Protein AF-A0AAX6RXT9-F1 (afdb_monomer)

Nearest PDB structures (foldseek):
  2hj9-assembly1_B  TM=4.614E-01  e=3.433E+00  Vibrio harveyi
  4imp-assembly2_D  TM=2.590E-01  e=6.756E+00  Saccharopolyspora spinosa

InterPro domains:
  IPR027974 Domain of unknown function DUF4470 [PF14737] (16-160)
  IPR028235 Dynein assembly factor 3, C-terminal domain [PF14740] (192-377)
  IPR039304 Dynein assembly factor 3, axonemal [PTHR22118] (1-377)

Organism: Heterocephalus glaber (NCBI:txid10181)

Sequence (405 aa):
MTTPAGSGAGFGWVSWWGLSPALDLQAEGESPGRSSASAPPGSSAGRRRQGELWRPSPARVVSSGPAAQADADADGDAARATPELNVLLLGSVDGRHLLRTLARAARWPRRRLNFYLLEHNLEAVARHMLIFSLALEDPEKMGLQEQSEAFLEVWGNALLRAPVAAFVREQASRLALLVPEPDRLERELPWLSLRALKFRERDELEAVLRFWSCEERGPQAFPMGRLWDARVRHYLGSRYDARCGVSDWDLRMKLHDRGAQVIHTQEFRRWRDTGVAFELRDSSAYHEPNRTLASGRLLTHCGERVAARGYWGDIATGPFVAFGIEADDQSLLQTRNGQPTKTAGEITQHNVMEVLRELAAWGRPRDTQGDREKQPEPEGSPEQETSVSGRNPEADVRRTGSLER

Structure (mmCIF, N/CA/C/O backbone):
data_AF-A0AAX6RXT9-F1
#
_entry.id   AF-A0AAX6RXT9-F1
#
loop_
_atom_site.group_PDB
_atom_site.id
_atom_site.type_symbol
_atom_site.label_atom_id
_atom_site.label_alt_id
_atom_site.label_comp_id
_atom_site.label_asym_i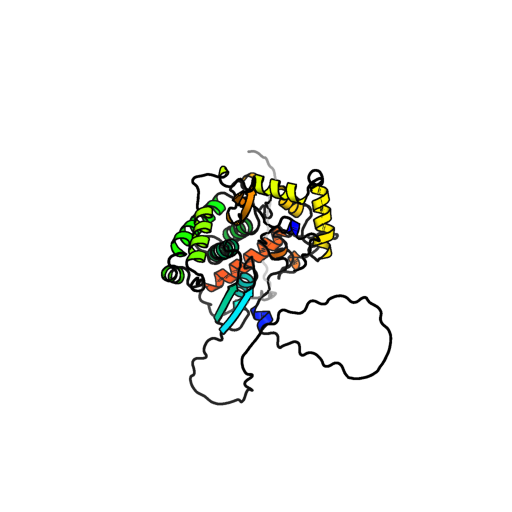d
_atom_site.label_entity_id
_atom_site.label_seq_id
_atom_site.pdbx_PDB_ins_code
_atom_site.Cartn_x
_atom_site.Cartn_y
_atom_site.Cartn_z
_atom_site.occupancy
_atom_site.B_iso_or_equiv
_atom_site.auth_seq_id
_atom_site.auth_comp_id
_atom_site.auth_asym_id
_atom_site.auth_atom_id
_atom_site.pdbx_PDB_model_num
ATOM 1 N N . MET A 1 1 ? -0.842 -22.819 -1.554 1.00 28.56 1 MET A N 1
ATOM 2 C CA . MET A 1 1 ? -0.947 -21.538 -2.281 1.00 28.56 1 MET A CA 1
ATOM 3 C C . MET A 1 1 ? -0.517 -21.762 -3.722 1.00 28.56 1 MET A C 1
ATOM 5 O O . MET A 1 1 ? 0.672 -21.803 -3.995 1.00 28.56 1 MET A O 1
ATOM 9 N N . THR A 1 2 ? -1.462 -21.996 -4.630 1.00 24.92 2 THR A N 1
ATOM 10 C CA . THR A 1 2 ? -1.204 -21.991 -6.078 1.00 24.92 2 THR A CA 1
ATOM 11 C C . THR A 1 2 ? -1.683 -20.653 -6.602 1.00 24.92 2 THR A C 1
ATOM 13 O O . THR A 1 2 ? -2.871 -20.343 -6.539 1.00 24.92 2 THR A O 1
ATOM 16 N N . THR A 1 3 ? -0.741 -19.820 -7.012 1.00 34.00 3 THR A N 1
ATOM 17 C CA . THR A 1 3 ? -1.006 -18.456 -7.434 1.00 34.00 3 THR A CA 1
ATOM 18 C C . THR A 1 3 ? -1.740 -18.399 -8.786 1.00 34.00 3 THR A C 1
ATOM 20 O O . THR A 1 3 ? -1.502 -19.243 -9.651 1.00 34.00 3 THR A O 1
ATOM 23 N N . PRO A 1 4 ? -2.590 -17.380 -9.018 1.00 35.16 4 PRO A N 1
ATOM 24 C CA . PRO A 1 4 ? -3.256 -17.136 -10.301 1.00 35.16 4 PRO A CA 1
ATOM 25 C C . PRO A 1 4 ? -2.287 -16.989 -11.495 1.00 35.16 4 PRO A C 1
ATOM 27 O O . PRO A 1 4 ? -2.565 -17.445 -12.605 1.00 35.16 4 PRO A O 1
ATOM 30 N N . ALA A 1 5 ? -1.102 -16.404 -11.321 1.00 36.06 5 ALA A N 1
ATOM 31 C CA . ALA A 1 5 ? -0.111 -16.381 -12.398 1.00 36.06 5 ALA A CA 1
ATOM 32 C C . ALA A 1 5 ? 0.700 -17.688 -12.373 1.00 36.06 5 ALA A C 1
ATOM 34 O O . ALA A 1 5 ? 1.472 -17.909 -11.444 1.00 36.06 5 ALA A O 1
ATOM 35 N N . GLY A 1 6 ? 0.517 -18.536 -13.393 1.00 35.81 6 GLY A N 1
ATOM 36 C CA . GLY A 1 6 ? 1.071 -19.893 -13.563 1.00 35.81 6 GLY A CA 1
ATOM 37 C C . GLY A 1 6 ? 2.599 -20.066 -13.557 1.00 35.81 6 GLY A C 1
ATOM 38 O O . GLY A 1 6 ? 3.107 -21.073 -14.032 1.00 35.81 6 GLY A O 1
ATOM 39 N N . SER A 1 7 ? 3.349 -19.131 -12.992 1.00 42.41 7 SER A N 1
ATOM 40 C CA . SER A 1 7 ? 4.663 -19.381 -12.416 1.00 42.41 7 SER A CA 1
ATOM 41 C C . SER A 1 7 ? 4.793 -18.439 -11.219 1.00 42.41 7 SER A C 1
ATOM 43 O O . SER A 1 7 ? 4.719 -17.220 -11.366 1.00 42.41 7 SER A O 1
ATOM 45 N N . GLY A 1 8 ? 4.962 -18.968 -10.005 1.00 50.44 8 GLY A N 1
ATOM 46 C CA . GLY A 1 8 ? 5.068 -18.162 -8.774 1.00 50.44 8 GLY A CA 1
ATOM 47 C C . GLY A 1 8 ? 6.184 -17.101 -8.784 1.00 50.44 8 GLY A C 1
ATOM 48 O O . GLY A 1 8 ? 6.273 -16.290 -7.874 1.00 50.44 8 GLY A O 1
ATOM 49 N N . ALA A 1 9 ? 7.008 -17.055 -9.836 1.00 56.91 9 ALA A N 1
ATOM 50 C CA . ALA A 1 9 ? 8.057 -16.071 -10.053 1.00 56.91 9 ALA A CA 1
ATOM 51 C C . ALA A 1 9 ? 7.552 -14.634 -10.289 1.00 56.91 9 ALA A C 1
ATOM 53 O O . ALA A 1 9 ? 8.337 -13.710 -10.090 1.00 56.91 9 ALA A O 1
ATOM 54 N N . GLY A 1 10 ? 6.297 -14.422 -10.712 1.00 57.97 10 GLY A N 1
ATOM 55 C CA . GLY A 1 10 ? 5.746 -13.082 -10.998 1.00 57.97 10 GLY A CA 1
ATOM 56 C C . GLY A 1 10 ? 5.394 -12.259 -9.757 1.00 57.97 10 GLY A C 1
ATOM 57 O O . GLY A 1 10 ? 5.683 -11.065 -9.718 1.00 57.97 10 GLY A O 1
ATOM 58 N N . PHE A 1 11 ? 4.882 -12.929 -8.723 1.00 66.75 11 PHE A N 1
ATOM 59 C CA . PHE A 1 11 ? 4.575 -12.338 -7.412 1.00 66.75 11 PHE A CA 1
ATOM 60 C C . PHE A 1 11 ? 5.828 -11.938 -6.639 1.00 66.75 11 PHE A C 1
ATOM 62 O O . PHE A 1 11 ? 5.771 -11.129 -5.724 1.00 66.75 11 PHE A O 1
ATOM 69 N N . GLY A 1 12 ? 6.968 -12.516 -7.021 1.00 66.56 12 GLY A N 1
ATOM 70 C CA . GLY A 1 12 ? 8.206 -12.343 -6.290 1.00 66.56 12 GLY A CA 1
ATOM 71 C C . GLY A 1 12 ? 8.211 -13.091 -4.972 1.00 66.56 12 GLY A C 1
ATOM 72 O O . GLY A 1 12 ? 7.476 -14.055 -4.773 1.00 66.56 12 GLY A O 1
ATOM 73 N N . TRP A 1 13 ? 9.134 -12.686 -4.113 1.00 74.31 13 TRP A N 1
ATOM 74 C CA . TRP A 1 13 ? 9.344 -13.311 -2.807 1.00 74.31 13 TRP A CA 1
ATOM 75 C C . TRP A 1 13 ? 8.513 -12.635 -1.725 1.00 74.31 13 TRP A C 1
ATOM 77 O O . TRP A 1 13 ? 8.301 -13.216 -0.665 1.00 74.31 13 TRP A O 1
ATOM 87 N N . VAL A 1 14 ? 8.042 -11.420 -2.008 1.00 80.31 14 VAL A N 1
ATOM 88 C CA . VAL A 1 14 ? 7.217 -10.630 -1.108 1.00 80.31 14 VAL A CA 1
ATOM 89 C C . VAL A 1 14 ? 5.930 -10.270 -1.832 1.00 80.31 14 VAL A C 1
ATOM 91 O O . VAL A 1 14 ? 5.951 -9.586 -2.850 1.00 80.31 14 VAL A O 1
ATOM 94 N N . SER A 1 15 ? 4.801 -10.725 -1.301 1.00 82.69 15 SER A N 1
ATOM 95 C CA . SER A 1 15 ? 3.507 -10.177 -1.701 1.00 82.69 15 SER A CA 1
ATOM 96 C C . SER A 1 15 ? 3.341 -8.859 -0.954 1.00 82.69 15 SER A C 1
ATOM 98 O O . SER A 1 15 ? 3.556 -8.840 0.251 1.00 82.69 15 SER A O 1
ATOM 100 N N . TRP A 1 16 ? 2.997 -7.772 -1.643 1.00 86.19 16 TRP A N 1
ATOM 101 C CA . TRP A 1 16 ? 2.654 -6.484 -1.008 1.00 86.19 16 TRP A CA 1
ATOM 102 C C . TRP A 1 16 ? 1.158 -6.192 -1.031 1.00 86.19 16 TRP A C 1
ATOM 104 O O . TRP A 1 16 ? 0.674 -5.363 -0.269 1.00 86.19 16 TRP A O 1
ATOM 114 N N . TRP A 1 17 ? 0.445 -6.890 -1.909 1.00 88.56 17 TRP A N 1
ATOM 115 C CA . TRP A 1 17 ? -0.993 -6.821 -2.085 1.00 88.56 17 TRP A CA 1
ATOM 116 C C . TRP A 1 17 ? -1.513 -8.249 -2.082 1.00 88.56 17 TRP A C 1
ATOM 118 O O . TRP A 1 17 ? -0.856 -9.164 -2.589 1.00 88.56 17 TRP A O 1
ATOM 128 N N . GLY A 1 18 ? -2.674 -8.464 -1.493 1.00 81.12 18 GLY A N 1
ATOM 129 C CA . GLY A 1 18 ? -3.398 -9.712 -1.660 1.00 81.12 18 GLY A CA 1
ATOM 130 C C . GLY A 1 18 ? -4.242 -9.708 -2.937 1.00 81.12 18 GLY A C 1
ATOM 131 O O . GLY A 1 18 ? -4.403 -8.705 -3.630 1.00 81.12 18 GLY A O 1
ATOM 132 N N . LEU A 1 19 ? -4.759 -10.890 -3.256 1.00 78.62 19 LEU A N 1
ATOM 133 C CA . LEU A 1 19 ? -5.304 -11.218 -4.578 1.00 78.62 19 LEU A CA 1
ATOM 134 C C . LEU A 1 19 ? -6.827 -11.319 -4.583 1.00 78.62 19 LEU A C 1
ATOM 136 O O . LEU A 1 19 ? -7.409 -11.948 -5.463 1.00 78.62 19 LEU A O 1
ATOM 140 N N . SER A 1 20 ? -7.455 -10.757 -3.560 1.00 76.44 20 SER A N 1
ATOM 141 C CA . SER A 1 20 ? -8.894 -10.762 -3.384 1.00 76.44 20 SER A CA 1
ATOM 142 C C . SER A 1 20 ? -9.355 -9.394 -2.894 1.00 76.44 20 SER A C 1
ATOM 144 O O . SER A 1 20 ? -8.560 -8.651 -2.310 1.00 76.44 20 SER A O 1
ATOM 146 N N . PRO A 1 21 ? -10.647 -9.097 -3.044 1.00 79.56 21 PRO A N 1
ATOM 147 C CA . PRO A 1 21 ? -11.275 -7.976 -2.369 1.00 79.56 21 PRO A CA 1
ATOM 148 C C . PRO A 1 21 ? -11.122 -8.040 -0.844 1.00 79.56 21 PRO A C 1
ATOM 150 O O . PRO A 1 21 ? -10.828 -9.089 -0.247 1.00 79.56 21 PRO A O 1
ATOM 153 N N . ALA A 1 22 ? -11.324 -6.894 -0.196 1.00 86.56 22 ALA A N 1
ATOM 154 C CA . ALA A 1 22 ? -11.324 -6.791 1.254 1.00 86.56 22 ALA A CA 1
ATOM 155 C C . ALA A 1 22 ? -12.633 -7.337 1.856 1.00 86.56 22 ALA A C 1
ATOM 157 O O . ALA A 1 22 ? -13.716 -6.805 1.623 1.00 86.56 22 ALA A O 1
ATOM 158 N N . LEU A 1 23 ? -12.508 -8.383 2.670 1.00 88.00 23 LEU A N 1
ATOM 159 C CA . LEU A 1 23 ? -13.579 -8.920 3.515 1.00 88.00 23 LEU A CA 1
ATOM 160 C C . LEU A 1 23 ? -13.908 -7.990 4.692 1.00 88.00 23 LEU A C 1
ATOM 162 O O . LEU A 1 23 ? -13.002 -7.414 5.296 1.00 88.00 23 LEU A O 1
ATOM 166 N N . ASP A 1 24 ? -15.194 -7.922 5.037 1.00 90.75 24 ASP A N 1
ATOM 167 C CA . ASP A 1 24 ? -15.678 -7.420 6.324 1.00 90.75 24 ASP A CA 1
ATOM 168 C C . ASP A 1 24 ? -15.779 -8.597 7.302 1.00 90.75 24 ASP A C 1
ATOM 170 O O . ASP A 1 24 ? -16.670 -9.441 7.203 1.00 90.75 24 ASP A O 1
ATOM 174 N N . LEU A 1 25 ? -14.833 -8.674 8.233 1.00 89.81 25 LEU A N 1
ATOM 175 C CA . LEU A 1 25 ? -14.667 -9.824 9.120 1.00 89.81 25 LEU A CA 1
ATOM 176 C C . LEU A 1 25 ? -15.787 -9.927 10.168 1.00 89.81 25 LEU A C 1
ATOM 178 O O . LEU A 1 25 ? -15.977 -10.996 10.747 1.00 89.81 25 LEU A O 1
ATOM 182 N N . GLN A 1 26 ? -16.547 -8.851 10.399 1.00 89.19 26 GLN A N 1
ATOM 183 C CA . GLN A 1 26 ? -17.730 -8.902 11.261 1.00 89.19 26 GLN A CA 1
ATOM 184 C C . GLN A 1 26 ? -18.909 -9.581 10.562 1.00 89.19 26 GLN A C 1
ATOM 186 O O . GLN A 1 26 ? -19.591 -10.391 11.187 1.00 89.19 26 GLN A O 1
ATOM 191 N N . ALA A 1 27 ? -19.081 -9.342 9.259 1.00 85.50 27 ALA A N 1
ATOM 192 C CA . ALA A 1 27 ? -20.108 -10.002 8.451 1.00 85.50 27 ALA A CA 1
ATOM 193 C C . ALA A 1 27 ? -19.928 -11.529 8.419 1.00 85.50 27 ALA A C 1
ATOM 195 O O . ALA A 1 27 ? -20.883 -12.296 8.554 1.00 85.50 27 ALA A O 1
ATOM 196 N N . GLU A 1 28 ? -18.678 -11.973 8.283 1.00 79.25 28 GLU A N 1
ATOM 197 C CA . GLU A 1 28 ? -18.328 -13.396 8.254 1.00 79.25 28 GLU A CA 1
ATOM 198 C C . GLU A 1 28 ? -18.544 -14.075 9.615 1.00 79.25 28 GLU A C 1
ATOM 200 O O . GLU A 1 28 ? -18.901 -15.250 9.675 1.00 79.25 28 GLU A O 1
ATOM 205 N N . GLY A 1 29 ? -18.361 -13.336 10.716 1.00 66.44 29 GLY A N 1
ATOM 206 C CA . GLY A 1 29 ? -18.550 -13.845 12.075 1.00 66.44 29 GLY A CA 1
ATOM 207 C C . GLY A 1 29 ? -20.015 -14.001 12.496 1.00 66.44 29 GLY A C 1
ATOM 208 O O . GLY A 1 29 ? -20.303 -14.814 13.373 1.00 66.44 29 GLY A O 1
ATOM 209 N N . GLU A 1 30 ? -20.938 -13.244 11.893 1.00 62.53 30 GLU A N 1
ATOM 210 C CA . GLU A 1 30 ? -22.378 -13.327 12.185 1.00 62.53 30 GLU A CA 1
ATOM 211 C C . GLU A 1 30 ? -23.134 -14.324 11.301 1.00 62.53 30 GLU A C 1
ATOM 213 O O . GLU A 1 30 ? -24.276 -14.652 11.613 1.00 62.53 30 GLU A O 1
ATOM 218 N N . SER A 1 31 ? -22.519 -14.852 10.238 1.00 44.56 31 SER A N 1
ATOM 219 C CA . SER A 1 31 ? -23.137 -15.901 9.425 1.00 44.56 31 SER A CA 1
ATOM 220 C C . SER A 1 31 ? -23.325 -17.168 10.276 1.00 44.56 31 SER A C 1
ATOM 222 O O . SER A 1 31 ? -22.333 -17.841 10.580 1.00 44.56 31 SER A O 1
ATOM 224 N N . PRO A 1 32 ? -24.564 -17.544 10.670 1.00 38.44 32 PRO A N 1
ATOM 225 C CA . PRO A 1 32 ? -24.775 -18.803 11.362 1.00 38.44 32 PRO A CA 1
ATOM 226 C C . PRO A 1 32 ? -24.343 -19.900 10.396 1.00 38.44 32 PRO A C 1
ATOM 228 O O . PRO A 1 32 ? -24.661 -19.842 9.206 1.00 38.44 32 PRO A O 1
ATOM 231 N N . GLY A 1 33 ? -23.541 -20.842 10.899 1.00 40.12 33 GLY A N 1
ATOM 232 C CA . GLY A 1 33 ? -22.859 -21.836 10.084 1.00 40.12 33 GLY A CA 1
ATOM 233 C C . GLY A 1 33 ? -23.746 -22.359 8.961 1.00 40.12 33 GLY A C 1
ATOM 234 O O . GLY A 1 33 ? -24.902 -22.713 9.191 1.00 40.12 33 GLY A O 1
ATOM 235 N N . ARG A 1 34 ? -23.194 -22.429 7.744 1.00 37.19 34 ARG A N 1
ATOM 236 C CA . ARG A 1 34 ? -23.715 -23.318 6.705 1.00 37.19 34 ARG A CA 1
ATOM 237 C C . ARG A 1 34 ? -23.772 -24.716 7.313 1.00 37.19 34 ARG A C 1
ATOM 239 O O . ARG A 1 34 ? -22.788 -25.454 7.291 1.00 37.19 34 ARG A O 1
ATOM 246 N N . SER A 1 35 ? -24.910 -25.044 7.908 1.00 32.34 35 SER A N 1
ATOM 247 C CA . SER A 1 35 ? -25.267 -26.379 8.320 1.00 32.34 35 SER A CA 1
ATOM 248 C C . SER A 1 35 ? -25.150 -27.229 7.069 1.00 32.34 35 SER A C 1
ATOM 250 O O . SER A 1 35 ? -25.753 -26.960 6.029 1.00 32.34 35 SER A O 1
ATOM 252 N N . SER A 1 36 ? -24.255 -28.206 7.138 1.00 31.41 36 SER A N 1
ATOM 253 C CA . SER A 1 36 ? -24.145 -29.252 6.143 1.00 31.41 36 SER A CA 1
ATOM 254 C C . SER A 1 36 ? -25.518 -29.900 6.011 1.00 31.41 36 SER A C 1
ATOM 256 O O . SER A 1 36 ? -25.917 -30.682 6.875 1.00 31.41 36 SER A O 1
ATOM 258 N N . ALA A 1 37 ? -26.257 -29.535 4.965 1.00 29.73 37 ALA A N 1
ATOM 259 C CA . ALA A 1 37 ? -27.469 -30.232 4.592 1.00 29.73 37 ALA A CA 1
ATOM 260 C C . ALA A 1 37 ? -27.093 -31.703 4.378 1.00 29.73 37 ALA A C 1
ATOM 262 O O . ALA A 1 37 ? -26.273 -32.042 3.522 1.00 29.73 37 ALA A O 1
ATOM 263 N N . SER A 1 38 ? -27.643 -32.553 5.235 1.00 30.64 38 SER A N 1
ATOM 264 C CA . SER A 1 38 ? -27.553 -34.002 5.176 1.00 30.64 38 SER A CA 1
ATOM 265 C C . SER A 1 38 ? -27.985 -34.501 3.797 1.00 30.64 38 SER A C 1
ATOM 267 O O . SER A 1 38 ? -29.127 -34.287 3.391 1.00 30.64 38 SER A O 1
ATOM 269 N N . ALA A 1 39 ? -27.091 -35.195 3.094 1.00 31.11 39 ALA A N 1
ATOM 270 C CA . ALA A 1 39 ? -27.475 -36.032 1.963 1.00 31.11 39 ALA A CA 1
ATOM 271 C C . ALA A 1 39 ? -28.236 -37.275 2.476 1.00 31.11 39 ALA A C 1
ATOM 273 O O . ALA A 1 39 ? -27.833 -37.842 3.497 1.00 31.11 39 ALA A O 1
ATOM 274 N N . PRO A 1 40 ? -29.316 -37.720 1.806 1.00 30.02 40 PRO A N 1
ATOM 275 C CA . PRO A 1 40 ? -30.039 -38.925 2.201 1.00 30.02 40 PRO A CA 1
ATOM 276 C C . PRO A 1 40 ? -29.250 -40.190 1.804 1.00 30.02 40 PRO A C 1
ATOM 278 O O . PRO A 1 40 ? -28.483 -40.150 0.836 1.00 30.02 40 PRO A O 1
ATOM 281 N N . PRO A 1 41 ? -29.409 -41.326 2.513 1.00 31.77 41 PRO A N 1
ATOM 282 C CA . PRO A 1 41 ? -28.646 -42.528 2.215 1.00 31.77 41 PRO A CA 1
ATOM 283 C C . PRO A 1 41 ? -29.334 -43.407 1.158 1.00 31.77 41 PRO A C 1
ATOM 285 O O . PRO A 1 41 ? -30.525 -43.692 1.249 1.00 31.77 41 PRO A O 1
ATOM 288 N N . GLY A 1 42 ? -28.530 -43.925 0.223 1.00 27.08 42 GLY A N 1
ATOM 289 C CA . GLY A 1 42 ? -28.753 -45.224 -0.425 1.00 27.08 42 GLY A CA 1
ATOM 290 C C . GLY A 1 42 ? -29.171 -45.218 -1.901 1.00 27.08 42 GLY A C 1
ATOM 291 O O . GLY A 1 42 ? -30.342 -45.088 -2.226 1.00 27.08 42 GLY A O 1
ATOM 292 N N . SER A 1 43 ? -28.237 -45.516 -2.808 1.00 25.34 43 SER A N 1
ATOM 293 C CA . SER A 1 43 ? -28.227 -46.790 -3.555 1.00 25.34 43 SER A CA 1
ATOM 294 C C . SER A 1 43 ? -26.992 -46.886 -4.462 1.00 25.34 43 SER A C 1
ATOM 296 O O . SER A 1 43 ? -26.322 -45.908 -4.779 1.00 25.34 43 SER A O 1
ATOM 298 N N . SER A 1 44 ? -26.619 -48.122 -4.748 1.00 27.77 44 SER A N 1
ATOM 299 C CA . SER A 1 44 ? -25.294 -48.610 -5.110 1.00 27.77 44 SER A CA 1
ATOM 300 C C . SER A 1 44 ? -24.914 -48.534 -6.596 1.00 27.77 44 SER A C 1
ATOM 302 O O . SER A 1 44 ? -25.751 -48.715 -7.469 1.00 27.77 44 SER A O 1
ATOM 304 N N . ALA A 1 45 ? -23.589 -48.513 -6.801 1.00 27.34 45 ALA A N 1
ATOM 305 C CA . ALA A 1 45 ? -22.820 -49.142 -7.885 1.00 27.34 45 ALA A CA 1
ATOM 306 C C . ALA A 1 45 ? -22.656 -48.421 -9.245 1.00 27.34 45 ALA A C 1
ATOM 308 O O . ALA A 1 45 ? -23.506 -48.468 -10.123 1.00 27.34 45 ALA A O 1
ATOM 309 N N . GLY A 1 46 ? -21.414 -47.965 -9.480 1.00 27.84 46 GLY A N 1
ATOM 310 C CA . GLY A 1 46 ? -20.672 -48.338 -10.692 1.00 27.84 46 GLY A CA 1
ATOM 311 C C . GLY A 1 46 ? -20.429 -47.267 -11.761 1.00 27.84 46 GLY A C 1
ATOM 312 O O . GLY A 1 46 ? -21.135 -47.235 -12.757 1.00 27.84 46 GLY A O 1
ATOM 313 N N . ARG A 1 47 ? -19.325 -46.511 -11.647 1.00 26.67 47 ARG A N 1
ATOM 314 C CA . ARG A 1 47 ? -18.247 -46.375 -12.665 1.00 26.67 47 ARG A CA 1
ATOM 315 C C . ARG A 1 47 ? -17.355 -45.174 -12.356 1.00 26.67 47 ARG A C 1
ATOM 317 O O . ARG A 1 47 ? -17.814 -44.048 -12.231 1.00 26.67 47 ARG A O 1
ATOM 324 N N . ARG A 1 48 ? -16.045 -45.427 -12.308 1.00 33.34 48 ARG A N 1
ATOM 325 C CA . ARG A 1 48 ? -15.002 -44.396 -12.285 1.00 33.34 48 ARG A CA 1
ATOM 326 C C . ARG A 1 48 ? -14.996 -43.620 -13.607 1.00 33.34 48 ARG A C 1
ATOM 328 O O . ARG A 1 48 ? -14.815 -44.223 -14.663 1.00 33.34 48 ARG A O 1
ATOM 335 N N . ARG A 1 49 ? -15.072 -42.292 -13.524 1.00 28.25 49 ARG A N 1
ATOM 336 C CA . ARG A 1 49 ? -14.460 -41.348 -14.470 1.00 28.25 49 ARG A CA 1
ATOM 337 C C . ARG A 1 49 ? -13.793 -40.240 -13.652 1.00 28.25 49 ARG A C 1
ATOM 339 O O . ARG A 1 49 ? -14.408 -39.688 -12.752 1.00 28.25 49 ARG A O 1
ATOM 346 N N . GLN A 1 50 ? -12.512 -39.998 -13.919 1.00 32.12 50 GLN A N 1
ATOM 347 C CA . GLN A 1 50 ? -11.741 -38.899 -13.338 1.00 32.12 50 GLN A CA 1
ATOM 348 C C . GLN A 1 50 ? -12.147 -37.594 -14.032 1.00 32.12 50 GLN A C 1
ATOM 350 O O . GLN A 1 50 ? -12.101 -37.532 -15.260 1.00 32.12 50 GLN A O 1
ATOM 355 N N . GLY A 1 51 ? -12.534 -36.580 -13.254 1.00 35.44 51 GLY A N 1
ATOM 356 C CA . GLY A 1 51 ? -12.808 -35.232 -13.754 1.00 35.44 51 GLY A CA 1
ATOM 357 C C . GLY A 1 51 ? -13.823 -34.443 -12.923 1.00 35.44 51 GLY A C 1
ATOM 358 O O . GLY A 1 51 ? -14.904 -34.184 -13.424 1.00 35.44 51 GLY A O 1
ATOM 359 N N . GLU A 1 52 ? -13.474 -34.035 -11.698 1.00 27.28 52 GLU A N 1
ATOM 360 C CA . GLU A 1 52 ? -14.174 -32.991 -10.914 1.00 27.28 52 GLU A CA 1
ATOM 361 C C . GLU A 1 52 ? -13.111 -32.259 -10.071 1.00 27.28 52 GLU A C 1
ATOM 363 O O . GLU A 1 52 ? -12.424 -32.865 -9.253 1.00 27.28 52 GLU A O 1
ATOM 368 N N . LEU A 1 53 ? -12.665 -31.073 -10.493 1.00 28.25 53 LEU A N 1
ATOM 369 C CA . LEU A 1 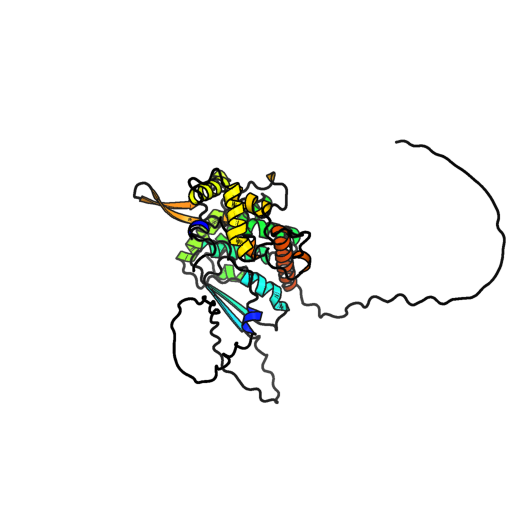53 ? -13.165 -29.740 -10.123 1.00 28.25 53 LEU A CA 1
ATOM 370 C C . LEU A 1 53 ? -13.156 -29.486 -8.602 1.00 28.25 53 LEU A C 1
ATOM 372 O O . LEU A 1 53 ? -14.135 -29.685 -7.888 1.00 28.25 53 LEU A O 1
ATOM 376 N N . TRP A 1 54 ? -12.001 -29.015 -8.131 1.00 25.56 54 TRP A N 1
ATOM 377 C CA . TRP A 1 54 ? -11.756 -28.554 -6.767 1.00 25.56 54 TRP A CA 1
ATOM 378 C C . TRP A 1 54 ? -12.662 -27.364 -6.413 1.00 25.56 54 TRP A C 1
ATOM 380 O O . TRP A 1 54 ? -12.565 -26.297 -7.019 1.00 25.56 54 TRP A O 1
ATOM 390 N N . ARG A 1 55 ? -13.519 -27.535 -5.402 1.00 24.81 55 ARG A N 1
ATOM 391 C CA . ARG A 1 55 ? -14.198 -26.439 -4.697 1.00 24.81 55 ARG A CA 1
ATOM 392 C C . ARG A 1 55 ? -13.296 -25.987 -3.540 1.00 24.81 55 ARG A C 1
ATOM 394 O O . ARG A 1 55 ? -12.822 -26.852 -2.805 1.00 24.81 55 ARG A O 1
ATOM 401 N N . PRO A 1 56 ? -13.040 -24.682 -3.345 1.00 29.25 56 PRO A N 1
ATOM 402 C CA . PRO A 1 56 ? -12.218 -24.234 -2.233 1.00 29.25 56 PRO A CA 1
ATOM 403 C C . PRO A 1 56 ? -12.979 -24.415 -0.915 1.00 29.25 56 PRO A C 1
ATOM 405 O O . PRO A 1 56 ? -14.122 -23.981 -0.774 1.00 29.25 56 PRO A O 1
ATOM 408 N N . SER A 1 57 ? -12.333 -25.070 0.048 1.00 27.41 57 SER A N 1
ATOM 409 C CA . SER A 1 57 ? -12.793 -25.140 1.434 1.00 27.41 57 SER A CA 1
ATOM 410 C C . SER A 1 57 ? -12.769 -23.742 2.067 1.00 27.41 57 SER A C 1
ATOM 412 O O . SER A 1 57 ? -11.762 -23.044 1.918 1.00 27.41 57 SER A O 1
ATOM 414 N N . PRO A 1 58 ? -13.823 -23.320 2.786 1.00 29.16 58 PRO A N 1
ATOM 415 C CA . PRO A 1 58 ? -13.814 -22.050 3.500 1.00 29.16 58 PRO A CA 1
ATOM 416 C C . PRO A 1 58 ? -12.834 -22.093 4.681 1.00 29.16 58 PRO A C 1
ATOM 418 O O . PRO A 1 58 ? -12.597 -23.146 5.283 1.00 29.16 58 PRO A O 1
ATOM 421 N N . ALA A 1 59 ? -12.264 -20.931 5.004 1.00 27.73 59 ALA A N 1
ATOM 422 C CA . ALA A 1 59 ? -11.455 -20.731 6.196 1.00 27.73 59 ALA A CA 1
ATOM 423 C C . ALA A 1 59 ? -12.269 -21.121 7.439 1.00 27.73 59 ALA A C 1
ATOM 425 O O . ALA A 1 59 ? -13.391 -20.661 7.645 1.00 27.73 59 ALA A O 1
ATOM 426 N N . ARG A 1 60 ? -11.713 -22.014 8.259 1.00 26.70 60 ARG A N 1
ATOM 427 C CA . ARG A 1 60 ? -12.362 -22.496 9.476 1.00 26.70 60 ARG A CA 1
ATOM 428 C C . ARG A 1 60 ? -12.139 -21.467 10.583 1.00 26.70 60 ARG A C 1
ATOM 430 O O . ARG A 1 60 ? -11.080 -21.459 11.203 1.00 26.70 60 ARG A O 1
ATOM 437 N N . VAL A 1 61 ? -13.126 -20.610 10.827 1.00 34.31 61 VAL A N 1
ATOM 438 C CA . VAL A 1 61 ? -13.198 -19.823 12.064 1.00 34.31 61 VAL A CA 1
ATOM 439 C C . VAL A 1 61 ? -13.545 -20.796 13.192 1.00 34.31 61 VAL A C 1
ATOM 441 O O . VAL A 1 61 ? -14.586 -21.449 13.162 1.00 34.31 61 VAL A O 1
ATOM 444 N N . VAL A 1 62 ? -12.642 -20.963 14.157 1.00 28.94 62 VAL A N 1
ATOM 445 C CA . VAL A 1 62 ? -12.912 -21.737 15.374 1.00 28.94 62 VAL A CA 1
ATOM 446 C C . VAL A 1 62 ? -13.563 -20.787 16.373 1.00 28.94 62 VAL A C 1
ATOM 448 O O . VAL A 1 62 ? -12.876 -20.066 17.087 1.00 28.94 62 VAL A O 1
ATOM 451 N N . SER A 1 63 ? -14.894 -20.755 16.402 1.00 30.52 63 SER A N 1
ATOM 452 C CA . SER A 1 63 ? -15.643 -20.127 17.490 1.00 30.52 63 SER A CA 1
ATOM 453 C C . SER A 1 63 ? -15.780 -21.133 18.635 1.00 30.52 63 SER A C 1
ATOM 455 O O . SER A 1 63 ? -16.504 -22.122 18.512 1.00 30.52 63 SER A O 1
ATOM 457 N N . SER A 1 64 ? -15.084 -20.910 19.747 1.00 28.41 64 SER A N 1
ATOM 458 C CA . SER A 1 64 ? -15.322 -21.632 20.999 1.00 28.41 64 SER A CA 1
ATOM 459 C C . SER A 1 64 ? -16.103 -20.737 21.961 1.00 28.41 64 SER A C 1
ATOM 461 O O . SER A 1 64 ? -15.546 -19.792 22.512 1.00 28.41 64 SER A O 1
ATOM 463 N N . GLY A 1 65 ? -17.382 -21.046 22.165 1.00 31.86 65 GLY A N 1
ATOM 464 C CA . GLY A 1 65 ? -18.238 -20.458 23.197 1.00 31.86 65 GLY A CA 1
ATOM 465 C C . GLY A 1 65 ? -19.567 -21.221 23.257 1.00 31.86 65 GLY A C 1
ATOM 466 O O . GLY A 1 65 ? -20.069 -21.598 22.196 1.00 31.86 65 GLY A O 1
ATOM 467 N N . PRO A 1 66 ? -20.109 -21.535 24.448 1.00 34.31 66 PRO A N 1
ATOM 468 C CA . PRO A 1 66 ? -21.282 -22.390 24.562 1.00 34.31 66 PRO A CA 1
ATOM 469 C C . PRO A 1 66 ? -22.540 -21.635 24.120 1.00 34.31 66 PRO A C 1
ATOM 471 O O . PRO A 1 66 ? -22.718 -20.458 24.430 1.00 34.31 66 PRO A O 1
ATOM 474 N N . ALA A 1 67 ? -23.421 -22.329 23.402 1.00 30.69 67 ALA A N 1
ATOM 475 C CA . ALA A 1 67 ? -24.755 -21.844 23.086 1.00 30.69 67 ALA A CA 1
ATOM 476 C C . ALA A 1 67 ? -25.600 -21.845 24.370 1.00 30.69 67 ALA A C 1
ATOM 478 O O . ALA A 1 67 ? -25.971 -22.909 24.862 1.00 30.69 67 ALA A O 1
ATOM 479 N N . ALA A 1 68 ? -25.881 -20.665 24.920 1.00 32.53 68 ALA A N 1
ATOM 480 C CA . ALA A 1 68 ? -26.884 -20.497 25.964 1.00 32.53 68 ALA A CA 1
ATOM 481 C C . ALA A 1 68 ? -28.238 -20.222 25.295 1.00 32.53 68 ALA A C 1
ATOM 483 O O . ALA A 1 68 ? -28.403 -19.226 24.589 1.00 32.53 68 ALA A O 1
ATOM 484 N N . GLN A 1 69 ? -29.173 -21.154 25.474 1.00 31.03 69 GLN A N 1
ATOM 485 C CA . GLN A 1 69 ? -30.578 -20.999 25.111 1.00 31.03 69 GLN A CA 1
ATOM 486 C C . GLN A 1 69 ? -31.204 -19.846 25.898 1.00 31.03 69 GLN A C 1
ATOM 488 O O . GLN A 1 69 ? -30.907 -19.642 27.073 1.00 31.03 69 GLN A O 1
ATOM 493 N N . ALA A 1 70 ? -32.040 -19.081 25.202 1.00 32.03 70 ALA A N 1
ATOM 494 C CA . ALA A 1 70 ? -32.787 -17.969 25.752 1.00 32.03 70 ALA A CA 1
ATOM 495 C C . ALA A 1 70 ? -33.953 -18.491 26.597 1.00 32.03 70 ALA A C 1
ATOM 497 O O . ALA A 1 70 ? -34.877 -19.079 26.043 1.00 32.03 70 ALA A O 1
ATOM 498 N N . ASP A 1 71 ? -33.914 -18.206 27.895 1.00 27.58 71 ASP A N 1
ATOM 499 C CA . ASP A 1 71 ? -35.109 -18.095 28.723 1.00 27.58 71 ASP A CA 1
ATOM 500 C C . ASP A 1 71 ? -35.248 -16.633 29.153 1.00 27.58 71 ASP A C 1
ATOM 502 O O . ASP A 1 71 ? -34.279 -15.969 29.535 1.00 27.58 71 ASP A O 1
ATOM 506 N N . ALA A 1 72 ? -36.461 -16.121 28.971 1.00 38.81 72 ALA A N 1
ATOM 507 C CA . ALA A 1 72 ? -36.853 -14.759 29.270 1.00 38.81 72 ALA A CA 1
ATOM 508 C C . ALA A 1 72 ? -37.088 -14.560 30.776 1.00 38.81 72 ALA A C 1
ATOM 510 O O . ALA A 1 72 ? -37.461 -15.489 31.487 1.00 38.81 72 ALA A O 1
ATOM 511 N N . ASP A 1 73 ? -36.932 -13.298 31.180 1.00 31.91 73 ASP A N 1
ATOM 512 C CA . ASP A 1 73 ? -37.374 -12.675 32.432 1.00 31.91 73 ASP A CA 1
ATOM 513 C C . ASP A 1 73 ? -36.525 -12.910 33.696 1.00 31.91 73 ASP A C 1
ATOM 515 O O . ASP A 1 73 ? -36.697 -13.883 34.422 1.00 31.91 73 ASP A O 1
ATOM 519 N N . ALA A 1 74 ? -35.659 -11.936 34.013 1.00 32.69 74 ALA A N 1
ATOM 520 C CA . ALA A 1 74 ? -35.722 -11.145 35.254 1.00 32.69 74 ALA A CA 1
ATOM 521 C C . ALA A 1 74 ? -34.503 -10.205 35.405 1.00 32.69 74 ALA A C 1
ATOM 523 O O . ALA A 1 74 ? -33.354 -10.598 35.240 1.00 32.69 74 ALA A O 1
ATOM 524 N N . ASP A 1 75 ? -34.843 -8.955 35.701 1.00 33.91 75 ASP A N 1
ATOM 525 C CA . ASP A 1 75 ? -34.135 -7.817 36.303 1.00 33.91 75 ASP A CA 1
ATOM 526 C C . ASP A 1 75 ? -32.696 -7.961 36.870 1.00 33.91 75 ASP A C 1
ATOM 528 O O . ASP A 1 75 ? -32.351 -8.951 37.512 1.00 33.91 75 ASP A O 1
ATOM 532 N N . GLY A 1 76 ? -31.911 -6.874 36.755 1.00 30.05 76 GLY A N 1
ATOM 533 C CA . GLY A 1 76 ? -30.754 -6.607 37.629 1.00 30.05 76 GLY A CA 1
ATOM 534 C C . GLY A 1 76 ? -29.383 -6.396 36.965 1.00 30.05 76 GLY A C 1
ATOM 535 O O . GLY A 1 76 ? -28.569 -7.309 36.899 1.00 30.05 76 GLY A O 1
ATOM 536 N N . ASP A 1 77 ? -29.117 -5.166 36.520 1.00 34.56 77 ASP A N 1
ATOM 537 C CA . ASP A 1 77 ? -27.832 -4.440 36.618 1.00 34.56 77 ASP A CA 1
ATOM 538 C C . ASP A 1 77 ? -26.494 -5.224 36.544 1.00 34.56 77 ASP A C 1
ATOM 540 O O . ASP A 1 77 ? -25.597 -5.072 37.373 1.00 34.56 77 ASP A O 1
ATOM 544 N N . ALA A 1 78 ? -26.306 -6.027 35.496 1.00 37.56 78 ALA A N 1
ATOM 545 C CA . ALA A 1 78 ? -24.974 -6.351 34.999 1.00 37.56 78 ALA A CA 1
ATOM 546 C C . ALA A 1 78 ? -24.700 -5.433 33.809 1.00 37.56 78 ALA A C 1
ATOM 548 O O . ALA A 1 78 ? -25.284 -5.618 32.738 1.00 37.56 78 ALA A O 1
ATOM 549 N N . ALA A 1 79 ? -23.825 -4.438 33.983 1.00 45.03 79 ALA A N 1
ATOM 550 C CA . ALA A 1 79 ? -23.255 -3.666 32.885 1.00 45.03 79 ALA A CA 1
ATOM 551 C C . ALA A 1 79 ? -22.835 -4.640 31.773 1.00 45.03 79 ALA A C 1
ATOM 553 O O . ALA A 1 79 ? -21.854 -5.369 31.926 1.00 45.03 79 ALA A O 1
ATOM 554 N N . ARG A 1 80 ? -23.628 -4.729 30.693 1.00 56.06 80 ARG A N 1
ATOM 555 C CA . ARG A 1 80 ? -23.395 -5.679 29.599 1.00 56.06 80 ARG A CA 1
ATOM 556 C C . ARG A 1 80 ? -22.008 -5.389 29.040 1.00 56.06 80 ARG A C 1
ATOM 558 O O . ARG A 1 80 ? -21.827 -4.402 28.328 1.00 56.06 80 ARG A O 1
ATOM 565 N N . ALA A 1 81 ? -21.029 -6.218 29.405 1.00 70.31 81 ALA A N 1
ATOM 566 C CA . ALA A 1 81 ? -19.677 -6.129 28.885 1.00 70.31 81 ALA A CA 1
ATOM 567 C C . ALA A 1 81 ? -19.777 -6.071 27.359 1.00 70.31 81 ALA A C 1
ATOM 569 O O . ALA A 1 81 ? -20.468 -6.892 26.751 1.00 70.31 81 ALA A O 1
ATOM 570 N N . THR A 1 82 ? -19.168 -5.049 26.750 1.00 78.06 82 THR A N 1
ATOM 571 C CA . THR A 1 82 ? -19.229 -4.890 25.294 1.00 78.06 82 THR A CA 1
ATOM 572 C C . THR A 1 82 ? -18.658 -6.167 24.672 1.00 78.06 82 THR A C 1
ATOM 574 O O . THR A 1 82 ? -17.519 -6.508 24.993 1.00 78.06 82 THR A O 1
ATOM 577 N N . PRO A 1 83 ? -19.419 -6.895 23.836 1.00 88.44 83 PRO A N 1
ATOM 578 C CA . PRO A 1 83 ? -18.985 -8.189 23.328 1.00 88.44 83 PRO A CA 1
ATOM 579 C C . PRO A 1 83 ? -17.662 -8.061 22.568 1.00 88.44 83 PRO A C 1
ATOM 581 O O . PRO A 1 83 ? -17.472 -7.120 21.794 1.00 88.44 83 PRO A O 1
ATOM 584 N N . GLU A 1 84 ? -16.743 -8.998 22.793 1.00 91.00 84 GLU A N 1
ATOM 585 C CA . GLU A 1 84 ? -15.423 -9.000 22.157 1.00 91.00 84 GLU A CA 1
ATOM 586 C C . GLU A 1 84 ? -15.417 -9.894 20.907 1.00 91.00 84 GLU A C 1
ATOM 588 O O . GLU A 1 84 ? -15.959 -11.000 20.913 1.00 91.00 84 GLU A O 1
ATOM 593 N N . LEU A 1 85 ? -14.781 -9.427 19.831 1.00 90.69 85 LEU A N 1
ATOM 594 C CA . LEU A 1 85 ? -14.483 -10.215 18.638 1.00 90.69 85 LEU A CA 1
ATOM 595 C C . LEU A 1 85 ? -12.967 -10.285 18.462 1.00 90.69 85 LEU A C 1
ATOM 597 O O . LEU A 1 85 ? -12.312 -9.282 18.182 1.00 90.69 85 LEU A O 1
ATOM 601 N N . ASN A 1 86 ? -12.427 -11.493 18.601 1.00 93.50 86 ASN A N 1
ATOM 602 C CA . ASN A 1 86 ? -11.011 -11.782 18.420 1.00 93.50 86 ASN A CA 1
ATOM 603 C C . ASN A 1 86 ? -10.793 -12.375 17.026 1.00 93.50 86 ASN A C 1
ATOM 605 O O . ASN A 1 86 ? -11.354 -13.427 16.713 1.00 93.50 86 ASN A O 1
ATOM 609 N N . VAL A 1 87 ? -9.975 -11.727 16.197 1.00 93.75 87 VAL A N 1
ATOM 610 C CA . VAL A 1 87 ? -9.677 -12.193 14.838 1.00 93.75 87 VAL A CA 1
ATOM 611 C C . VAL A 1 87 ? -8.183 -12.425 14.682 1.00 93.75 87 VAL A C 1
ATOM 613 O O . VAL A 1 87 ? -7.391 -11.506 14.858 1.00 93.75 87 VAL A O 1
ATOM 616 N N . LEU A 1 88 ? -7.798 -13.647 14.312 1.00 93.50 88 LEU A N 1
ATOM 617 C CA . LEU A 1 88 ? -6.425 -13.991 13.950 1.00 93.50 88 LEU A CA 1
ATOM 618 C C . LEU A 1 88 ? -6.275 -13.993 12.428 1.00 93.50 88 LEU A C 1
ATOM 620 O O . LEU A 1 88 ? -6.953 -14.745 11.729 1.00 93.50 88 LEU A O 1
ATOM 624 N N . LEU A 1 89 ? -5.355 -13.179 11.929 1.00 91.25 89 LEU A N 1
ATOM 625 C CA . LEU A 1 89 ? -5.025 -13.062 10.518 1.00 91.25 89 LEU A CA 1
ATOM 626 C C . LEU A 1 89 ? -3.630 -13.625 10.268 1.00 91.25 89 LEU A C 1
ATOM 628 O O . LEU A 1 89 ? -2.651 -13.195 10.876 1.00 91.25 89 LEU A O 1
ATOM 632 N N . LEU A 1 90 ? -3.557 -14.602 9.368 1.00 90.12 90 LEU A N 1
ATOM 633 C CA . LEU A 1 90 ? -2.326 -15.290 8.995 1.00 90.12 90 LEU A CA 1
ATOM 634 C C . LEU A 1 90 ? -1.914 -14.831 7.597 1.00 90.12 90 LEU A C 1
ATOM 636 O O . LEU A 1 90 ? -2.604 -15.155 6.630 1.00 90.12 90 LEU A O 1
ATOM 640 N N . GLY A 1 91 ? -0.810 -14.092 7.483 1.00 80.94 91 GLY A N 1
ATOM 641 C CA . GLY A 1 91 ? -0.333 -13.612 6.184 1.00 80.94 91 GLY A CA 1
ATOM 642 C C . GLY A 1 91 ? -1.338 -12.701 5.471 1.00 80.94 91 GLY A C 1
ATOM 643 O O . GLY A 1 91 ? -1.572 -12.866 4.274 1.00 80.94 91 GLY A O 1
ATOM 644 N N . SER A 1 92 ? -1.973 -11.773 6.198 1.00 78.06 92 SER A N 1
ATOM 645 C CA . SER A 1 92 ? -2.874 -10.783 5.596 1.00 78.06 92 SER A CA 1
ATOM 646 C C . SER A 1 92 ? -2.131 -9.774 4.722 1.00 78.06 92 SER A C 1
ATOM 648 O O . SER A 1 92 ? -2.798 -9.137 3.914 1.00 78.06 92 SER A O 1
ATOM 650 N N . VAL A 1 93 ? -0.803 -9.654 4.856 1.00 79.69 93 VAL A N 1
ATOM 651 C CA . VAL A 1 93 ? 0.161 -8.934 4.004 1.00 79.69 93 VAL A CA 1
ATOM 652 C C . VAL A 1 93 ? -0.047 -7.424 3.867 1.00 79.69 93 VAL A C 1
ATOM 654 O O . VAL A 1 93 ? 0.912 -6.669 3.979 1.00 79.69 93 VAL A O 1
ATOM 657 N N . ASP A 1 94 ? -1.270 -6.944 3.659 1.00 86.38 94 ASP A N 1
ATOM 658 C CA . ASP A 1 94 ? -1.576 -5.587 3.202 1.00 86.38 94 ASP A CA 1
ATOM 659 C C . ASP A 1 94 ? -2.632 -4.857 4.057 1.00 86.38 94 ASP A C 1
ATOM 661 O O . ASP A 1 94 ? -2.895 -3.680 3.855 1.00 86.38 94 ASP A O 1
ATOM 665 N N . GLY A 1 95 ? -3.218 -5.518 5.058 1.00 89.25 95 GLY A N 1
ATOM 666 C CA . GLY A 1 95 ? -4.076 -4.874 6.057 1.00 89.25 95 GLY A CA 1
ATOM 667 C C . GLY A 1 95 ? -5.459 -4.430 5.558 1.00 89.25 95 GLY A C 1
ATOM 668 O O . GLY A 1 95 ? -6.244 -3.905 6.350 1.00 89.25 95 GLY A O 1
ATOM 669 N N . ARG A 1 96 ? -5.824 -4.677 4.288 1.00 91.81 96 ARG A N 1
ATOM 670 C CA . ARG A 1 96 ? -7.106 -4.204 3.721 1.00 91.81 96 ARG A CA 1
ATOM 671 C C . ARG A 1 96 ? -8.333 -4.753 4.450 1.00 91.81 96 ARG A C 1
ATOM 673 O O . ARG A 1 96 ? -9.350 -4.075 4.544 1.00 91.81 96 ARG A O 1
ATOM 680 N N . HIS A 1 97 ? -8.241 -5.981 4.966 1.00 92.06 97 HIS A N 1
ATOM 681 C CA . HIS A 1 97 ? -9.328 -6.638 5.693 1.00 92.06 97 HIS A CA 1
ATOM 682 C C . HIS A 1 97 ? -9.638 -5.910 7.001 1.00 92.06 97 HIS A C 1
ATOM 684 O O . HIS A 1 97 ? -10.804 -5.712 7.338 1.00 92.06 97 HIS A O 1
ATOM 690 N N . LEU A 1 98 ? -8.601 -5.450 7.705 1.00 93.06 98 LEU A N 1
ATOM 691 C CA . LEU A 1 98 ? -8.755 -4.645 8.912 1.00 93.06 98 LEU A CA 1
ATOM 692 C C . LEU A 1 98 ? -9.383 -3.297 8.552 1.00 93.06 98 LEU A C 1
ATOM 694 O O . LEU A 1 98 ? -10.389 -2.939 9.148 1.00 93.06 98 LEU A O 1
ATOM 698 N N . LEU A 1 99 ? -8.863 -2.595 7.536 1.00 93.44 99 LEU A N 1
ATOM 699 C CA . LEU A 1 99 ? -9.417 -1.307 7.095 1.00 93.44 99 LEU A CA 1
ATOM 700 C C . LEU A 1 99 ? -10.901 -1.413 6.723 1.00 93.44 99 LEU A C 1
ATOM 702 O O . LEU A 1 99 ? -11.705 -0.610 7.183 1.00 93.44 99 LEU A O 1
ATOM 706 N N . ARG A 1 100 ? -11.281 -2.435 5.947 1.00 92.69 100 ARG A N 1
ATOM 707 C CA . ARG A 1 100 ? -12.675 -2.677 5.546 1.00 92.69 100 ARG A CA 1
ATOM 708 C C . ARG A 1 100 ? -13.575 -2.995 6.736 1.00 92.69 100 ARG A C 1
ATOM 710 O O . ARG A 1 100 ? -14.685 -2.478 6.806 1.00 92.69 100 ARG A O 1
ATOM 717 N N . THR A 1 101 ? -13.100 -3.835 7.653 1.00 93.00 101 THR A N 1
ATOM 718 C CA . THR A 1 101 ? -13.853 -4.217 8.858 1.00 93.00 101 THR A CA 1
ATOM 719 C C . THR A 1 101 ? -14.032 -3.026 9.797 1.00 93.00 101 THR A C 1
ATOM 721 O O . THR A 1 101 ? -15.108 -2.850 10.363 1.00 93.00 101 THR A O 1
ATOM 724 N N . LEU A 1 102 ? -12.991 -2.203 9.949 1.00 91.69 102 LEU A N 1
ATOM 725 C CA . LEU A 1 102 ? -13.034 -0.990 10.754 1.00 91.69 102 LEU A CA 1
ATOM 726 C C . LEU A 1 102 ? -13.960 0.042 10.111 1.00 91.69 102 LEU A C 1
ATOM 728 O O . LEU A 1 102 ? -14.923 0.427 10.745 1.00 91.69 102 LEU A O 1
ATOM 732 N N . ALA A 1 103 ? -13.793 0.410 8.843 1.00 91.94 103 ALA A N 1
ATOM 733 C CA . ALA A 1 103 ? -14.700 1.354 8.176 1.00 91.94 103 ALA A CA 1
ATOM 734 C C . ALA A 1 103 ? -16.186 0.981 8.392 1.00 91.94 103 ALA A C 1
ATOM 736 O O . ALA A 1 103 ? -17.003 1.777 8.861 1.00 91.94 103 ALA A O 1
ATOM 737 N N . ARG A 1 104 ? -16.497 -0.311 8.249 1.00 90.31 104 ARG A N 1
ATOM 738 C CA . ARG A 1 104 ? -17.857 -0.834 8.378 1.00 90.31 104 ARG A CA 1
ATOM 739 C C . ARG A 1 104 ? -18.320 -1.142 9.796 1.00 90.31 104 ARG A C 1
ATOM 741 O O . ARG A 1 104 ? -19.481 -1.519 9.946 1.00 90.31 104 ARG A O 1
ATOM 748 N N . ALA A 1 105 ? -17.514 -0.979 10.851 1.00 88.62 105 ALA A N 1
ATOM 749 C CA . ALA A 1 105 ? -17.952 -1.430 12.180 1.00 88.62 105 ALA A CA 1
ATOM 750 C C . ALA A 1 105 ? -19.171 -0.669 12.713 1.00 88.62 105 ALA A C 1
ATOM 752 O O . ALA A 1 105 ? -19.896 -1.195 13.549 1.00 88.62 105 ALA A O 1
ATOM 753 N N . ALA A 1 106 ? -19.453 0.533 12.197 1.00 86.00 106 ALA A N 1
ATOM 754 C CA . ALA A 1 106 ? -20.679 1.252 12.530 1.00 86.00 106 ALA A CA 1
ATOM 755 C C . ALA A 1 106 ? -21.961 0.559 12.028 1.00 86.00 106 ALA A C 1
ATOM 757 O O . ALA A 1 106 ? -23.032 0.838 12.563 1.00 86.00 106 ALA A O 1
ATOM 758 N N . ARG A 1 107 ? -21.853 -0.342 11.042 1.00 88.25 107 ARG A N 1
ATOM 759 C CA . ARG A 1 107 ? -22.964 -1.132 10.486 1.00 88.25 107 ARG A CA 1
ATOM 760 C C . ARG A 1 107 ? -23.346 -2.323 11.374 1.00 88.25 107 ARG A C 1
ATOM 762 O O . ARG A 1 107 ? -24.409 -2.900 11.177 1.00 88.25 107 ARG A O 1
ATOM 769 N N . TRP A 1 108 ? -22.499 -2.671 12.344 1.00 87.50 108 TRP A N 1
ATOM 770 C CA . TRP A 1 108 ? -22.655 -3.827 13.225 1.00 87.50 108 TRP A CA 1
ATOM 771 C C . TRP A 1 108 ? -22.934 -3.394 14.675 1.00 87.50 108 TRP A C 1
ATOM 773 O O . TRP A 1 108 ? -22.627 -2.257 15.061 1.00 87.50 108 TRP A O 1
ATOM 783 N N . PRO A 1 109 ? -23.505 -4.278 15.518 1.00 87.25 109 PRO A N 1
ATOM 784 C CA . PRO A 1 109 ? -23.624 -4.025 16.950 1.00 87.25 109 PRO A CA 1
ATOM 785 C C . PRO A 1 109 ? -22.265 -3.692 17.573 1.00 87.25 109 PRO A C 1
ATOM 787 O O . PRO A 1 109 ? -21.244 -4.277 17.212 1.00 87.25 109 PRO A O 1
ATOM 790 N N . ARG A 1 110 ? -22.249 -2.763 18.536 1.00 85.69 110 ARG A N 1
ATOM 791 C CA . ARG A 1 110 ? -21.004 -2.275 19.143 1.00 85.69 110 ARG A CA 1
ATOM 792 C C . ARG A 1 110 ? -20.245 -3.430 19.808 1.00 85.69 110 ARG A C 1
ATOM 794 O O . ARG A 1 110 ? -20.758 -4.062 20.729 1.00 85.69 110 ARG A O 1
ATOM 801 N N . ARG A 1 111 ? -19.021 -3.675 19.340 1.00 86.62 111 ARG A N 1
ATOM 802 C CA . ARG A 1 111 ? -18.121 -4.743 19.794 1.00 86.62 111 ARG A CA 1
ATOM 803 C C . ARG A 1 111 ? -16.718 -4.195 20.023 1.00 86.62 111 ARG A C 1
ATOM 805 O O . ARG A 1 111 ? -16.316 -3.222 19.384 1.00 86.62 111 ARG A O 1
ATOM 812 N N . ARG A 1 112 ? -15.956 -4.841 20.904 1.00 89.62 112 ARG A N 1
ATOM 813 C CA . ARG A 1 112 ? -14.512 -4.620 21.019 1.00 89.62 112 ARG A CA 1
ATOM 814 C C . ARG A 1 112 ? -13.801 -5.527 20.019 1.00 89.62 112 ARG A C 1
ATOM 816 O O . ARG A 1 112 ? -13.907 -6.746 20.118 1.00 89.62 112 ARG A O 1
ATOM 823 N N . LEU A 1 113 ? -13.108 -4.935 19.052 1.00 91.81 113 LEU A N 1
ATOM 824 C CA . LEU A 1 113 ? -12.396 -5.666 18.005 1.00 91.81 113 LEU A CA 1
ATOM 825 C C . LEU A 1 113 ? -10.927 -5.835 18.395 1.00 91.81 113 LEU A C 1
ATOM 827 O O . LEU A 1 113 ? -10.224 -4.841 18.563 1.00 91.81 113 LEU A O 1
ATOM 831 N N . ASN A 1 114 ? -10.463 -7.079 18.499 1.00 93.81 114 ASN A N 1
ATOM 832 C CA . ASN A 1 114 ? -9.061 -7.403 18.743 1.00 93.81 114 ASN A CA 1
ATOM 833 C C . ASN A 1 114 ? -8.507 -8.157 17.528 1.00 93.81 114 ASN A C 1
ATOM 835 O O . ASN A 1 114 ? -8.893 -9.299 17.262 1.00 93.81 114 ASN A O 1
ATOM 839 N N . PHE A 1 115 ? -7.599 -7.523 16.785 1.00 94.56 115 PHE A N 1
ATOM 840 C CA . PHE A 1 115 ? -6.923 -8.141 15.646 1.00 94.56 115 PHE A CA 1
ATOM 841 C C . PHE A 1 115 ? -5.543 -8.652 16.063 1.00 94.56 115 PHE A C 1
ATOM 843 O O . PHE A 1 115 ? -4.702 -7.890 16.532 1.00 94.56 115 PHE A O 1
ATOM 850 N N . TYR A 1 116 ? -5.301 -9.941 15.848 1.00 94.50 116 TYR A N 1
ATOM 851 C CA . TYR A 1 116 ? -4.004 -10.582 16.016 1.00 94.50 116 TYR A CA 1
ATOM 852 C C . TYR A 1 116 ? -3.437 -10.866 14.635 1.00 94.50 116 TYR A C 1
ATOM 854 O O . TYR A 1 116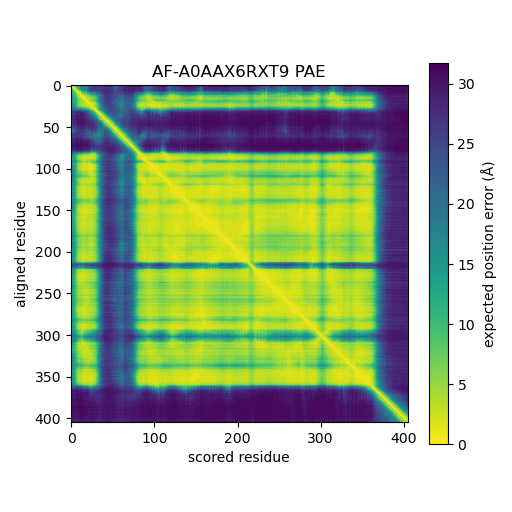 ? -4.043 -11.592 13.848 1.00 94.50 116 TYR A O 1
ATOM 862 N N . LEU A 1 117 ? -2.284 -10.287 14.326 1.00 92.06 117 LEU A N 1
ATOM 863 C CA . LEU A 1 117 ? -1.666 -10.422 13.019 1.00 92.06 117 LEU A CA 1
ATOM 864 C C . LEU A 1 117 ? -0.390 -11.258 13.133 1.00 92.06 117 LEU A C 1
ATOM 866 O O . LEU A 1 117 ? 0.553 -10.868 13.819 1.00 92.06 117 LEU A O 1
ATOM 870 N N . LEU A 1 118 ? -0.363 -12.403 12.451 1.00 92.19 118 LEU A N 1
ATOM 871 C CA . LEU A 1 118 ? 0.830 -13.232 12.320 1.00 92.19 118 LEU A CA 1
ATOM 872 C C . LEU A 1 118 ? 1.427 -13.043 10.924 1.00 92.19 118 LEU A C 1
ATOM 874 O O . LEU A 1 118 ? 0.941 -13.615 9.944 1.00 92.19 118 LEU A O 1
ATOM 878 N N . GLU A 1 119 ? 2.502 -12.262 10.856 1.00 89.19 119 GLU A N 1
ATOM 879 C CA . GLU A 1 119 ? 3.278 -12.028 9.639 1.00 89.19 119 GLU A CA 1
ATOM 880 C C . GLU A 1 119 ? 4.699 -12.558 9.780 1.00 89.19 119 GLU A C 1
ATOM 882 O O . GLU A 1 119 ? 5.340 -12.409 10.818 1.00 89.19 119 GLU A O 1
ATOM 887 N N . HIS A 1 120 ? 5.210 -13.151 8.702 1.00 86.31 120 HIS A N 1
ATOM 888 C CA . HIS A 1 120 ? 6.607 -13.574 8.642 1.00 86.31 120 HIS A CA 1
ATOM 889 C C . HIS A 1 120 ? 7.546 -12.423 8.254 1.00 86.31 120 HIS A C 1
ATOM 891 O O . HIS A 1 120 ? 8.704 -12.413 8.665 1.00 86.31 120 HIS A O 1
ATOM 897 N N . ASN A 1 121 ? 7.065 -11.468 7.451 1.00 88.31 121 ASN A N 1
ATOM 898 C CA . ASN A 1 121 ? 7.874 -10.349 6.981 1.00 88.31 121 ASN A CA 1
ATOM 899 C C . ASN A 1 121 ? 7.651 -9.105 7.854 1.00 88.31 121 ASN A C 1
ATOM 901 O O . ASN A 1 121 ? 6.578 -8.502 7.818 1.00 88.31 121 ASN A O 1
ATOM 905 N N . LEU A 1 122 ? 8.690 -8.672 8.571 1.00 91.62 122 LEU A N 1
ATOM 906 C CA . LEU A 1 122 ? 8.656 -7.449 9.379 1.00 91.62 122 LEU A CA 1
ATOM 907 C C . LEU A 1 122 ? 8.495 -6.177 8.538 1.00 91.62 122 LEU A C 1
ATOM 909 O O . LEU A 1 122 ? 7.947 -5.195 9.025 1.00 91.62 122 LEU A O 1
ATOM 913 N N . GLU A 1 123 ? 8.894 -6.186 7.264 1.00 93.00 123 GLU A N 1
ATOM 914 C CA . GLU A 1 123 ? 8.641 -5.063 6.355 1.00 93.00 123 GLU A CA 1
ATOM 915 C C . GLU A 1 123 ? 7.141 -4.905 6.068 1.00 93.00 123 GLU A C 1
ATOM 917 O O . GLU A 1 123 ? 6.652 -3.782 5.957 1.00 93.00 123 GLU A O 1
ATOM 922 N N . ALA A 1 124 ? 6.389 -6.013 6.011 1.00 91.62 124 ALA A N 1
ATOM 923 C CA . ALA A 1 124 ? 4.932 -5.971 5.893 1.00 91.62 124 ALA A CA 1
ATOM 924 C C . ALA A 1 124 ? 4.287 -5.434 7.181 1.00 91.62 124 ALA A C 1
ATOM 926 O O . ALA A 1 124 ? 3.403 -4.586 7.103 1.00 91.62 124 ALA A O 1
ATOM 927 N N . VAL A 1 125 ? 4.795 -5.830 8.356 1.00 93.62 125 VAL A N 1
ATOM 928 C CA . VAL A 1 125 ? 4.346 -5.287 9.655 1.00 93.62 125 VAL A CA 1
ATOM 929 C C . VAL A 1 125 ? 4.600 -3.779 9.743 1.00 93.62 125 VAL A C 1
ATOM 931 O O . VAL A 1 125 ? 3.685 -3.020 10.058 1.00 93.62 125 VAL A O 1
ATOM 934 N N . ALA A 1 126 ? 5.809 -3.320 9.397 1.00 95.25 126 ALA A N 1
ATOM 935 C CA . ALA A 1 126 ? 6.143 -1.893 9.333 1.00 95.25 126 ALA A CA 1
ATOM 936 C C . ALA A 1 126 ? 5.194 -1.136 8.396 1.00 95.25 126 ALA A C 1
ATOM 938 O O . ALA A 1 126 ? 4.773 -0.012 8.676 1.00 95.25 126 ALA A O 1
ATOM 939 N N . ARG A 1 127 ? 4.836 -1.770 7.276 1.00 94.88 127 ARG A N 1
ATOM 940 C CA . ARG A 1 127 ? 3.951 -1.194 6.269 1.00 94.88 127 ARG A CA 1
ATOM 941 C C . ARG A 1 127 ? 2.522 -1.091 6.784 1.00 94.88 127 ARG A C 1
ATOM 943 O O . ARG A 1 127 ? 1.898 -0.061 6.554 1.00 94.88 127 ARG A O 1
ATOM 950 N N . HIS A 1 128 ? 2.020 -2.084 7.522 1.00 94.12 128 HIS A N 1
ATOM 951 C CA . HIS A 1 128 ? 0.737 -1.962 8.219 1.00 94.12 128 HIS A CA 1
ATOM 952 C C . HIS A 1 128 ? 0.759 -0.799 9.196 1.00 94.12 128 HIS A C 1
ATOM 954 O O . HIS A 1 128 ? -0.132 0.037 9.129 1.00 94.12 128 HIS A O 1
ATOM 960 N N . MET A 1 129 ? 1.790 -0.692 10.038 1.00 95.19 129 MET A N 1
ATOM 961 C CA . MET A 1 129 ? 1.908 0.417 10.991 1.00 95.19 129 MET A CA 1
ATOM 962 C C . MET A 1 129 ? 1.832 1.774 10.286 1.00 95.19 129 MET A C 1
ATOM 964 O O . MET A 1 129 ? 1.057 2.628 10.699 1.00 95.19 129 MET A O 1
ATOM 968 N N . LEU A 1 130 ? 2.566 1.951 9.184 1.00 96.12 130 LEU A N 1
ATOM 969 C CA . LEU A 1 130 ? 2.532 3.181 8.393 1.00 96.12 130 LEU A CA 1
ATOM 970 C C . LEU A 1 130 ? 1.159 3.438 7.753 1.00 96.12 130 LEU A C 1
ATOM 972 O O . LEU A 1 130 ? 0.658 4.557 7.818 1.00 96.12 130 LEU A O 1
ATOM 976 N N . ILE A 1 131 ? 0.552 2.421 7.135 1.00 95.56 131 ILE A N 1
ATOM 977 C CA . ILE A 1 131 ? -0.758 2.536 6.480 1.00 95.56 131 ILE A CA 1
ATOM 978 C C . ILE A 1 131 ? -1.844 2.895 7.498 1.00 95.56 131 ILE A C 1
ATOM 980 O O . ILE A 1 131 ? -2.684 3.739 7.206 1.00 95.56 131 ILE A O 1
ATOM 984 N N . PHE A 1 132 ? -1.821 2.296 8.690 1.00 94.44 132 PHE A N 1
ATOM 985 C CA . PHE A 1 132 ? -2.766 2.623 9.757 1.00 94.44 132 PHE A CA 1
ATOM 986 C C . PHE A 1 132 ? -2.509 4.002 10.358 1.00 94.44 132 PHE A C 1
ATOM 988 O O . PHE A 1 132 ? -3.472 4.728 10.575 1.00 94.44 132 PHE A O 1
ATOM 995 N N . SER A 1 133 ? -1.249 4.409 10.547 1.00 93.69 133 SER A N 1
ATOM 996 C CA . SER A 1 133 ? -0.929 5.787 10.943 1.00 93.69 133 SER A CA 1
ATOM 997 C C . SER A 1 133 ? -1.453 6.805 9.932 1.00 93.69 133 SER A C 1
ATOM 999 O O . SER A 1 133 ? -1.975 7.834 10.336 1.00 93.69 133 SER A O 1
ATOM 1001 N N . LEU A 1 134 ? -1.366 6.507 8.631 1.00 94.81 134 LEU A N 1
ATOM 1002 C CA . LEU A 1 134 ? -1.943 7.352 7.586 1.00 94.81 134 LEU A CA 1
ATOM 1003 C C . LEU A 1 134 ? -3.473 7.328 7.610 1.00 94.81 134 LEU A C 1
ATOM 1005 O O . LEU A 1 134 ? -4.090 8.382 7.537 1.00 94.81 134 LEU A O 1
ATOM 1009 N N . ALA A 1 135 ? -4.093 6.151 7.707 1.00 93.94 135 ALA A N 1
ATOM 1010 C CA . ALA A 1 135 ? -5.549 6.002 7.661 1.00 93.94 135 ALA A CA 1
ATOM 1011 C C . ALA A 1 135 ? -6.265 6.575 8.896 1.00 93.94 135 ALA A C 1
ATOM 1013 O O . ALA A 1 135 ? -7.428 6.956 8.804 1.00 93.94 135 ALA A O 1
ATOM 1014 N N . LEU A 1 136 ? -5.574 6.623 10.037 1.00 91.06 136 LEU A N 1
ATOM 1015 C CA . LEU A 1 136 ? -6.058 7.165 11.308 1.00 91.06 136 LEU A CA 1
ATOM 1016 C C . LEU A 1 136 ? -5.477 8.556 11.615 1.00 91.06 136 LEU A C 1
ATOM 1018 O O . LEU A 1 136 ? -5.575 9.011 12.754 1.00 91.06 136 LEU A O 1
ATOM 1022 N N . GLU A 1 137 ? -4.842 9.210 10.637 1.00 90.12 137 GLU A N 1
ATOM 1023 C CA . GLU A 1 137 ? -4.336 10.574 10.805 1.00 90.12 137 GLU A CA 1
ATOM 1024 C C . GLU A 1 137 ? -5.491 11.551 11.043 1.00 90.12 137 GLU A C 1
ATOM 1026 O O . GLU A 1 137 ? -6.617 11.352 10.581 1.00 90.12 137 GLU A O 1
ATOM 1031 N N . ASP A 1 138 ? -5.189 12.612 11.782 1.00 87.25 138 ASP A N 1
ATOM 1032 C CA . ASP A 1 138 ? -6.156 13.646 12.113 1.00 87.25 138 ASP A CA 1
ATOM 1033 C C . ASP A 1 138 ? -6.680 14.347 10.838 1.00 87.25 138 ASP A C 1
ATOM 1035 O O . ASP A 1 138 ? -5.875 14.924 10.091 1.00 87.25 138 ASP A O 1
ATOM 1039 N N . PRO A 1 139 ? -8.008 14.352 10.588 1.00 86.94 139 PRO A N 1
ATOM 1040 C CA . PRO A 1 139 ? -8.605 15.059 9.457 1.00 86.94 139 PRO A CA 1
ATOM 1041 C C . PRO A 1 139 ? -8.302 16.563 9.421 1.00 86.94 139 PRO A C 1
ATOM 1043 O O . PRO A 1 139 ? -8.430 17.176 8.361 1.00 86.94 139 PRO A O 1
ATOM 1046 N N . GLU A 1 140 ? -7.922 17.173 10.551 1.00 87.81 140 GLU A N 1
ATOM 1047 C CA . GLU A 1 140 ? -7.492 18.576 10.606 1.00 87.81 140 GLU A CA 1
ATOM 1048 C C . GLU A 1 140 ? -6.086 18.791 10.029 1.00 87.81 140 GLU A C 1
ATOM 1050 O O . GLU A 1 140 ? -5.791 19.871 9.516 1.00 87.81 140 GLU A O 1
ATOM 1055 N N . LYS A 1 141 ? -5.217 17.773 10.075 1.00 88.81 141 LYS A N 1
ATOM 1056 C CA . LYS A 1 141 ? -3.849 17.854 9.536 1.00 88.81 141 LYS A CA 1
ATOM 1057 C C . LYS A 1 141 ? -3.772 17.491 8.062 1.00 88.81 141 LYS A C 1
ATOM 1059 O O . LYS A 1 141 ? -2.956 18.059 7.343 1.00 88.81 141 LYS A O 1
ATOM 1064 N N . MET A 1 142 ? -4.572 16.517 7.631 1.00 91.56 142 MET A N 1
ATOM 1065 C CA . MET A 1 142 ? -4.569 16.015 6.262 1.00 91.56 142 MET A CA 1
A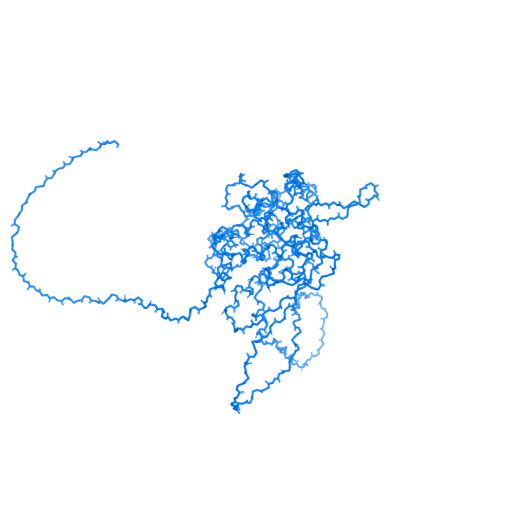TOM 1066 C C . MET A 1 142 ? -6.004 15.828 5.780 1.00 91.56 142 MET A C 1
ATOM 1068 O O . MET A 1 142 ? -6.754 15.006 6.305 1.00 91.56 142 MET A O 1
ATOM 1072 N N . GLY A 1 143 ? -6.387 16.587 4.753 1.00 93.25 143 GLY A N 1
ATOM 1073 C CA . GLY A 1 143 ? -7.731 16.500 4.190 1.00 93.25 143 GLY A CA 1
ATOM 1074 C C . GLY A 1 143 ? -7.992 15.136 3.543 1.00 93.25 143 GLY A C 1
ATOM 1075 O O . GLY A 1 143 ? -7.086 14.519 2.987 1.00 93.25 143 GLY A O 1
ATOM 1076 N N . LEU A 1 144 ? -9.253 14.693 3.537 1.00 93.88 144 LEU A N 1
ATOM 1077 C CA . LEU A 1 144 ? -9.656 13.369 3.036 1.00 93.88 144 LEU A CA 1
ATOM 1078 C C . LEU A 1 144 ? -9.144 13.063 1.613 1.00 93.88 144 LEU A C 1
ATOM 1080 O O . LEU A 1 144 ? -8.702 11.950 1.330 1.00 93.88 144 LEU A O 1
ATOM 1084 N N . GLN A 1 145 ? -9.181 14.055 0.717 1.00 94.44 145 GLN A N 1
ATOM 1085 C CA . GLN A 1 145 ? -8.673 13.907 -0.648 1.00 94.44 145 GLN A CA 1
ATOM 1086 C C . GLN A 1 145 ? -7.160 13.652 -0.653 1.00 94.44 145 GLN A C 1
ATOM 1088 O O . GLN A 1 145 ? -6.704 12.690 -1.267 1.00 94.44 145 GLN A O 1
ATOM 1093 N N . GLU A 1 1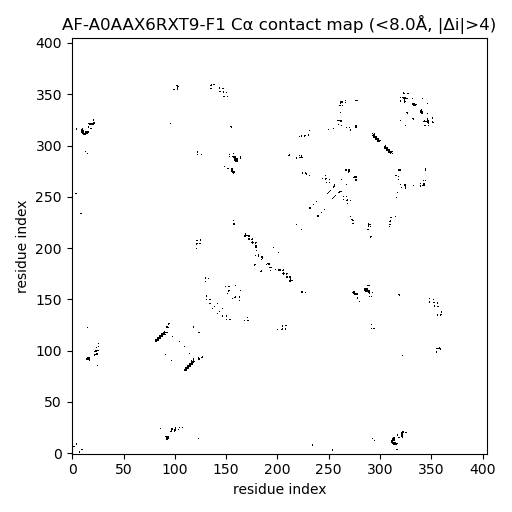46 ? -6.388 14.480 0.053 1.00 94.50 146 GLU A N 1
ATOM 1094 C CA . GLU A 1 146 ? -4.933 14.341 0.164 1.00 94.50 146 GLU A CA 1
ATOM 1095 C C . GLU A 1 146 ? -4.547 13.009 0.813 1.00 94.50 146 GLU A C 1
ATOM 1097 O O . GLU A 1 146 ? -3.686 12.300 0.294 1.00 94.50 146 GLU A O 1
ATOM 1102 N N . GLN A 1 147 ? -5.254 12.621 1.874 1.00 95.94 147 GLN A N 1
ATOM 1103 C CA . GLN A 1 147 ? -5.076 11.349 2.568 1.00 95.94 147 GLN A CA 1
ATOM 1104 C C . GLN A 1 147 ? -5.332 10.156 1.643 1.00 95.94 147 GLN A C 1
ATOM 1106 O O . GLN A 1 147 ? -4.542 9.211 1.622 1.00 95.94 147 GLN A O 1
ATOM 1111 N N . SER A 1 148 ? -6.395 10.206 0.832 1.00 96.81 148 SER A N 1
ATOM 1112 C CA . SER A 1 148 ? -6.697 9.152 -0.142 1.00 96.81 148 SER A CA 1
ATOM 1113 C C . SER A 1 148 ? -5.610 9.033 -1.217 1.00 96.81 148 SER A C 1
ATOM 1115 O O . SER A 1 148 ? -5.190 7.927 -1.551 1.00 96.81 148 SER A O 1
ATOM 1117 N N . GLU A 1 149 ? -5.089 10.157 -1.717 1.00 96.31 149 GLU A N 1
ATOM 1118 C CA . GLU A 1 149 ? -4.021 10.165 -2.719 1.00 96.31 149 GLU A CA 1
ATOM 1119 C C . GLU A 1 149 ? -2.703 9.644 -2.135 1.00 96.31 149 GLU A C 1
ATOM 1121 O O . GLU A 1 149 ? -2.057 8.785 -2.740 1.00 96.31 149 GLU A O 1
ATOM 1126 N N . ALA A 1 150 ? -2.334 10.106 -0.936 1.00 97.00 150 ALA A N 1
ATOM 1127 C CA . ALA A 1 150 ? -1.165 9.625 -0.211 1.00 97.00 150 ALA A CA 1
ATOM 1128 C C . ALA A 1 150 ? -1.265 8.119 0.070 1.00 97.00 150 ALA A C 1
ATOM 1130 O O . ALA A 1 150 ? -0.284 7.393 -0.109 1.00 97.00 150 ALA A O 1
ATOM 1131 N N . PHE A 1 151 ? -2.456 7.630 0.436 1.00 97.56 151 PHE A N 1
ATOM 1132 C CA . PHE A 1 151 ? -2.701 6.207 0.655 1.00 97.56 151 PHE A CA 1
ATOM 1133 C C . PHE A 1 151 ? -2.424 5.415 -0.615 1.00 97.56 151 PHE A C 1
ATOM 1135 O O . PHE A 1 151 ? -1.661 4.455 -0.570 1.00 97.56 151 PHE A O 1
ATOM 1142 N N . LEU A 1 152 ? -2.994 5.822 -1.751 1.00 97.12 152 LEU A N 1
ATOM 1143 C CA . LEU A 1 152 ? -2.802 5.136 -3.028 1.00 97.12 152 LEU A CA 1
ATOM 1144 C C . LEU A 1 152 ? -1.337 5.110 -3.469 1.00 97.12 152 LEU A C 1
ATOM 1146 O O . LEU A 1 152 ? -0.848 4.082 -3.944 1.00 97.12 152 LEU A O 1
ATOM 1150 N N . GLU A 1 153 ? -0.621 6.215 -3.280 1.00 97.19 153 GLU A N 1
ATOM 1151 C CA . GLU A 1 153 ? 0.800 6.302 -3.605 1.00 97.19 153 GLU A CA 1
ATOM 1152 C C . GLU A 1 153 ? 1.643 5.361 -2.748 1.00 97.19 153 GLU A C 1
ATOM 1154 O O . GLU A 1 153 ? 2.394 4.542 -3.286 1.00 97.19 153 GLU A O 1
ATOM 1159 N N . VAL A 1 154 ? 1.479 5.415 -1.422 1.00 97.00 154 VAL A N 1
ATOM 1160 C CA . VAL A 1 154 ? 2.175 4.504 -0.503 1.00 97.00 154 VAL A CA 1
ATOM 1161 C C . VAL A 1 154 ? 1.784 3.057 -0.799 1.00 97.00 154 VAL A C 1
ATOM 1163 O O . VAL A 1 154 ? 2.653 2.177 -0.780 1.00 97.00 154 VAL A O 1
ATOM 1166 N N . TRP A 1 155 ? 0.508 2.812 -1.121 1.00 95.38 155 TRP A N 1
ATOM 1167 C CA . TRP A 1 155 ? -0.070 1.501 -1.401 1.00 95.38 155 TRP A CA 1
ATOM 1168 C C . TRP A 1 155 ? 0.511 0.842 -2.652 1.00 95.38 155 TRP A C 1
ATOM 1170 O O . TRP A 1 155 ? 0.941 -0.308 -2.592 1.00 95.38 155 TRP A O 1
ATOM 1180 N N . GLY A 1 156 ? 0.492 1.531 -3.791 1.00 94.31 156 GLY A N 1
ATOM 1181 C CA . GLY A 1 156 ? 0.672 0.892 -5.096 1.00 94.31 156 GLY A CA 1
ATOM 1182 C C . GLY A 1 156 ? 1.841 1.392 -5.929 1.00 94.31 156 GLY A C 1
ATOM 1183 O O . GLY A 1 156 ? 2.206 0.714 -6.890 1.00 94.31 156 GLY A O 1
ATOM 1184 N N . ASN A 1 157 ? 2.426 2.544 -5.598 1.00 96.69 157 ASN A N 1
ATOM 1185 C CA . ASN A 1 157 ? 3.403 3.181 -6.473 1.00 96.69 157 ASN A CA 1
ATOM 1186 C C . ASN A 1 157 ? 4.839 2.917 -6.028 1.00 96.69 157 ASN A C 1
ATOM 1188 O O . ASN A 1 157 ? 5.191 3.056 -4.860 1.00 96.69 157 ASN A O 1
ATOM 1192 N N . ALA A 1 158 ? 5.699 2.605 -6.992 1.00 95.88 158 ALA A N 1
ATOM 1193 C CA . ALA A 1 158 ? 7.142 2.526 -6.807 1.00 95.88 158 ALA A CA 1
ATOM 1194 C C . ALA A 1 158 ? 7.781 3.908 -6.585 1.00 95.88 158 ALA A C 1
ATOM 1196 O O . ALA A 1 158 ? 8.810 4.012 -5.919 1.00 95.88 158 ALA A O 1
ATOM 1197 N N . LEU A 1 159 ? 7.173 4.963 -7.126 1.00 95.62 159 LEU A N 1
ATOM 1198 C CA . LEU A 1 159 ? 7.629 6.343 -6.998 1.00 95.62 159 LEU A CA 1
ATOM 1199 C C . LEU A 1 159 ? 6.528 7.198 -6.368 1.00 95.62 159 LEU A C 1
ATOM 1201 O O . LEU A 1 159 ? 5.349 7.019 -6.665 1.00 95.62 159 LEU A O 1
ATOM 1205 N N . LEU A 1 160 ? 6.930 8.113 -5.498 1.00 96.06 160 LEU A N 1
ATOM 1206 C CA . LEU A 1 160 ? 6.075 9.001 -4.723 1.00 96.06 160 LEU A CA 1
ATOM 1207 C C . LEU A 1 160 ? 6.281 10.445 -5.175 1.00 96.06 160 LEU A C 1
ATOM 1209 O O . LEU A 1 160 ? 7.351 10.814 -5.677 1.00 96.06 160 LEU A O 1
ATOM 1213 N N . ARG A 1 161 ? 5.274 11.279 -4.919 1.00 95.75 161 ARG A N 1
ATOM 1214 C CA . ARG A 1 161 ? 5.460 12.730 -4.899 1.00 95.75 161 ARG A CA 1
ATOM 1215 C C . ARG A 1 161 ? 6.272 13.151 -3.675 1.00 95.75 161 ARG A C 1
ATOM 1217 O O . ARG A 1 161 ? 6.201 12.518 -2.620 1.00 95.75 161 ARG A O 1
ATOM 1224 N N . ALA A 1 162 ? 6.984 14.271 -3.790 1.00 94.00 162 ALA A N 1
ATOM 1225 C CA . ALA A 1 162 ? 7.804 14.812 -2.704 1.00 94.00 162 ALA A CA 1
ATOM 1226 C C . ALA A 1 162 ? 7.048 15.003 -1.365 1.00 94.00 162 ALA A C 1
ATOM 1228 O O . ALA A 1 162 ? 7.597 14.591 -0.340 1.00 94.00 162 ALA A O 1
ATOM 1229 N N . PRO A 1 163 ? 5.797 15.520 -1.326 1.00 94.25 163 PRO A N 1
ATOM 1230 C CA . PRO A 1 163 ? 5.044 15.634 -0.072 1.00 94.25 163 PRO A CA 1
ATOM 1231 C C . PRO A 1 163 ? 4.757 14.278 0.585 1.00 94.25 163 PRO A C 1
ATOM 1233 O O . PRO A 1 163 ? 4.966 14.110 1.783 1.00 94.25 163 PRO A O 1
ATOM 1236 N N . VAL A 1 164 ? 4.362 13.272 -0.205 1.00 96.06 164 VAL A N 1
ATOM 1237 C CA . VAL A 1 164 ? 4.073 11.922 0.307 1.00 96.06 164 VAL A CA 1
ATOM 1238 C C . VAL A 1 164 ? 5.355 11.248 0.799 1.00 96.06 164 VAL A C 1
ATOM 1240 O O . VAL A 1 164 ? 5.364 10.616 1.852 1.00 96.06 164 VAL A O 1
ATOM 1243 N N . ALA A 1 165 ? 6.473 11.428 0.093 1.00 95.12 165 ALA A N 1
ATOM 1244 C CA . ALA A 1 165 ? 7.771 10.936 0.543 1.00 95.12 165 ALA A CA 1
ATOM 1245 C C . ALA A 1 165 ? 8.243 11.614 1.843 1.00 95.12 165 ALA A C 1
ATOM 1247 O O . ALA A 1 165 ? 8.852 10.956 2.687 1.00 95.12 165 ALA A O 1
ATOM 1248 N N . ALA A 1 166 ? 7.970 12.910 2.026 1.00 94.31 166 ALA A N 1
ATOM 1249 C CA . ALA A 1 166 ? 8.242 13.615 3.278 1.00 94.31 166 ALA A CA 1
ATOM 1250 C C . ALA A 1 166 ? 7.401 13.050 4.433 1.00 94.31 166 ALA A C 1
ATOM 1252 O O . ALA A 1 166 ? 7.970 12.688 5.461 1.00 94.31 166 ALA A O 1
ATOM 1253 N N . PHE A 1 167 ? 6.095 12.853 4.220 1.00 95.31 167 PHE A N 1
ATOM 1254 C CA . PHE A 1 167 ? 5.208 12.219 5.199 1.00 95.31 167 PHE A CA 1
ATOM 1255 C C . PHE A 1 167 ? 5.704 10.825 5.615 1.00 95.31 167 PHE A C 1
ATOM 1257 O O . PHE A 1 167 ? 5.820 10.531 6.804 1.00 95.31 167 PHE A O 1
ATOM 1264 N N . VAL A 1 168 ? 6.069 9.970 4.650 1.00 96.44 168 VAL A N 1
ATOM 1265 C CA . VAL A 1 168 ? 6.609 8.629 4.942 1.00 96.44 168 VAL A CA 1
ATOM 1266 C C . VAL A 1 168 ? 7.870 8.715 5.802 1.00 96.44 168 VAL A C 1
ATOM 1268 O O . VAL A 1 168 ? 8.014 7.935 6.742 1.00 96.44 168 VAL A O 1
ATOM 1271 N N . ARG A 1 169 ? 8.780 9.655 5.511 1.00 95.25 169 ARG A N 1
ATOM 1272 C CA . ARG A 1 169 ? 10.016 9.833 6.288 1.00 95.2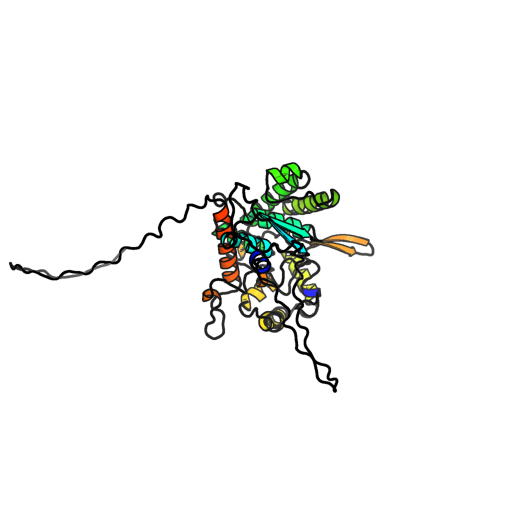5 169 ARG A CA 1
ATOM 1273 C C . ARG A 1 169 ? 9.743 10.286 7.716 1.00 95.25 169 ARG A C 1
ATOM 1275 O O . ARG A 1 169 ? 10.356 9.756 8.643 1.00 95.25 169 ARG A O 1
ATOM 1282 N N . GLU A 1 170 ? 8.837 11.239 7.895 1.00 95.19 170 GLU A N 1
ATOM 1283 C CA . GLU A 1 170 ? 8.454 11.750 9.210 1.00 95.19 170 GLU A CA 1
ATOM 1284 C C . GLU A 1 170 ? 7.820 10.646 10.063 1.00 95.19 170 GLU A C 1
ATOM 1286 O O . GLU A 1 170 ? 8.295 10.355 11.164 1.00 95.19 170 GLU A O 1
ATOM 1291 N N . GLN A 1 171 ? 6.824 9.945 9.515 1.00 96.00 171 GLN A N 1
ATOM 1292 C CA . GLN A 1 171 ? 6.157 8.845 10.211 1.00 96.00 171 GLN A CA 1
ATOM 1293 C C . GLN A 1 171 ? 7.115 7.692 10.505 1.00 96.00 171 GLN A C 1
ATOM 1295 O O . GLN A 1 171 ? 7.106 7.150 11.609 1.00 96.00 171 GLN A O 1
ATOM 1300 N N . ALA A 1 172 ? 7.990 7.334 9.563 1.00 96.69 172 ALA A N 1
ATOM 1301 C CA . ALA A 1 172 ? 8.992 6.300 9.793 1.00 96.69 172 ALA A CA 1
ATOM 1302 C C . ALA A 1 172 ? 9.985 6.694 10.897 1.00 96.69 172 ALA A C 1
ATOM 1304 O O . ALA A 1 172 ? 10.322 5.859 11.734 1.00 96.69 172 ALA A O 1
ATOM 1305 N N . SER A 1 173 ? 10.406 7.963 10.947 1.00 96.19 173 SER A N 1
ATOM 1306 C CA . SER A 1 173 ? 11.278 8.481 12.012 1.00 96.19 173 SER A CA 1
ATOM 1307 C C . SER A 1 173 ? 10.602 8.390 13.375 1.00 96.19 173 SER A C 1
ATOM 1309 O O . SER A 1 173 ? 11.204 7.908 14.334 1.00 96.19 173 SER A O 1
ATOM 1311 N N . ARG A 1 174 ? 9.330 8.797 13.453 1.00 95.75 174 ARG A N 1
ATOM 1312 C CA . ARG A 1 174 ? 8.531 8.707 14.676 1.00 95.75 174 ARG A CA 1
ATOM 1313 C C . ARG A 1 174 ? 8.372 7.258 15.135 1.00 95.75 174 ARG A C 1
ATOM 1315 O O . ARG A 1 174 ? 8.656 6.950 16.288 1.00 95.75 174 ARG A O 1
ATOM 1322 N N . LEU A 1 175 ? 7.953 6.362 14.242 1.00 96.38 175 LEU A N 1
ATOM 1323 C CA . LEU A 1 175 ? 7.747 4.950 14.570 1.00 96.38 175 LEU A CA 1
ATOM 1324 C C . LEU A 1 175 ? 9.056 4.258 14.974 1.00 96.38 175 LEU A C 1
ATOM 1326 O O . LEU A 1 175 ? 9.040 3.453 15.902 1.00 96.38 175 LEU A O 1
ATOM 1330 N N . ALA A 1 176 ? 10.187 4.590 14.340 1.00 96.12 176 ALA A N 1
ATOM 1331 C CA . ALA A 1 176 ? 11.492 4.029 14.696 1.00 96.12 176 ALA A CA 1
ATOM 1332 C C . ALA A 1 176 ? 11.870 4.319 16.157 1.00 96.12 176 ALA A C 1
ATOM 1334 O O . ALA A 1 176 ? 12.424 3.450 16.819 1.00 96.12 176 ALA A O 1
ATOM 1335 N N . LEU A 1 177 ? 11.522 5.502 16.675 1.00 95.69 177 LEU A N 1
ATOM 1336 C CA . LEU A 1 177 ? 11.751 5.859 18.079 1.00 95.69 177 LEU A CA 1
ATOM 1337 C C . LEU A 1 177 ? 10.804 5.129 19.045 1.00 95.69 177 LEU A C 1
ATOM 1339 O O . LEU A 1 177 ? 11.158 4.917 20.199 1.00 95.69 177 LEU A O 1
ATOM 1343 N N . LEU A 1 178 ? 9.602 4.754 18.595 1.00 96.00 178 LEU A N 1
ATOM 1344 C CA . LEU A 1 178 ? 8.582 4.125 19.441 1.00 96.00 178 LEU A CA 1
ATOM 1345 C C . LEU A 1 178 ? 8.716 2.602 19.529 1.00 96.00 178 LEU A C 1
ATOM 1347 O O . LEU A 1 178 ? 8.427 2.029 20.575 1.00 96.00 178 LEU A O 1
ATOM 1351 N N . VAL A 1 179 ? 9.141 1.931 18.455 1.00 95.94 179 VAL A N 1
ATOM 1352 C CA . VAL A 1 179 ? 9.213 0.456 18.386 1.00 95.94 179 VAL A CA 1
ATOM 1353 C C . VAL A 1 179 ? 10.033 -0.183 19.525 1.00 95.94 179 VAL A C 1
ATOM 1355 O O . VAL A 1 179 ? 9.573 -1.190 20.080 1.00 95.94 179 VAL A O 1
ATOM 1358 N N . PRO A 1 180 ? 11.198 0.363 19.928 1.00 93.81 180 PRO A N 1
ATOM 1359 C CA . PRO A 1 180 ? 11.958 -0.173 21.060 1.00 93.81 180 PRO A CA 1
ATOM 1360 C C . PRO A 1 180 ? 11.254 -0.009 22.420 1.00 93.81 180 PRO A C 1
ATOM 1362 O O . PRO A 1 180 ? 11.496 -0.806 23.329 1.00 93.81 180 PRO A O 1
ATOM 1365 N N . GLU A 1 181 ? 10.355 0.974 22.556 1.00 93.44 181 GLU A N 1
ATOM 1366 C CA . GLU A 1 181 ? 9.659 1.357 23.793 1.00 93.44 181 GLU A CA 1
ATOM 1367 C C . GLU A 1 181 ? 8.153 0.981 23.757 1.00 93.44 181 GLU A C 1
ATOM 1369 O O . GLU A 1 181 ? 7.298 1.854 23.578 1.00 93.44 181 GLU A O 1
ATOM 1374 N N . PRO A 1 182 ? 7.765 -0.295 23.965 1.00 89.88 182 PRO A N 1
ATOM 1375 C CA . PRO A 1 182 ? 6.382 -0.754 23.772 1.00 89.88 182 PRO A CA 1
ATOM 1376 C C . PRO A 1 182 ? 5.357 -0.041 24.668 1.00 89.88 182 PRO A C 1
ATOM 1378 O O . PRO A 1 182 ? 4.259 0.260 24.209 1.00 89.88 182 PRO A O 1
ATOM 1381 N N . ASP A 1 183 ? 5.711 0.293 25.913 1.00 92.56 183 ASP A N 1
ATOM 1382 C CA . ASP A 1 183 ? 4.805 1.014 26.821 1.00 92.56 183 ASP A CA 1
ATOM 1383 C C . ASP A 1 183 ? 4.612 2.485 26.418 1.00 92.56 183 ASP A C 1
ATOM 1385 O O . ASP A 1 183 ? 3.589 3.099 26.722 1.00 92.56 183 ASP A O 1
ATOM 1389 N N . ARG A 1 184 ? 5.593 3.092 25.742 1.00 95.00 184 ARG A N 1
ATOM 1390 C CA . ARG A 1 184 ? 5.444 4.432 25.163 1.00 95.00 184 ARG A CA 1
ATOM 1391 C C . ARG A 1 184 ? 4.633 4.374 23.875 1.00 95.00 184 ARG A C 1
ATOM 1393 O O . ARG A 1 184 ? 3.740 5.199 23.699 1.00 95.00 184 ARG A O 1
ATOM 1400 N N . LEU A 1 185 ? 4.907 3.386 23.026 1.00 94.69 185 LEU A N 1
ATOM 1401 C CA . LEU A 1 185 ? 4.164 3.144 21.796 1.00 94.69 185 LEU A CA 1
ATOM 1402 C C . LEU A 1 185 ? 2.670 2.972 22.070 1.00 94.69 185 LEU A C 1
ATOM 1404 O O . LEU A 1 185 ? 1.877 3.652 21.437 1.00 94.69 185 LEU A O 1
ATOM 1408 N N . GLU A 1 186 ? 2.280 2.148 23.045 1.00 93.81 186 GLU A N 1
ATOM 1409 C CA . GLU A 1 186 ? 0.864 1.927 23.383 1.00 93.81 186 GLU A CA 1
ATOM 1410 C C . GLU A 1 186 ? 0.168 3.181 23.937 1.00 93.81 186 GLU A C 1
ATOM 1412 O O . GLU A 1 186 ? -1.037 3.345 23.767 1.00 93.81 186 GLU A O 1
ATOM 1417 N N . ARG A 1 187 ? 0.907 4.099 24.572 1.00 94.00 187 ARG A N 1
ATOM 1418 C CA . ARG A 1 187 ? 0.350 5.389 25.013 1.00 94.00 187 ARG A CA 1
ATOM 1419 C C . ARG A 1 187 ? 0.112 6.344 23.847 1.00 94.00 187 ARG A C 1
ATOM 1421 O O . ARG A 1 187 ? -0.878 7.066 23.855 1.00 94.00 187 ARG A O 1
ATOM 1428 N N . GLU A 1 188 ? 1.021 6.375 22.874 1.00 92.75 188 GLU A N 1
ATOM 1429 C CA . GLU A 1 188 ? 0.927 7.266 21.709 1.00 92.75 188 GLU A CA 1
ATOM 1430 C C . GLU A 1 188 ? 0.055 6.701 20.573 1.00 92.75 188 GLU A C 1
ATOM 1432 O O . GLU A 1 188 ? -0.512 7.465 19.793 1.00 92.75 188 GLU A O 1
ATOM 1437 N N . LEU A 1 189 ? -0.035 5.376 20.463 1.00 92.94 189 LEU A N 1
ATOM 1438 C CA . LEU A 1 189 ? -0.772 4.621 19.451 1.00 92.94 189 LEU A CA 1
ATOM 1439 C C . LEU A 1 189 ? -1.593 3.521 20.150 1.00 92.94 189 LEU A C 1
ATOM 1441 O O . LEU A 1 189 ? -1.250 2.342 20.059 1.00 92.94 189 LEU A O 1
ATOM 1445 N N . PRO A 1 190 ? -2.696 3.870 20.839 1.00 91.12 190 PRO A N 1
ATOM 1446 C CA . PRO A 1 190 ? -3.462 2.925 21.663 1.00 91.12 190 PRO A CA 1
ATOM 1447 C C . PRO A 1 190 ? -4.141 1.798 20.871 1.00 91.12 190 PRO A C 1
ATOM 1449 O O . PRO A 1 190 ? -4.630 0.833 21.454 1.00 91.12 190 PRO A O 1
ATOM 1452 N N . TRP A 1 191 ? -4.174 1.903 19.542 1.00 91.31 191 TRP A N 1
ATOM 1453 C CA . TRP A 1 191 ? -4.676 0.870 18.638 1.00 91.31 191 TRP A CA 1
ATOM 1454 C C . TRP A 1 191 ? -3.627 -0.204 18.290 1.00 91.31 191 TRP A C 1
ATOM 1456 O O . TRP A 1 191 ? -3.981 -1.202 17.663 1.00 91.31 191 TRP A O 1
ATOM 1466 N N . LEU A 1 192 ? -2.356 -0.028 18.678 1.00 94.56 192 LEU A N 1
ATOM 1467 C CA . LEU A 1 192 ? -1.245 -0.915 18.325 1.00 94.56 192 LEU A CA 1
ATOM 1468 C C . LEU A 1 192 ? -0.550 -1.474 19.570 1.00 94.56 192 LEU A C 1
ATOM 1470 O O . LEU A 1 192 ? -0.131 -0.724 20.444 1.00 94.56 192 LEU A O 1
ATOM 1474 N N . SER A 1 193 ? -0.327 -2.790 19.599 1.00 94.56 193 SER A N 1
ATOM 1475 C CA . SER A 1 193 ? 0.537 -3.438 20.592 1.00 94.56 193 SER A CA 1
ATOM 1476 C C . SER A 1 193 ? 1.588 -4.303 19.906 1.00 94.56 193 SER A C 1
ATOM 1478 O O . SER A 1 193 ? 1.270 -5.126 19.049 1.00 94.56 193 SER A O 1
ATOM 1480 N N . LEU A 1 194 ? 2.848 -4.141 20.319 1.00 94.25 194 LEU A N 1
ATOM 1481 C CA . LEU A 1 194 ? 3.988 -4.939 19.847 1.00 94.25 194 LEU A CA 1
ATOM 1482 C C . LEU A 1 194 ? 4.515 -5.905 20.921 1.00 94.25 194 LEU A C 1
ATOM 1484 O O . LEU A 1 194 ? 5.590 -6.480 20.757 1.00 94.25 194 LEU A O 1
ATOM 1488 N N . ARG A 1 195 ? 3.775 -6.111 22.022 1.00 91.31 195 ARG A N 1
ATOM 1489 C CA . ARG A 1 195 ? 4.214 -6.942 23.164 1.00 91.31 195 ARG A CA 1
ATOM 1490 C C . ARG A 1 195 ? 4.509 -8.395 22.792 1.00 91.31 195 ARG A C 1
ATOM 1492 O O . ARG A 1 195 ? 5.320 -9.038 23.449 1.00 91.31 195 ARG A O 1
ATOM 1499 N N . ALA A 1 196 ? 3.854 -8.909 21.752 1.00 92.62 196 ALA A N 1
ATOM 1500 C CA . ALA A 1 196 ? 4.072 -10.268 21.264 1.00 92.62 196 ALA A CA 1
ATOM 1501 C C . ALA A 1 196 ? 5.404 -10.440 20.505 1.00 92.62 196 ALA A C 1
ATOM 1503 O O . ALA A 1 196 ? 5.861 -11.571 20.350 1.00 92.62 196 ALA A O 1
ATOM 1504 N N . LEU A 1 197 ? 6.029 -9.346 20.045 1.00 93.81 197 LEU A N 1
ATOM 1505 C CA . LEU A 1 197 ? 7.294 -9.392 19.312 1.00 93.81 197 LEU A CA 1
ATOM 1506 C C . LEU A 1 197 ? 8.490 -9.509 20.261 1.00 93.81 197 LEU A C 1
ATOM 1508 O O . LEU A 1 197 ? 8.623 -8.789 21.259 1.00 93.81 197 LEU A O 1
ATOM 1512 N N . LYS A 1 198 ? 9.431 -10.380 19.901 1.00 94.19 198 LYS A N 1
ATOM 1513 C CA . LYS A 1 198 ? 10.716 -10.515 20.594 1.00 94.19 198 LYS A CA 1
ATOM 1514 C C . LYS A 1 198 ? 11.544 -9.242 20.417 1.00 94.19 198 LYS A C 1
ATOM 1516 O O . LYS A 1 198 ? 11.380 -8.509 19.447 1.00 94.19 198 LYS A O 1
ATOM 1521 N N . PHE A 1 199 ? 12.495 -9.009 21.324 1.00 93.62 199 PHE A N 1
ATOM 1522 C CA . PHE A 1 199 ? 13.423 -7.869 21.232 1.00 93.62 199 PHE A CA 1
ATOM 1523 C C . PHE A 1 199 ? 14.117 -7.796 19.866 1.00 93.62 199 PHE A C 1
ATOM 1525 O O . PHE A 1 199 ? 14.050 -6.771 19.206 1.00 93.62 199 PHE A O 1
ATOM 1532 N N . ARG A 1 200 ? 14.642 -8.926 19.376 1.00 95.12 200 ARG A N 1
ATOM 1533 C CA . ARG A 1 200 ? 15.267 -9.005 18.049 1.00 95.12 200 ARG A CA 1
ATOM 1534 C C . ARG A 1 200 ? 14.336 -8.583 16.906 1.00 95.12 200 ARG A C 1
ATOM 1536 O O . ARG A 1 200 ? 14.779 -7.920 15.980 1.00 95.12 200 ARG A O 1
ATOM 1543 N N . GLU A 1 201 ? 13.065 -8.982 16.948 1.00 94.88 201 GLU A N 1
ATOM 1544 C CA . GLU A 1 201 ? 12.091 -8.621 15.907 1.00 94.88 201 GLU A CA 1
ATOM 1545 C C . GLU A 1 201 ? 11.784 -7.120 15.947 1.00 94.88 201 GLU A C 1
ATOM 1547 O O . GLU A 1 201 ? 11.612 -6.500 14.902 1.00 94.88 201 GLU A O 1
ATOM 1552 N N . ARG A 1 202 ? 11.779 -6.516 17.141 1.00 95.19 202 ARG A N 1
ATOM 1553 C CA . ARG A 1 202 ? 11.647 -5.064 17.308 1.00 95.19 202 ARG A CA 1
ATOM 1554 C C . ARG A 1 202 ? 12.874 -4.308 16.799 1.00 95.19 202 ARG A C 1
ATOM 1556 O O . ARG A 1 202 ? 12.696 -3.317 16.102 1.00 95.19 202 ARG A O 1
ATOM 1563 N N . ASP A 1 203 ? 14.084 -4.803 17.049 1.00 94.94 203 ASP A N 1
ATOM 1564 C CA . ASP A 1 203 ? 15.317 -4.204 16.511 1.00 94.94 203 ASP A CA 1
ATOM 1565 C C . ASP A 1 203 ? 15.350 -4.274 14.972 1.00 94.94 203 ASP A C 1
ATOM 1567 O O . ASP A 1 203 ? 15.710 -3.312 14.290 1.00 94.94 203 ASP A O 1
ATOM 1571 N N . GLU A 1 204 ? 14.937 -5.410 14.398 1.00 93.81 204 GLU A N 1
ATOM 1572 C CA . GLU A 1 204 ? 14.815 -5.582 12.947 1.00 93.81 204 GLU A CA 1
ATOM 1573 C C . GLU A 1 204 ? 13.740 -4.643 12.360 1.00 93.81 204 GLU A C 1
ATOM 1575 O O . GLU A 1 204 ? 13.970 -4.014 11.323 1.00 93.81 204 GLU A O 1
ATOM 1580 N N . LEU A 1 205 ? 12.601 -4.482 13.042 1.00 95.38 205 LEU A N 1
ATOM 1581 C CA . LEU A 1 205 ? 11.530 -3.559 12.657 1.00 95.38 205 LEU A CA 1
ATOM 1582 C C . LEU A 1 205 ? 11.979 -2.088 12.723 1.00 95.38 205 LEU A C 1
ATOM 1584 O O . LEU A 1 205 ? 11.734 -1.319 11.791 1.00 95.38 205 LEU A O 1
ATOM 1588 N N . GLU A 1 206 ? 12.694 -1.700 13.779 1.00 95.62 206 GLU A N 1
ATOM 1589 C CA . GLU A 1 206 ? 13.311 -0.378 13.900 1.00 95.62 206 GLU A CA 1
ATOM 1590 C C . GLU A 1 206 ? 14.295 -0.122 12.748 1.00 95.62 206 GLU A C 1
ATOM 1592 O O . GLU A 1 206 ? 14.279 0.951 12.141 1.00 95.62 206 GLU A O 1
ATOM 1597 N N . ALA A 1 207 ? 15.121 -1.108 12.386 1.00 93.75 207 ALA A N 1
ATOM 1598 C CA . ALA A 1 207 ? 16.061 -0.982 11.275 1.00 93.75 207 ALA A CA 1
ATOM 1599 C C . ALA A 1 207 ? 15.362 -0.771 9.916 1.00 93.75 207 ALA A C 1
ATOM 1601 O O . ALA A 1 207 ? 15.891 -0.052 9.059 1.00 93.75 207 ALA A O 1
ATOM 1602 N N . VAL A 1 208 ? 14.179 -1.363 9.707 1.00 94.38 208 VAL A N 1
ATOM 1603 C CA . VAL A 1 208 ? 13.340 -1.103 8.521 1.00 94.38 208 VAL A CA 1
ATOM 1604 C C . VAL A 1 208 ? 12.856 0.349 8.514 1.00 94.38 208 VAL A C 1
ATOM 1606 O O . VAL A 1 208 ? 13.025 1.045 7.513 1.00 94.38 208 VAL A O 1
ATOM 1609 N N . LEU A 1 209 ? 12.322 0.834 9.635 1.00 95.69 209 LEU A N 1
ATOM 1610 C CA . LEU A 1 209 ? 11.792 2.196 9.748 1.00 95.69 209 LEU A CA 1
ATOM 1611 C C . LEU A 1 209 ? 12.893 3.259 9.612 1.00 95.69 209 LEU A C 1
ATOM 1613 O O . LEU A 1 209 ? 12.724 4.229 8.876 1.00 95.69 209 LEU A O 1
ATOM 1617 N N . ARG A 1 210 ? 14.071 3.032 10.206 1.00 93.75 210 ARG A N 1
ATOM 1618 C CA . ARG A 1 210 ? 15.255 3.889 10.010 1.00 93.75 210 ARG A CA 1
ATOM 1619 C C . ARG A 1 210 ? 15.708 3.942 8.552 1.00 93.75 210 ARG A C 1
ATOM 1621 O O . ARG A 1 210 ? 16.200 4.964 8.083 1.00 93.75 210 ARG A O 1
ATOM 1628 N N . PHE A 1 211 ? 15.555 2.849 7.806 1.00 92.38 211 PHE A N 1
ATOM 1629 C CA . PHE A 1 211 ? 15.837 2.867 6.373 1.00 92.38 211 PHE A CA 1
ATOM 1630 C C . PHE A 1 211 ? 14.824 3.722 5.599 1.00 92.38 211 PHE A C 1
ATOM 1632 O O . PHE A 1 211 ? 15.215 4.413 4.659 1.00 92.38 211 PHE A O 1
ATOM 1639 N N . TRP A 1 212 ? 13.546 3.703 5.984 1.00 93.88 212 TRP A N 1
ATOM 1640 C CA . TRP A 1 212 ? 12.511 4.520 5.345 1.00 93.88 212 TRP A CA 1
ATOM 1641 C C . TRP A 1 212 ? 12.670 6.012 5.635 1.00 93.88 212 TRP A C 1
ATOM 1643 O O . TRP A 1 212 ? 12.408 6.815 4.741 1.00 93.88 212 TRP A O 1
ATOM 1653 N N . SER A 1 213 ? 13.143 6.379 6.830 1.00 91.56 213 SER A N 1
ATOM 1654 C CA . SER A 1 213 ? 13.392 7.775 7.206 1.00 91.56 213 SER A CA 1
ATOM 1655 C C . SER A 1 213 ? 14.659 8.383 6.604 1.00 91.56 213 SER A C 1
ATOM 1657 O O . SER A 1 213 ? 14.792 9.604 6.564 1.00 91.56 213 SER A O 1
ATOM 1659 N N . CYS A 1 214 ? 15.595 7.559 6.126 1.00 80.06 214 CYS A N 1
ATOM 1660 C CA . CYS A 1 214 ? 16.921 8.017 5.728 1.00 80.06 214 CYS A CA 1
ATOM 1661 C C . CYS A 1 214 ? 16.891 8.923 4.479 1.00 80.06 214 CYS A C 1
ATOM 1663 O O . CYS A 1 214 ? 16.614 8.477 3.360 1.00 80.06 214 CYS A O 1
ATOM 1665 N N . GLU A 1 215 ? 17.239 10.195 4.680 1.00 63.88 215 GLU A N 1
ATOM 1666 C CA . GLU A 1 215 ? 17.419 11.215 3.638 1.00 63.88 215 GLU A CA 1
ATOM 1667 C C . GLU A 1 215 ? 18.859 11.256 3.098 1.00 63.88 215 GLU A C 1
ATOM 1669 O O . GLU A 1 215 ? 19.071 11.525 1.916 1.00 63.88 215 GLU A O 1
ATOM 1674 N N . GLU A 1 216 ? 19.841 10.897 3.936 1.00 51.81 216 GLU A N 1
ATOM 1675 C CA . GLU A 1 216 ? 21.285 11.168 3.776 1.00 51.81 216 GLU A CA 1
ATOM 1676 C C . GLU A 1 216 ? 21.946 10.615 2.503 1.00 51.81 216 GLU A C 1
ATOM 1678 O O . GLU A 1 216 ? 23.087 10.948 2.193 1.00 51.81 216 GLU A O 1
ATOM 1683 N N . ARG A 1 217 ? 21.262 9.760 1.743 1.00 55.16 217 ARG A N 1
ATOM 1684 C CA . ARG A 1 217 ? 21.801 9.138 0.524 1.00 55.16 217 ARG A CA 1
ATOM 1685 C C . ARG A 1 217 ? 20.989 9.462 -0.740 1.00 55.16 217 ARG A C 1
ATOM 1687 O O . ARG A 1 217 ? 21.270 8.912 -1.807 1.00 55.16 217 ARG A O 1
ATOM 1694 N N . GLY A 1 218 ? 19.982 10.336 -0.626 1.00 57.00 218 GLY A N 1
ATOM 1695 C CA . GLY A 1 218 ? 19.093 10.744 -1.718 1.00 57.00 218 GLY A CA 1
ATOM 1696 C C . GLY A 1 218 ? 18.389 9.571 -2.426 1.00 57.00 218 GLY A C 1
ATOM 1697 O O . GLY A 1 218 ? 18.413 8.430 -1.948 1.00 57.00 218 GLY A O 1
ATOM 1698 N N . PRO A 1 219 ? 17.781 9.807 -3.604 1.00 58.81 219 PRO A N 1
ATOM 1699 C CA . PRO A 1 219 ? 17.208 8.747 -4.440 1.00 58.81 219 PRO A CA 1
ATOM 1700 C C . PRO A 1 219 ? 18.240 7.707 -4.907 1.00 58.81 219 PRO A C 1
ATOM 1702 O O . PRO A 1 219 ? 17.887 6.584 -5.260 1.00 58.81 219 PRO A O 1
ATOM 1705 N N . GLN A 1 220 ? 19.533 8.054 -4.887 1.00 66.31 220 GLN A N 1
ATOM 1706 C CA . GLN A 1 220 ? 20.616 7.155 -5.294 1.00 66.31 220 GLN A CA 1
ATOM 1707 C C . GLN A 1 220 ? 20.848 6.004 -4.307 1.00 66.31 220 GLN A C 1
ATOM 1709 O O . GLN A 1 220 ? 21.313 4.943 -4.716 1.00 66.31 220 GLN A O 1
ATOM 1714 N N . ALA A 1 221 ? 20.477 6.175 -3.035 1.00 76.06 221 ALA A N 1
ATOM 1715 C CA . ALA A 1 221 ? 20.548 5.122 -2.019 1.00 76.06 221 ALA A CA 1
ATOM 1716 C C . ALA A 1 221 ? 19.693 3.901 -2.362 1.00 76.06 221 ALA A C 1
ATOM 1718 O O . ALA A 1 221 ? 20.026 2.770 -2.013 1.00 76.06 221 ALA A O 1
ATOM 1719 N N . PHE A 1 222 ? 18.545 4.166 -2.981 1.00 87.81 222 PHE A N 1
ATOM 1720 C CA . PHE A 1 222 ? 17.538 3.178 -3.311 1.00 87.81 222 PHE A CA 1
ATOM 1721 C C . PHE A 1 222 ? 16.921 3.550 -4.666 1.00 87.81 222 PHE A C 1
ATOM 1723 O O . PHE A 1 222 ? 15.847 4.155 -4.712 1.00 87.81 222 PHE A O 1
ATOM 1730 N N . PRO A 1 223 ? 17.612 3.230 -5.779 1.00 90.25 223 PRO A N 1
ATOM 1731 C CA . PRO A 1 223 ? 17.206 3.630 -7.121 1.00 90.25 223 PRO A CA 1
ATOM 1732 C C . PRO A 1 223 ? 16.032 2.764 -7.594 1.00 90.25 223 PRO A C 1
ATOM 1734 O O . PRO A 1 223 ? 16.191 1.853 -8.409 1.00 90.25 223 PRO A O 1
ATOM 1737 N N . MET A 1 224 ? 14.844 3.042 -7.059 1.00 92.81 224 MET A N 1
ATOM 1738 C CA . MET A 1 224 ? 13.660 2.194 -7.189 1.00 92.81 224 MET A CA 1
ATOM 1739 C C . MET A 1 224 ? 13.277 1.915 -8.648 1.00 92.81 224 MET A C 1
ATOM 1741 O O . MET A 1 224 ? 13.000 0.770 -8.986 1.00 92.81 224 MET A O 1
ATOM 1745 N N . GLY A 1 225 ? 13.372 2.906 -9.541 1.00 92.81 225 GLY A N 1
ATOM 1746 C CA . GLY A 1 225 ? 13.122 2.697 -10.974 1.00 92.81 225 GLY A CA 1
ATOM 1747 C C . GLY A 1 225 ? 14.073 1.675 -11.617 1.00 92.81 225 GLY A C 1
ATOM 1748 O O . GLY A 1 225 ? 13.637 0.822 -12.384 1.00 92.81 225 GLY A O 1
ATOM 1749 N N . ARG A 1 226 ? 15.364 1.683 -11.247 1.00 93.75 226 ARG A N 1
ATOM 1750 C CA . ARG A 1 226 ? 16.335 0.682 -11.735 1.00 93.75 226 ARG A CA 1
ATOM 1751 C C . ARG A 1 226 ? 16.067 -0.701 -11.145 1.00 93.75 226 ARG A C 1
ATOM 1753 O O . ARG A 1 226 ? 16.229 -1.699 -11.838 1.00 93.75 226 ARG A O 1
ATOM 1760 N N . LEU A 1 227 ? 15.670 -0.763 -9.874 1.00 93.75 227 LEU A N 1
ATOM 1761 C CA . LEU A 1 227 ? 15.319 -2.017 -9.203 1.00 93.75 227 LEU A CA 1
ATOM 1762 C C . LEU A 1 227 ? 14.057 -2.643 -9.809 1.00 93.75 227 LEU A C 1
ATOM 1764 O O . LEU A 1 227 ? 14.030 -3.852 -10.039 1.00 93.75 227 LEU A O 1
ATOM 1768 N N . TRP A 1 228 ? 13.051 -1.821 -10.116 1.00 94.75 228 TRP A N 1
ATOM 1769 C CA . TRP A 1 228 ? 11.846 -2.238 -10.827 1.00 94.75 228 TRP A CA 1
ATOM 1770 C C . TRP A 1 228 ? 12.186 -2.778 -12.217 1.00 94.75 228 TRP A C 1
ATOM 1772 O O . TRP A 1 228 ? 11.832 -3.911 -12.538 1.00 94.75 228 TRP A O 1
ATOM 1782 N N . ASP A 1 229 ? 12.951 -2.025 -13.013 1.00 95.00 229 ASP A N 1
ATOM 1783 C CA . ASP A 1 229 ? 13.357 -2.457 -14.354 1.00 95.00 229 ASP A CA 1
ATOM 1784 C C . ASP A 1 229 ? 14.152 -3.772 -14.320 1.00 95.00 229 ASP A C 1
ATOM 1786 O O . ASP A 1 229 ? 13.853 -4.711 -15.059 1.00 95.00 229 ASP A O 1
ATOM 1790 N N . ALA A 1 230 ? 15.111 -3.898 -13.396 1.00 93.31 230 ALA A N 1
ATOM 1791 C CA . ALA A 1 230 ? 15.867 -5.133 -13.198 1.00 93.31 230 ALA A CA 1
ATOM 1792 C C . ALA A 1 230 ? 14.953 -6.318 -12.841 1.00 93.31 230 ALA A C 1
ATOM 1794 O O . ALA A 1 230 ? 15.138 -7.428 -13.352 1.00 93.31 230 ALA A O 1
ATOM 1795 N N . ARG A 1 231 ? 13.934 -6.088 -12.005 1.00 91.94 231 ARG A N 1
ATOM 1796 C CA . ARG A 1 231 ? 12.935 -7.097 -11.641 1.00 91.94 231 ARG A CA 1
ATOM 1797 C C . ARG A 1 231 ? 12.102 -7.530 -12.850 1.00 91.94 231 ARG A C 1
ATOM 1799 O O . ARG A 1 231 ? 11.919 -8.734 -13.050 1.00 91.94 231 ARG A O 1
ATOM 1806 N N . VAL A 1 232 ? 11.649 -6.582 -13.671 1.00 92.50 232 VAL A N 1
ATOM 1807 C CA . VAL A 1 232 ? 10.882 -6.845 -14.900 1.00 92.50 232 VAL A CA 1
ATOM 1808 C C . VAL A 1 232 ? 11.730 -7.593 -15.930 1.00 92.50 232 VAL A C 1
ATOM 1810 O O . VAL A 1 232 ? 11.277 -8.612 -16.456 1.00 92.50 232 VAL A O 1
ATOM 1813 N N . ARG A 1 233 ? 12.979 -7.169 -16.170 1.00 93.94 233 ARG A N 1
ATOM 1814 C CA . ARG A 1 233 ? 13.937 -7.874 -17.043 1.00 93.94 233 ARG A CA 1
ATOM 1815 C C . ARG A 1 233 ? 14.151 -9.311 -16.601 1.00 93.94 233 ARG A C 1
ATOM 1817 O O . ARG A 1 233 ? 14.072 -10.219 -17.423 1.00 93.94 233 ARG A O 1
ATOM 1824 N N . HIS A 1 234 ? 14.370 -9.527 -15.306 1.00 91.00 234 HIS A N 1
ATOM 1825 C CA . HIS A 1 234 ? 14.570 -10.867 -14.767 1.00 91.00 234 HIS A CA 1
ATOM 1826 C C . HIS A 1 234 ? 13.335 -11.762 -14.952 1.00 91.00 234 HIS A C 1
ATOM 1828 O O . HIS A 1 234 ? 13.471 -12.922 -15.329 1.00 91.00 234 HIS A O 1
ATOM 1834 N N . TYR A 1 235 ? 12.130 -11.236 -14.719 1.00 90.44 235 TYR A N 1
ATOM 1835 C CA . TYR A 1 235 ? 10.889 -12.000 -14.880 1.00 90.44 235 TYR A CA 1
ATOM 1836 C C . TYR A 1 235 ? 10.551 -12.309 -16.346 1.00 90.44 235 TYR A C 1
ATOM 1838 O O . TYR A 1 235 ? 10.074 -13.402 -16.659 1.00 90.44 235 TYR A O 1
ATOM 1846 N N . LEU A 1 236 ? 10.775 -11.357 -17.254 1.00 90.81 236 LEU A N 1
ATOM 1847 C CA . LEU A 1 236 ? 10.431 -11.518 -18.667 1.00 90.81 236 LEU A CA 1
ATOM 1848 C C . LEU A 1 236 ? 11.500 -12.267 -19.468 1.00 90.81 236 LEU A C 1
ATOM 1850 O O . LEU A 1 236 ? 11.152 -12.943 -20.442 1.00 90.81 236 LEU A O 1
ATOM 1854 N N . GLY A 1 237 ? 12.768 -12.179 -19.058 1.00 93.06 237 GLY A N 1
ATOM 1855 C CA . GLY A 1 237 ? 13.900 -12.772 -19.763 1.00 93.06 237 GLY A CA 1
ATOM 1856 C C . GLY A 1 237 ? 13.969 -12.278 -21.207 1.00 93.06 237 GLY A C 1
ATOM 1857 O O . GLY A 1 237 ? 13.863 -11.081 -21.471 1.00 93.06 237 GLY A O 1
ATOM 1858 N N . SER A 1 238 ? 14.058 -13.210 -22.156 1.00 93.38 238 SER A N 1
ATOM 1859 C CA . SER A 1 238 ? 14.077 -12.914 -23.598 1.00 93.38 238 SER A CA 1
ATOM 1860 C C . SER A 1 238 ? 12.834 -12.179 -24.112 1.00 93.38 238 SER A C 1
ATOM 1862 O O . SER A 1 238 ? 12.869 -11.605 -25.194 1.00 93.38 238 SER A O 1
ATOM 1864 N N . ARG A 1 239 ? 11.729 -12.168 -23.354 1.00 93.25 239 ARG A N 1
ATOM 1865 C CA . ARG A 1 239 ? 10.481 -11.488 -23.739 1.00 93.25 239 ARG A CA 1
ATOM 1866 C C . ARG A 1 239 ? 10.429 -10.020 -23.313 1.00 93.25 239 ARG A C 1
ATOM 1868 O O . ARG A 1 239 ? 9.404 -9.377 -23.524 1.00 93.25 239 ARG A O 1
ATOM 1875 N N . TYR A 1 240 ? 11.482 -9.494 -22.687 1.00 94.50 240 TYR A N 1
ATOM 1876 C CA . TYR A 1 240 ? 11.500 -8.124 -22.172 1.00 94.50 240 TYR A CA 1
ATOM 1877 C C . TYR A 1 240 ? 11.298 -7.069 -23.273 1.00 94.50 240 TYR A C 1
ATOM 1879 O O . TYR A 1 240 ? 10.564 -6.101 -23.070 1.00 94.50 240 TYR A O 1
ATOM 1887 N N . ASP A 1 241 ? 11.856 -7.283 -24.464 1.00 94.75 241 ASP A N 1
ATOM 1888 C CA . ASP A 1 241 ? 11.681 -6.348 -25.585 1.00 94.75 241 ASP A CA 1
ATOM 1889 C C . ASP A 1 241 ? 10.238 -6.351 -26.121 1.00 94.75 241 ASP A C 1
ATOM 1891 O O . ASP A 1 241 ? 9.751 -5.345 -26.628 1.00 94.75 241 ASP A O 1
ATOM 1895 N N . ALA A 1 242 ? 9.505 -7.450 -25.912 1.00 93.88 242 ALA A N 1
ATOM 1896 C CA . ALA A 1 242 ? 8.086 -7.592 -26.238 1.00 93.88 242 ALA A CA 1
ATOM 1897 C C . ALA A 1 242 ? 7.157 -7.328 -25.030 1.00 93.88 242 ALA A C 1
ATOM 1899 O O . ALA A 1 242 ? 5.992 -7.744 -25.036 1.00 93.88 242 ALA A O 1
ATOM 1900 N N . ARG A 1 243 ? 7.640 -6.652 -23.973 1.00 93.44 243 ARG A N 1
ATOM 1901 C CA . ARG A 1 243 ? 6.925 -6.523 -22.686 1.00 93.44 243 ARG A CA 1
ATOM 1902 C C . ARG A 1 243 ? 5.528 -5.914 -22.772 1.00 93.44 243 ARG A C 1
ATOM 1904 O O . ARG A 1 243 ? 4.673 -6.290 -21.971 1.00 93.44 243 ARG A O 1
ATOM 1911 N N . CYS A 1 244 ? 5.270 -5.025 -23.731 1.00 92.44 244 CYS A N 1
ATOM 1912 C CA . CYS A 1 244 ? 3.937 -4.457 -23.944 1.00 92.44 244 CYS A CA 1
ATOM 1913 C C . CYS A 1 244 ? 2.922 -5.549 -24.313 1.00 92.44 244 CYS A C 1
ATOM 1915 O O . CYS A 1 244 ? 1.904 -5.690 -23.639 1.00 92.44 244 CYS A O 1
ATOM 1917 N N . GLY A 1 245 ? 3.249 -6.383 -25.307 1.00 93.19 245 GLY A N 1
ATOM 1918 C CA . GLY A 1 245 ? 2.393 -7.494 -25.731 1.00 93.19 245 GLY A CA 1
ATOM 1919 C C . GLY A 1 245 ? 2.269 -8.585 -24.667 1.00 93.19 245 GLY A C 1
ATOM 1920 O O . GLY A 1 245 ? 1.191 -9.144 -24.479 1.00 93.19 245 GLY A O 1
ATOM 1921 N N . VAL A 1 246 ? 3.338 -8.849 -23.903 1.00 91.94 246 VAL A N 1
ATOM 1922 C CA . VAL A 1 246 ? 3.260 -9.776 -22.759 1.00 91.94 246 VAL A CA 1
ATOM 1923 C C . VAL A 1 246 ? 2.325 -9.241 -21.677 1.00 91.94 246 VAL A C 1
ATOM 1925 O O . VAL A 1 246 ? 1.568 -10.015 -21.102 1.00 91.94 246 VAL A O 1
ATOM 1928 N N . SER A 1 247 ? 2.354 -7.936 -21.402 1.00 93.06 247 SER A N 1
ATOM 1929 C CA . SER A 1 247 ? 1.497 -7.326 -20.379 1.00 93.06 247 SER A CA 1
ATOM 1930 C C . SER A 1 247 ? 0.020 -7.366 -20.783 1.00 93.06 247 SER A C 1
ATOM 1932 O O . SER A 1 247 ? -0.823 -7.640 -19.936 1.00 93.06 247 SER A O 1
ATOM 1934 N N . ASP A 1 248 ? -0.300 -7.201 -22.069 1.00 93.31 248 ASP A N 1
ATOM 1935 C CA . ASP A 1 248 ? -1.669 -7.388 -22.579 1.00 93.31 248 ASP A CA 1
ATOM 1936 C C . ASP A 1 248 ? -2.172 -8.803 -22.420 1.00 93.31 248 ASP A C 1
ATOM 1938 O O . ASP A 1 248 ? -3.311 -9.035 -22.013 1.00 93.31 248 ASP A O 1
ATOM 1942 N N . TRP A 1 249 ? -1.315 -9.749 -22.795 1.00 93.00 249 TRP A N 1
ATOM 1943 C CA . TRP A 1 249 ? -1.640 -11.154 -22.721 1.00 93.00 249 TRP A CA 1
ATOM 1944 C C . TRP A 1 249 ? -1.823 -11.574 -21.263 1.00 93.00 249 TRP A C 1
ATOM 1946 O O . TRP A 1 249 ? -2.813 -12.224 -20.944 1.00 93.00 249 TRP A O 1
ATOM 1956 N N . ASP A 1 250 ? -0.928 -11.140 -20.369 1.00 91.56 250 ASP A N 1
ATOM 1957 C CA . ASP A 1 250 ? -1.036 -11.376 -18.930 1.00 91.56 250 ASP A CA 1
ATOM 1958 C C . ASP A 1 250 ? -2.332 -10.767 -18.367 1.00 91.56 250 ASP A C 1
ATOM 1960 O O . ASP A 1 250 ? -3.058 -11.454 -17.654 1.00 91.56 250 ASP A O 1
ATOM 1964 N N . LEU A 1 251 ? -2.675 -9.525 -18.723 1.00 92.69 251 LEU A N 1
ATOM 1965 C CA . LEU A 1 251 ? -3.919 -8.890 -18.281 1.00 92.69 251 LEU A CA 1
ATOM 1966 C C . LEU A 1 251 ? -5.148 -9.693 -18.720 1.00 92.69 251 LEU A C 1
ATOM 1968 O O . LEU A 1 251 ? -5.967 -10.072 -17.884 1.00 92.69 251 LEU A O 1
ATOM 1972 N N . ARG A 1 252 ? -5.260 -9.994 -20.018 1.00 91.31 252 ARG A N 1
ATOM 1973 C CA . ARG A 1 252 ? -6.428 -10.688 -20.579 1.00 91.31 252 ARG A CA 1
ATOM 1974 C C . ARG A 1 252 ? -6.535 -12.119 -20.052 1.00 91.31 252 ARG A C 1
ATOM 1976 O O . ARG A 1 252 ? -7.546 -12.493 -19.474 1.00 91.31 252 ARG A O 1
ATOM 1983 N N . MET A 1 253 ? -5.463 -12.894 -20.175 1.00 88.62 253 MET A N 1
ATOM 1984 C CA . MET A 1 253 ? -5.496 -14.333 -19.897 1.00 88.62 253 MET A CA 1
ATOM 1985 C C . MET A 1 253 ? -5.318 -14.682 -18.415 1.00 88.62 253 MET A C 1
ATOM 1987 O O . MET A 1 253 ? -5.553 -15.821 -18.017 1.00 88.62 253 MET A O 1
ATOM 1991 N N . LYS A 1 254 ? -4.833 -13.756 -17.572 1.00 87.75 254 LYS A N 1
ATOM 1992 C CA . LYS A 1 254 ? -4.632 -14.036 -16.137 1.00 87.75 254 LYS A CA 1
ATOM 1993 C C . LYS A 1 254 ? -5.540 -13.229 -15.228 1.00 87.75 254 LYS A C 1
ATOM 1995 O O . LYS A 1 254 ? -5.921 -13.763 -14.187 1.00 87.75 254 LYS A O 1
ATOM 2000 N N . LEU A 1 255 ? -5.853 -11.979 -15.555 1.00 89.56 255 LEU A N 1
ATOM 2001 C CA . LEU A 1 255 ? -6.649 -11.123 -14.674 1.00 89.56 255 LEU A CA 1
ATOM 2002 C C . LEU A 1 255 ? -8.105 -11.047 -15.139 1.00 89.56 255 LEU A C 1
ATOM 2004 O O . LEU A 1 255 ? -9.004 -11.310 -14.341 1.00 89.56 255 LEU A O 1
ATOM 2008 N N . HIS A 1 256 ? -8.360 -10.772 -16.421 1.00 91.50 256 HIS A N 1
ATOM 2009 C CA . HIS A 1 256 ? -9.730 -10.671 -16.947 1.00 91.50 256 HIS A CA 1
ATOM 2010 C C . HIS A 1 256 ? -10.480 -12.004 -16.873 1.00 91.50 256 HIS A C 1
ATOM 2012 O O . HIS A 1 256 ? -11.616 -12.020 -16.399 1.00 91.50 256 HIS A O 1
ATOM 2018 N N . ASP A 1 257 ? -9.821 -13.120 -17.199 1.00 87.38 257 ASP A N 1
ATOM 2019 C CA . ASP A 1 257 ? -10.373 -14.480 -17.038 1.00 87.38 257 ASP A CA 1
ATOM 2020 C C . ASP A 1 257 ? -10.750 -14.826 -15.585 1.00 87.38 257 ASP A C 1
ATOM 2022 O O . ASP A 1 257 ? -11.471 -15.789 -15.327 1.00 87.38 257 ASP A O 1
ATOM 2026 N N . ARG A 1 258 ? -10.272 -14.039 -14.614 1.00 86.62 258 ARG A N 1
ATOM 2027 C CA . ARG A 1 258 ? -10.542 -14.203 -13.178 1.00 86.62 258 ARG A CA 1
ATOM 2028 C C . ARG A 1 258 ? -11.438 -13.116 -12.596 1.00 86.62 258 ARG A C 1
ATOM 2030 O O . ARG A 1 258 ? -11.503 -12.975 -11.380 1.00 86.62 258 ARG A O 1
ATOM 2037 N N . GLY A 1 259 ? -12.125 -12.361 -13.450 1.00 86.19 259 GLY A N 1
ATOM 2038 C CA . GLY A 1 259 ? -13.115 -11.367 -13.037 1.00 86.19 259 GLY A CA 1
ATOM 2039 C C . GLY A 1 259 ? -12.584 -9.941 -12.898 1.00 86.19 259 GLY A C 1
ATOM 2040 O O . GLY A 1 259 ? -13.365 -9.040 -12.624 1.00 86.19 259 GLY A O 1
ATOM 2041 N N . ALA A 1 260 ? -11.300 -9.677 -13.158 1.00 89.50 260 ALA A N 1
ATOM 2042 C CA . ALA A 1 260 ? -10.734 -8.327 -13.071 1.00 89.50 260 ALA A CA 1
ATOM 2043 C C . ALA A 1 260 ? -10.873 -7.523 -14.384 1.00 89.50 260 ALA A C 1
ATOM 2045 O O . ALA A 1 260 ? -9.962 -6.795 -14.773 1.00 89.50 260 ALA A O 1
ATOM 2046 N N . GLN A 1 261 ? -12.003 -7.668 -15.088 1.00 89.94 261 GLN A N 1
ATOM 2047 C CA . GLN A 1 261 ? -12.267 -7.050 -16.405 1.00 89.94 261 GLN A CA 1
ATOM 2048 C C . GLN A 1 261 ? -12.258 -5.513 -16.373 1.00 89.94 261 GLN A C 1
ATOM 2050 O O . GLN A 1 261 ? -12.043 -4.867 -17.395 1.00 89.94 261 GLN A O 1
ATOM 2055 N N . VAL A 1 262 ? -12.454 -4.946 -15.183 1.00 91.44 262 VAL A N 1
ATOM 2056 C CA . VAL A 1 262 ? -12.419 -3.507 -14.903 1.00 91.44 262 VAL A CA 1
ATOM 2057 C C . VAL A 1 262 ? -11.026 -2.904 -15.123 1.00 91.44 262 VAL A C 1
ATOM 2059 O O . VAL A 1 262 ? -10.917 -1.740 -15.496 1.00 91.44 262 VAL A O 1
ATOM 2062 N N . ILE A 1 263 ? -9.956 -3.689 -14.937 1.00 92.44 263 ILE A N 1
ATOM 2063 C CA . ILE A 1 263 ? -8.584 -3.194 -15.088 1.00 92.44 263 ILE A CA 1
ATOM 2064 C C . ILE A 1 263 ? -8.314 -2.906 -16.565 1.00 92.44 263 ILE A C 1
ATOM 2066 O O . ILE A 1 263 ? -8.249 -3.817 -17.401 1.00 92.44 263 ILE A O 1
ATOM 2070 N N . HIS A 1 264 ? -8.115 -1.630 -16.876 1.00 91.88 264 HIS A N 1
ATOM 2071 C CA . HIS A 1 264 ? -7.885 -1.164 -18.228 1.00 91.88 264 HIS A CA 1
ATOM 2072 C C . HIS A 1 264 ? -6.461 -1.493 -18.703 1.00 91.88 264 HIS A C 1
ATOM 2074 O O . HIS A 1 264 ? -5.484 -1.503 -17.951 1.00 91.88 264 HIS A O 1
ATOM 2080 N N . THR A 1 265 ? -6.308 -1.739 -20.005 1.00 92.62 265 THR A N 1
ATOM 2081 C CA . THR A 1 265 ? -5.009 -2.120 -20.579 1.00 92.62 265 THR A CA 1
ATOM 2082 C C . THR A 1 265 ? -3.949 -1.032 -20.412 1.00 92.62 265 THR A C 1
ATOM 2084 O O . THR A 1 265 ? -2.787 -1.344 -20.160 1.00 92.62 265 THR A O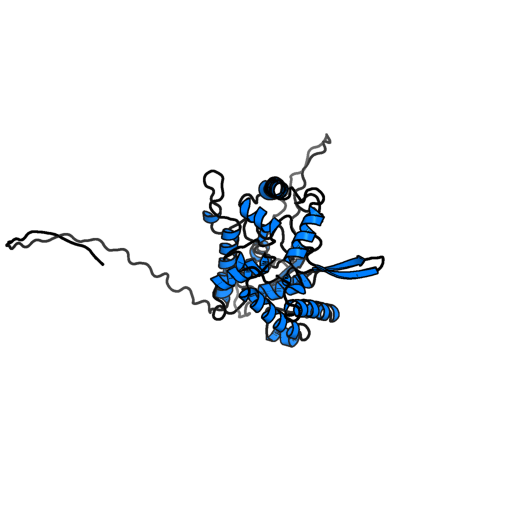 1
ATOM 2087 N N . GLN A 1 266 ? -4.329 0.242 -20.519 1.00 92.19 266 GLN A N 1
ATOM 2088 C CA . GLN A 1 266 ? -3.374 1.348 -20.405 1.00 92.19 266 GLN A CA 1
ATOM 2089 C C . GLN A 1 266 ? -2.820 1.499 -18.980 1.00 92.19 266 GLN A C 1
ATOM 2091 O O . GLN A 1 266 ? -1.605 1.602 -18.831 1.00 92.19 266 GLN A O 1
ATOM 2096 N N . GLU A 1 267 ? -3.668 1.443 -17.943 1.00 93.19 267 GLU A N 1
ATOM 2097 C CA . GLU A 1 267 ? -3.213 1.565 -16.546 1.00 93.19 267 GLU A CA 1
ATOM 2098 C C . GLU A 1 267 ? -2.327 0.380 -16.143 1.00 93.19 267 GLU A C 1
ATOM 2100 O O . GLU A 1 267 ? -1.263 0.570 -15.551 1.00 93.19 267 GLU A O 1
ATOM 2105 N N . PHE A 1 268 ? -2.693 -0.836 -16.565 1.00 95.00 268 PHE A N 1
ATOM 2106 C CA . PHE A 1 268 ? -1.906 -2.030 -16.273 1.00 95.00 268 PHE A CA 1
ATOM 2107 C C . PHE A 1 268 ? -0.546 -2.016 -16.979 1.00 95.00 268 PHE A C 1
ATOM 2109 O O . PHE A 1 268 ? 0.477 -2.304 -16.357 1.00 95.00 268 PHE A O 1
ATOM 2116 N N . ARG A 1 269 ? -0.504 -1.641 -18.268 1.00 94.62 269 ARG A N 1
ATOM 2117 C CA . ARG A 1 269 ? 0.759 -1.485 -19.008 1.00 94.62 269 ARG A CA 1
ATOM 2118 C C . ARG A 1 269 ? 1.651 -0.420 -18.381 1.00 94.62 269 ARG A C 1
ATOM 2120 O O . ARG A 1 269 ? 2.840 -0.677 -18.216 1.00 94.62 269 ARG A O 1
ATOM 2127 N N . ARG A 1 270 ? 1.095 0.748 -18.031 1.00 93.81 270 ARG A N 1
ATOM 2128 C CA . ARG A 1 270 ? 1.868 1.833 -17.410 1.00 93.81 270 ARG A CA 1
ATOM 2129 C C . ARG A 1 270 ? 2.490 1.353 -16.106 1.00 93.81 270 ARG A C 1
ATOM 2131 O O . ARG A 1 270 ? 3.697 1.463 -15.941 1.00 93.81 270 ARG A O 1
ATOM 2138 N N . TRP A 1 271 ? 1.692 0.743 -15.231 1.00 95.62 271 TRP A N 1
ATOM 2139 C CA . TRP A 1 271 ? 2.182 0.180 -13.976 1.00 95.62 271 TRP A CA 1
ATOM 2140 C C . TRP A 1 271 ? 3.290 -0.861 -14.190 1.00 95.62 271 TRP A C 1
ATOM 2142 O O . TRP A 1 271 ? 4.309 -0.826 -13.509 1.00 95.62 271 TRP A O 1
ATOM 2152 N N . ARG A 1 272 ? 3.134 -1.760 -15.166 1.00 94.69 272 ARG A N 1
ATOM 2153 C CA . ARG A 1 272 ? 4.153 -2.766 -15.502 1.00 94.69 272 ARG A CA 1
ATOM 2154 C C . ARG A 1 272 ? 5.480 -2.145 -15.938 1.00 94.69 272 ARG A C 1
ATOM 2156 O O . ARG A 1 272 ? 6.531 -2.679 -15.586 1.00 94.69 272 ARG A O 1
ATOM 2163 N N . ASP A 1 273 ? 5.430 -1.051 -16.693 1.00 93.31 273 ASP A N 1
ATOM 2164 C CA . ASP A 1 273 ? 6.613 -0.383 -17.242 1.00 93.31 273 ASP A CA 1
ATOM 2165 C C . ASP A 1 273 ? 7.296 0.537 -16.214 1.00 93.31 273 ASP A C 1
ATOM 2167 O O . ASP A 1 273 ? 8.517 0.519 -16.094 1.00 93.31 273 ASP A O 1
ATOM 2171 N N . THR A 1 274 ? 6.523 1.291 -15.425 1.00 93.38 274 THR A N 1
ATOM 2172 C CA . THR A 1 274 ? 7.057 2.347 -14.541 1.00 93.38 274 THR A CA 1
ATOM 2173 C C . THR A 1 274 ? 7.018 2.013 -13.050 1.00 93.38 274 THR A C 1
ATOM 2175 O O . THR A 1 274 ? 7.693 2.663 -12.253 1.00 93.38 274 THR A O 1
ATOM 2178 N N . GLY A 1 275 ? 6.204 1.040 -12.642 1.00 95.00 275 GLY A N 1
ATOM 2179 C CA . GLY A 1 275 ? 5.887 0.763 -11.241 1.00 95.00 275 GLY A CA 1
ATOM 2180 C C . GLY A 1 275 ? 4.902 1.750 -10.607 1.00 95.00 275 GLY A C 1
ATOM 2181 O O . GLY A 1 275 ? 4.634 1.645 -9.413 1.00 95.00 275 GLY A O 1
ATOM 2182 N N . VAL A 1 276 ? 4.341 2.702 -11.362 1.00 96.25 276 VAL A N 1
ATOM 2183 C CA . VAL A 1 276 ? 3.372 3.698 -10.863 1.00 96.25 276 VAL A CA 1
ATOM 2184 C C . VAL A 1 276 ? 1.949 3.292 -11.256 1.00 96.25 276 VAL A C 1
ATOM 2186 O O . VAL A 1 276 ? 1.518 3.481 -12.399 1.00 96.25 276 VAL A O 1
ATOM 2189 N N . ALA A 1 277 ? 1.205 2.734 -10.299 1.00 95.50 277 ALA A N 1
ATOM 2190 C CA . ALA A 1 277 ? -0.165 2.261 -10.494 1.00 95.50 277 ALA A CA 1
ATOM 2191 C C . ALA A 1 277 ? -1.194 3.398 -10.522 1.00 95.50 277 ALA A C 1
ATOM 2193 O O . ALA A 1 277 ? -2.045 3.435 -11.407 1.00 95.50 277 ALA A O 1
ATOM 2194 N N . PHE A 1 278 ? -1.075 4.356 -9.604 1.00 95.81 278 PHE A N 1
ATOM 2195 C CA . PHE A 1 278 ? -2.019 5.458 -9.426 1.00 95.81 278 PHE A CA 1
ATOM 2196 C C . PHE A 1 278 ? -1.330 6.789 -9.737 1.00 95.81 278 PHE A C 1
ATOM 2198 O O . PHE A 1 278 ? -0.557 7.307 -8.936 1.00 95.81 278 PHE A O 1
ATOM 2205 N N . GLU A 1 279 ? -1.594 7.330 -10.922 1.00 92.88 279 GLU A N 1
ATOM 2206 C CA . GLU A 1 279 ? -1.077 8.622 -11.384 1.00 92.88 279 GLU A CA 1
ATOM 2207 C C . GLU A 1 279 ? -2.209 9.636 -11.255 1.00 92.88 279 GLU A C 1
ATOM 2209 O O . GLU A 1 279 ? -3.073 9.748 -12.119 1.00 92.88 279 GLU A O 1
ATOM 2214 N N . LEU A 1 280 ? -2.255 10.282 -10.093 1.00 90.06 280 LEU A N 1
ATOM 2215 C CA . LEU A 1 280 ? -3.337 11.180 -9.668 1.00 90.06 280 LEU A CA 1
ATOM 2216 C C . LEU A 1 280 ? -3.006 12.651 -9.978 1.00 90.06 280 LEU A C 1
ATOM 2218 O O . LEU A 1 280 ? -3.847 13.541 -9.835 1.00 90.06 280 LEU A O 1
ATOM 2222 N N . ARG A 1 281 ? -1.752 12.899 -10.366 1.00 91.12 281 ARG A N 1
ATOM 2223 C CA . ARG A 1 281 ? -1.139 14.185 -10.711 1.00 91.12 281 ARG A CA 1
ATOM 2224 C C . ARG A 1 281 ? -0.202 13.986 -11.903 1.00 91.12 281 ARG A C 1
ATOM 2226 O O . ARG A 1 281 ? -0.042 12.865 -12.379 1.00 91.12 281 ARG A O 1
ATOM 2233 N N . ASP A 1 282 ? 0.444 15.062 -12.340 1.00 89.94 282 ASP A N 1
ATOM 2234 C CA . ASP A 1 282 ? 1.401 15.035 -13.445 1.00 89.94 282 ASP A CA 1
ATOM 2235 C C . ASP A 1 282 ? 2.507 13.991 -13.239 1.00 89.94 282 ASP A C 1
ATOM 2237 O O . ASP A 1 282 ? 3.100 13.889 -12.163 1.00 89.94 282 ASP A O 1
ATOM 2241 N N . SER A 1 283 ? 2.840 13.255 -14.303 1.00 86.94 283 SER A N 1
ATOM 2242 C CA . SER A 1 283 ? 3.839 12.179 -14.281 1.00 86.94 283 SER A CA 1
ATOM 2243 C C . SER A 1 283 ? 5.206 12.634 -13.759 1.00 86.94 283 SER A C 1
ATOM 2245 O O . SER A 1 283 ? 5.914 11.871 -13.105 1.00 86.94 283 SER A O 1
ATOM 2247 N N . SER A 1 284 ? 5.582 13.889 -14.024 1.00 89.50 284 SER A N 1
ATOM 2248 C CA . SER A 1 284 ? 6.851 14.486 -13.588 1.00 89.50 284 SER A CA 1
ATOM 2249 C C . SER A 1 284 ? 6.947 14.670 -12.068 1.00 89.50 284 SER A C 1
ATOM 2251 O O . SER A 1 284 ? 8.050 14.795 -11.530 1.00 89.50 284 SER A O 1
ATOM 2253 N N . ALA A 1 285 ? 5.818 14.645 -11.354 1.00 91.75 285 ALA A N 1
ATOM 2254 C CA . ALA A 1 285 ? 5.787 14.783 -9.904 1.00 91.75 285 ALA A CA 1
ATOM 2255 C C . ALA A 1 285 ? 6.302 13.531 -9.170 1.00 91.75 285 ALA A C 1
ATOM 2257 O O . ALA A 1 285 ? 6.664 13.629 -7.999 1.00 91.75 285 ALA A O 1
ATOM 2258 N N . TYR A 1 286 ? 6.368 12.372 -9.836 1.00 93.94 286 TYR A N 1
ATOM 2259 C CA . TYR A 1 286 ? 6.748 11.091 -9.235 1.00 93.94 286 TYR A CA 1
ATOM 2260 C C . TYR A 1 286 ? 8.237 10.783 -9.440 1.00 93.94 286 TYR A C 1
ATOM 2262 O O . TYR A 1 286 ? 8.624 10.120 -10.401 1.00 93.94 286 TYR A O 1
ATOM 2270 N N . HIS A 1 287 ? 9.084 11.249 -8.523 1.00 91.81 287 HIS A N 1
ATOM 2271 C CA . HIS A 1 287 ? 10.544 11.067 -8.596 1.00 91.81 287 HIS A CA 1
ATOM 2272 C C . HIS A 1 287 ? 11.174 10.535 -7.303 1.00 91.81 287 HIS A C 1
ATOM 2274 O O . HIS A 1 287 ? 12.306 10.048 -7.337 1.00 91.81 287 HIS A O 1
ATOM 2280 N N . GLU A 1 288 ? 10.454 10.563 -6.180 1.00 93.75 288 GLU A N 1
ATOM 2281 C CA . GLU A 1 288 ? 10.966 10.054 -4.910 1.00 93.75 288 GLU A CA 1
ATOM 2282 C C . GLU A 1 288 ? 10.741 8.543 -4.791 1.00 93.75 288 GLU A C 1
ATOM 2284 O O . GLU A 1 288 ? 9.655 8.054 -5.098 1.00 93.75 288 GLU A O 1
ATOM 2289 N N . PRO A 1 289 ? 11.724 7.750 -4.341 1.00 94.06 289 PRO A N 1
ATOM 2290 C CA . PRO A 1 289 ? 11.554 6.308 -4.269 1.00 94.06 289 PRO A CA 1
ATOM 2291 C C . PRO A 1 289 ? 10.648 5.900 -3.101 1.00 94.06 289 PRO A C 1
ATOM 2293 O O . PRO A 1 289 ? 10.887 6.268 -1.946 1.00 94.06 289 PRO A O 1
ATOM 2296 N N . ASN A 1 290 ? 9.664 5.041 -3.375 1.00 95.19 290 ASN A N 1
ATOM 2297 C CA . ASN A 1 290 ? 8.856 4.425 -2.331 1.00 95.19 290 ASN A CA 1
ATOM 2298 C C . ASN A 1 290 ? 9.648 3.322 -1.608 1.00 95.19 290 ASN A C 1
ATOM 2300 O O . ASN A 1 290 ? 9.608 2.143 -1.969 1.00 95.19 290 ASN A O 1
ATOM 2304 N N . ARG A 1 291 ? 10.368 3.703 -0.548 1.00 93.81 291 ARG A N 1
ATOM 2305 C CA . ARG A 1 291 ? 11.163 2.775 0.278 1.00 93.81 291 ARG A CA 1
ATOM 2306 C C . ARG A 1 291 ? 10.308 1.734 1.010 1.00 93.81 291 ARG A C 1
ATOM 2308 O O . ARG A 1 291 ? 10.841 0.702 1.407 1.00 93.81 291 ARG A O 1
ATOM 2315 N N . THR A 1 292 ? 8.998 1.954 1.130 1.00 94.75 292 THR A N 1
ATOM 2316 C CA . THR A 1 292 ? 8.066 1.036 1.811 1.00 94.75 292 THR A CA 1
ATOM 2317 C C . THR A 1 292 ? 7.773 -0.241 1.022 1.00 94.75 292 THR A C 1
ATOM 2319 O O . THR A 1 292 ? 7.183 -1.172 1.561 1.00 94.75 292 THR A O 1
ATOM 2322 N N . LEU A 1 293 ? 8.189 -0.293 -0.249 1.00 94.06 293 LEU A N 1
ATOM 2323 C CA . LEU A 1 293 ? 8.146 -1.487 -1.098 1.00 94.06 293 LEU A CA 1
ATOM 2324 C C . LEU A 1 293 ? 9.505 -2.203 -1.174 1.00 94.06 293 LEU A C 1
ATOM 2326 O O . LEU A 1 293 ? 9.653 -3.199 -1.892 1.00 94.06 293 LEU A O 1
ATOM 2330 N N . ALA A 1 294 ? 10.520 -1.689 -0.474 1.00 91.31 294 ALA A N 1
ATOM 2331 C CA . ALA A 1 294 ? 11.822 -2.326 -0.408 1.00 91.31 294 ALA A CA 1
ATOM 2332 C C . ALA A 1 294 ? 11.731 -3.650 0.347 1.00 91.31 294 ALA A C 1
ATOM 2334 O O . ALA A 1 294 ? 11.025 -3.758 1.344 1.00 91.31 294 ALA A O 1
ATOM 2335 N N . SER A 1 295 ? 12.486 -4.635 -0.134 1.00 85.81 295 SER A N 1
ATOM 2336 C CA . SER A 1 295 ? 12.616 -5.940 0.499 1.00 85.81 295 SER A CA 1
ATOM 2337 C C . SER A 1 295 ? 14.065 -6.396 0.616 1.00 85.81 295 SER A C 1
ATOM 2339 O O . SER A 1 295 ? 14.859 -6.297 -0.330 1.00 85.81 295 SER A O 1
ATOM 2341 N N . GLY A 1 296 ? 14.427 -6.877 1.802 1.00 84.38 296 GLY A N 1
ATOM 2342 C CA . GLY A 1 296 ? 15.724 -7.472 2.105 1.00 84.38 296 GLY A CA 1
ATOM 2343 C C . GLY A 1 296 ? 15.807 -8.933 1.667 1.00 84.38 296 GLY A C 1
ATOM 2344 O O . GLY A 1 296 ? 14.924 -9.737 1.954 1.00 84.38 296 GLY A O 1
ATOM 2345 N N . ARG A 1 297 ? 16.896 -9.311 0.990 1.00 80.06 297 ARG A N 1
ATOM 2346 C CA . ARG A 1 297 ? 17.172 -10.704 0.627 1.00 80.06 297 ARG A CA 1
ATOM 2347 C C . ARG A 1 297 ? 18.651 -11.038 0.766 1.00 80.06 297 ARG A C 1
ATOM 2349 O O . ARG A 1 297 ? 19.511 -10.271 0.350 1.00 80.06 297 ARG A O 1
ATOM 2356 N N . LEU A 1 298 ? 18.943 -12.228 1.288 1.00 79.62 298 LEU A N 1
ATOM 2357 C CA . LEU A 1 298 ? 20.278 -12.815 1.206 1.00 79.62 298 LEU A CA 1
ATOM 2358 C C . LEU A 1 298 ? 20.498 -13.356 -0.209 1.00 79.62 298 LEU A C 1
ATOM 2360 O O . LEU A 1 298 ? 19.819 -14.292 -0.639 1.00 79.62 298 LEU A O 1
ATOM 2364 N N . LEU A 1 299 ? 21.429 -12.749 -0.935 1.00 76.69 299 LEU A N 1
ATOM 2365 C CA . LEU A 1 299 ? 21.856 -13.176 -2.261 1.00 76.69 299 LEU A CA 1
ATOM 2366 C C . LEU A 1 299 ? 23.234 -13.821 -2.169 1.00 76.69 299 LEU A C 1
ATOM 2368 O O . LEU A 1 299 ? 24.068 -13.396 -1.377 1.00 76.69 299 LEU A O 1
ATOM 2372 N N . THR A 1 300 ? 23.488 -14.831 -2.996 1.00 77.44 300 THR A N 1
ATOM 2373 C CA . THR A 1 300 ? 24.837 -15.378 -3.143 1.00 77.44 300 THR A CA 1
ATOM 2374 C C . THR A 1 300 ? 25.573 -14.588 -4.216 1.00 77.44 300 THR A C 1
ATOM 2376 O O . THR A 1 300 ? 25.169 -14.602 -5.378 1.00 77.44 300 THR A O 1
ATOM 2379 N N . HIS A 1 301 ? 26.648 -13.907 -3.837 1.00 73.62 301 HIS A N 1
ATOM 2380 C CA . HIS A 1 301 ? 27.535 -13.195 -4.745 1.00 73.62 301 HIS A CA 1
ATOM 2381 C C . HIS A 1 301 ? 28.948 -13.756 -4.586 1.00 73.62 301 HIS A C 1
ATOM 2383 O O . HIS A 1 301 ? 29.481 -13.771 -3.483 1.00 73.62 301 HIS A O 1
ATOM 2389 N N . CYS A 1 302 ? 29.527 -14.282 -5.669 1.00 77.88 302 CYS A N 1
ATOM 2390 C CA . CYS A 1 302 ? 30.870 -14.883 -5.670 1.00 77.88 302 CYS A CA 1
ATOM 2391 C C . CYS A 1 302 ? 31.096 -15.964 -4.587 1.00 77.88 302 CYS A C 1
ATOM 2393 O O . CYS A 1 302 ? 32.198 -16.114 -4.077 1.00 77.88 302 CYS A O 1
ATOM 2395 N N . GLY A 1 303 ? 30.054 -16.729 -4.238 1.00 80.19 303 GLY A N 1
ATOM 2396 C CA . GLY A 1 303 ? 30.111 -17.766 -3.197 1.00 80.19 303 GLY A CA 1
ATOM 2397 C C . GLY A 1 303 ? 29.794 -17.277 -1.777 1.00 80.19 303 GLY A C 1
ATOM 2398 O O . GLY A 1 303 ? 29.543 -18.105 -0.904 1.00 80.19 303 GLY A O 1
ATOM 2399 N N . GLU A 1 304 ? 29.697 -15.966 -1.549 1.00 79.69 304 GLU A N 1
ATOM 2400 C CA . GLU A 1 304 ? 29.354 -15.373 -0.252 1.00 79.69 304 GLU A CA 1
ATOM 2401 C C . GLU A 1 304 ? 27.880 -14.963 -0.178 1.00 79.69 304 GLU A C 1
ATOM 2403 O O . GLU A 1 304 ? 27.286 -14.533 -1.167 1.00 79.69 304 GLU A O 1
ATOM 2408 N N . ARG A 1 305 ? 27.263 -15.082 1.006 1.00 79.31 305 ARG A N 1
ATOM 2409 C CA . ARG A 1 305 ? 25.888 -14.608 1.237 1.00 79.31 305 ARG A CA 1
ATOM 2410 C C . ARG A 1 305 ? 25.909 -13.137 1.642 1.00 79.31 305 ARG A C 1
ATOM 2412 O O . ARG A 1 305 ? 26.276 -12.817 2.767 1.00 79.31 305 ARG A O 1
ATOM 2419 N N . VAL A 1 306 ? 25.453 -12.268 0.748 1.00 79.06 306 VAL A N 1
ATOM 2420 C CA . VAL A 1 306 ? 25.355 -10.821 0.948 1.00 79.06 306 VAL A CA 1
ATOM 2421 C C . VAL A 1 306 ? 23.894 -10.430 1.145 1.00 79.06 306 VAL A C 1
ATOM 2423 O O . VAL A 1 306 ? 23.028 -10.785 0.344 1.00 79.06 306 VAL A O 1
ATOM 2426 N N . ALA A 1 307 ? 23.603 -9.682 2.210 1.00 78.31 307 ALA A N 1
ATOM 2427 C CA . ALA A 1 307 ? 22.294 -9.067 2.392 1.00 78.31 307 ALA A CA 1
ATOM 2428 C C . ALA A 1 307 ? 22.138 -7.896 1.413 1.00 78.31 307 ALA A C 1
ATOM 2430 O O . ALA A 1 307 ? 22.831 -6.887 1.521 1.00 78.31 307 ALA A O 1
ATOM 2431 N N . ALA A 1 308 ? 21.224 -8.034 0.457 1.00 80.38 308 ALA A N 1
ATOM 2432 C CA . ALA A 1 308 ? 20.899 -7.010 -0.520 1.00 80.38 308 ALA A CA 1
ATOM 2433 C C . ALA A 1 308 ? 19.465 -6.521 -0.308 1.00 80.38 308 ALA A C 1
ATOM 2435 O O . ALA A 1 308 ? 18.529 -7.316 -0.195 1.00 80.38 308 ALA A O 1
ATOM 2436 N N . ARG A 1 309 ? 19.283 -5.201 -0.293 1.00 86.25 309 ARG A N 1
ATOM 2437 C CA . ARG A 1 309 ? 17.959 -4.576 -0.278 1.00 86.25 309 ARG A CA 1
ATOM 2438 C C . ARG A 1 309 ? 17.586 -4.168 -1.700 1.00 86.25 309 ARG A C 1
ATOM 2440 O O . ARG A 1 309 ? 18.366 -3.504 -2.375 1.00 86.25 309 ARG A O 1
ATOM 2447 N N . GLY A 1 310 ? 16.411 -4.587 -2.158 1.00 89.62 310 GLY A N 1
ATOM 2448 C CA . GLY A 1 310 ? 15.940 -4.355 -3.522 1.00 89.62 310 GLY A CA 1
ATOM 2449 C C . GLY A 1 310 ? 14.418 -4.332 -3.601 1.00 89.62 310 GLY A C 1
ATOM 2450 O O . GLY A 1 310 ? 13.749 -4.211 -2.580 1.00 89.62 310 GLY A O 1
ATOM 2451 N N . TYR A 1 311 ? 13.869 -4.459 -4.807 1.00 92.19 311 TYR A N 1
ATOM 2452 C CA . TYR A 1 311 ? 12.443 -4.708 -5.000 1.00 92.19 311 TYR A CA 1
ATOM 2453 C C . TYR A 1 311 ? 12.228 -6.151 -5.465 1.00 92.19 311 TYR A C 1
ATOM 2455 O O . TYR A 1 311 ? 12.559 -6.515 -6.595 1.00 92.19 311 TYR A O 1
ATOM 2463 N N . TRP A 1 312 ? 11.665 -6.977 -4.586 1.00 89.44 312 TRP A N 1
ATOM 2464 C CA . TRP A 1 312 ? 11.352 -8.385 -4.849 1.00 89.44 312 TRP A CA 1
ATOM 2465 C C . TRP A 1 312 ? 9.847 -8.657 -4.836 1.00 89.44 312 TRP A C 1
ATOM 2467 O O . TRP A 1 312 ? 9.443 -9.802 -4.626 1.00 89.44 312 TRP A O 1
ATOM 2477 N N . GLY A 1 313 ? 9.053 -7.601 -5.034 1.00 88.94 313 GLY A N 1
ATOM 2478 C CA . GLY A 1 313 ? 7.600 -7.636 -4.984 1.00 88.94 313 GLY A CA 1
ATOM 2479 C C . GLY A 1 313 ? 6.929 -8.157 -6.253 1.00 88.94 313 GLY A C 1
ATOM 2480 O O . GLY A 1 313 ? 7.590 -8.577 -7.218 1.00 88.94 313 GLY A O 1
ATOM 2481 N N . ASP A 1 314 ? 5.598 -8.097 -6.221 1.00 89.94 314 ASP A N 1
ATOM 2482 C CA . ASP A 1 314 ? 4.727 -8.484 -7.322 1.00 89.94 314 ASP A CA 1
ATOM 2483 C C . ASP A 1 314 ? 4.793 -7.486 -8.476 1.00 89.94 314 ASP A C 1
ATOM 2485 O O . ASP A 1 314 ? 4.572 -6.290 -8.319 1.00 89.94 314 ASP A O 1
ATOM 2489 N N . ILE A 1 315 ? 5.034 -8.016 -9.667 1.00 91.31 315 ILE A N 1
ATOM 2490 C CA . ILE A 1 315 ? 4.932 -7.261 -10.915 1.00 91.31 315 ILE A CA 1
ATOM 2491 C C . ILE A 1 315 ? 3.889 -7.863 -11.849 1.00 91.31 315 ILE A C 1
ATOM 2493 O O . ILE A 1 315 ? 3.752 -7.391 -12.965 1.00 91.31 315 ILE A O 1
ATOM 2497 N N . ALA A 1 316 ? 3.177 -8.920 -11.456 1.00 88.31 316 ALA A N 1
ATOM 2498 C CA . ALA A 1 316 ? 2.247 -9.652 -12.308 1.00 88.31 316 ALA A CA 1
ATOM 2499 C C . ALA A 1 316 ? 0.774 -9.289 -12.078 1.00 88.31 316 ALA A C 1
ATOM 2501 O O . ALA A 1 316 ? 0.038 -9.231 -13.058 1.00 88.31 316 ALA A O 1
ATOM 2502 N N . THR A 1 317 ? 0.337 -9.071 -10.834 1.00 87.56 317 THR A N 1
ATOM 2503 C CA . THR A 1 317 ? -1.083 -8.800 -10.527 1.00 87.56 317 THR A CA 1
ATOM 2504 C C . THR A 1 317 ? -1.333 -7.324 -10.266 1.00 87.56 317 THR A C 1
ATOM 2506 O O . THR A 1 317 ? -2.237 -6.733 -10.854 1.00 87.56 317 THR A O 1
ATOM 2509 N N . GLY A 1 318 ? -0.488 -6.723 -9.437 1.00 88.62 318 GLY A N 1
ATOM 2510 C CA . GLY A 1 318 ? -0.538 -5.308 -9.121 1.00 88.62 318 GLY A CA 1
ATOM 2511 C C . GLY A 1 318 ? -1.573 -4.940 -8.063 1.00 88.62 318 GLY A C 1
ATOM 2512 O O . GLY A 1 318 ? -2.359 -5.775 -7.610 1.00 88.62 318 GLY A O 1
ATOM 2513 N N . PRO A 1 319 ? -1.582 -3.663 -7.654 1.00 92.81 319 PRO A N 1
ATOM 2514 C CA . PRO A 1 319 ? -2.382 -3.189 -6.526 1.00 92.81 319 PRO A CA 1
ATOM 2515 C C . PRO A 1 319 ? -3.880 -3.064 -6.830 1.00 92.81 319 PRO A C 1
ATOM 2517 O O . PRO A 1 319 ? -4.678 -2.956 -5.900 1.00 92.81 319 PRO A O 1
ATOM 2520 N N . PHE A 1 320 ? -4.272 -3.075 -8.108 1.00 92.44 320 PHE A N 1
ATOM 2521 C CA . PHE A 1 320 ? -5.641 -2.799 -8.559 1.00 92.44 320 PHE A CA 1
ATOM 2522 C C . PHE A 1 320 ? -6.676 -3.778 -7.993 1.00 92.44 320 PHE A C 1
ATOM 2524 O O . PHE A 1 320 ? -7.803 -3.395 -7.706 1.00 92.44 320 PHE A O 1
ATOM 2531 N N . VAL A 1 321 ? -6.302 -5.043 -7.793 1.00 89.38 321 VAL A N 1
ATOM 2532 C CA . VAL A 1 321 ? -7.226 -6.094 -7.333 1.00 89.38 321 VAL A CA 1
ATOM 2533 C C . VAL A 1 321 ? -7.682 -5.875 -5.884 1.00 89.38 321 VAL A C 1
ATOM 2535 O O . VAL A 1 321 ? -8.750 -6.341 -5.502 1.00 89.38 321 VAL A O 1
ATOM 2538 N N . ALA A 1 322 ? -6.910 -5.147 -5.073 1.00 88.75 322 ALA A N 1
ATOM 2539 C CA . ALA A 1 322 ? -7.217 -4.983 -3.654 1.00 88.75 322 ALA A CA 1
ATOM 2540 C C . ALA A 1 322 ? -8.465 -4.119 -3.397 1.00 88.75 322 ALA A C 1
ATOM 2542 O O . ALA A 1 322 ? -9.249 -4.440 -2.504 1.00 88.75 322 ALA A O 1
ATOM 2543 N N . PHE A 1 323 ? -8.644 -3.047 -4.177 1.00 91.50 323 PHE A N 1
ATOM 2544 C CA . PHE A 1 323 ? -9.735 -2.077 -4.001 1.00 91.50 323 PHE A CA 1
ATOM 2545 C C . PHE A 1 323 ? -10.402 -1.638 -5.315 1.00 91.50 323 PHE A C 1
ATOM 2547 O O . PHE A 1 323 ? -11.340 -0.856 -5.266 1.00 91.50 323 PHE A O 1
ATOM 2554 N N . GLY A 1 324 ? -9.935 -2.086 -6.481 1.00 92.31 324 GLY A N 1
ATOM 2555 C CA . GLY A 1 324 ? -10.341 -1.539 -7.783 1.00 92.31 324 GLY A CA 1
ATOM 2556 C C . GLY A 1 324 ? -11.269 -2.419 -8.616 1.00 92.31 324 GLY A C 1
ATOM 2557 O O . GLY A 1 324 ? -11.673 -2.000 -9.695 1.00 92.31 324 GLY A O 1
ATOM 2558 N N . ILE A 1 325 ? -11.582 -3.637 -8.159 1.00 91.38 325 ILE A N 1
ATOM 2559 C CA . ILE A 1 325 ? -12.414 -4.599 -8.913 1.00 91.38 325 ILE A CA 1
ATOM 2560 C C . ILE A 1 325 ? -13.841 -4.741 -8.374 1.00 91.38 325 ILE A C 1
ATOM 2562 O O . ILE A 1 325 ? -14.711 -5.232 -9.084 1.00 91.38 325 ILE A O 1
ATOM 2566 N N . GLU A 1 326 ? -14.087 -4.306 -7.141 1.00 90.56 326 GLU A N 1
ATOM 2567 C CA . GLU A 1 326 ? -15.401 -4.304 -6.500 1.00 90.56 326 GLU A CA 1
ATOM 2568 C C . GLU A 1 326 ? -15.668 -2.917 -5.933 1.00 90.56 326 GLU A C 1
ATOM 2570 O O . GLU A 1 326 ? -14.740 -2.254 -5.484 1.00 90.56 326 GLU A O 1
ATOM 2575 N N . ALA A 1 327 ? -16.924 -2.489 -5.920 1.00 92.00 327 ALA A N 1
ATOM 2576 C CA . ALA A 1 327 ? -17.356 -1.242 -5.307 1.00 92.00 327 ALA A CA 1
ATOM 2577 C C . ALA A 1 327 ? -18.744 -1.434 -4.695 1.00 92.00 327 ALA A C 1
ATOM 2579 O O . ALA A 1 327 ? -19.555 -2.203 -5.216 1.00 92.00 327 ALA A O 1
ATOM 2580 N N . ASP A 1 328 ? -19.016 -0.729 -3.596 1.00 89.06 328 ASP A N 1
ATOM 2581 C CA . ASP A 1 328 ? -20.358 -0.708 -3.006 1.00 89.06 328 ASP A CA 1
ATOM 2582 C C . ASP A 1 328 ? -21.321 0.051 -3.942 1.00 89.06 328 ASP A C 1
ATOM 2584 O O . ASP A 1 328 ? -22.440 -0.404 -4.191 1.00 89.06 328 ASP A O 1
ATOM 2588 N N . ASP A 1 329 ? -20.849 1.152 -4.539 1.00 90.81 329 ASP A N 1
ATOM 2589 C CA . ASP A 1 329 ? -21.549 1.878 -5.598 1.00 90.81 329 ASP A CA 1
ATOM 2590 C C . ASP A 1 329 ? -21.428 1.149 -6.949 1.00 90.81 329 ASP A C 1
ATOM 2592 O O . ASP A 1 329 ? -20.408 1.205 -7.642 1.00 90.81 329 ASP A O 1
ATOM 2596 N N . GLN A 1 330 ? -22.515 0.486 -7.349 1.00 91.75 330 GLN A N 1
ATOM 2597 C CA . GLN A 1 330 ? -22.601 -0.256 -8.610 1.00 91.75 330 GLN A CA 1
ATOM 2598 C C . GLN A 1 330 ? -22.506 0.641 -9.854 1.00 91.75 330 GLN A C 1
ATOM 2600 O O . GLN A 1 330 ? -22.217 0.140 -10.943 1.00 91.75 330 GLN A O 1
ATOM 2605 N N . SER A 1 331 ? -22.725 1.956 -9.730 1.00 92.44 331 SER A N 1
ATOM 2606 C CA . SER A 1 331 ? -22.591 2.886 -10.857 1.00 92.44 331 SER A CA 1
ATOM 2607 C C . SER A 1 331 ? -21.152 2.956 -11.384 1.00 92.44 331 SER A C 1
ATOM 2609 O O . SER A 1 331 ? -20.939 3.157 -12.582 1.00 92.44 331 SER A O 1
ATOM 2611 N N . LEU A 1 332 ? -20.170 2.693 -10.516 1.00 91.44 332 LEU A N 1
ATOM 2612 C CA . LEU A 1 332 ? -18.748 2.677 -10.853 1.00 91.44 332 LEU A CA 1
ATOM 2613 C C . LEU A 1 332 ? -18.332 1.440 -11.661 1.00 91.44 332 LEU A C 1
ATOM 2615 O O . LEU A 1 332 ? -17.328 1.483 -12.364 1.00 91.44 332 LEU A O 1
ATOM 2619 N N . LEU A 1 333 ? -19.105 0.352 -11.597 1.00 91.44 333 LEU A N 1
ATOM 2620 C CA . LEU A 1 333 ? -18.820 -0.912 -12.292 1.00 91.44 333 LEU A CA 1
ATOM 2621 C C . LEU A 1 333 ? -19.552 -1.028 -13.639 1.00 91.44 333 LEU A C 1
ATOM 2623 O O . LEU A 1 333 ? -19.562 -2.088 -14.269 1.00 91.44 333 LEU A O 1
ATOM 2627 N N . GLN A 1 334 ? -20.192 0.052 -14.091 1.00 91.50 334 GLN A N 1
ATOM 2628 C CA . GLN A 1 334 ? -20.923 0.060 -15.350 1.00 91.50 334 GLN A CA 1
ATOM 2629 C C . GLN A 1 334 ? -19.991 -0.092 -16.554 1.00 91.50 334 GLN A C 1
ATOM 2631 O O . GLN A 1 334 ? -18.847 0.363 -16.571 1.00 91.50 334 GLN A O 1
ATOM 2636 N N . THR A 1 335 ? -20.521 -0.695 -17.615 1.00 90.19 335 THR A N 1
ATOM 2637 C CA . THR A 1 335 ? -19.833 -0.804 -18.901 1.00 90.19 335 THR A CA 1
ATOM 2638 C C . THR A 1 335 ? -20.627 -0.090 -19.989 1.00 90.19 335 THR A C 1
ATOM 2640 O O . THR A 1 335 ? -21.858 -0.106 -20.005 1.00 90.19 335 THR A O 1
ATOM 2643 N N . ARG A 1 336 ? -19.921 0.561 -20.915 1.00 88.94 336 ARG A N 1
ATOM 2644 C CA . ARG A 1 336 ? -20.480 1.142 -22.141 1.00 88.94 336 ARG A CA 1
ATOM 2645 C C . ARG A 1 336 ? -19.728 0.555 -23.325 1.00 88.94 336 ARG A C 1
ATOM 2647 O O . ARG A 1 336 ? -18.503 0.585 -23.356 1.00 88.94 336 ARG A O 1
ATOM 2654 N N . ASN A 1 337 ? -20.457 -0.010 -24.286 1.00 87.88 337 ASN A N 1
ATOM 2655 C CA . ASN A 1 337 ? -19.881 -0.689 -25.457 1.00 87.88 337 ASN A CA 1
ATOM 2656 C C . ASN A 1 337 ? -18.868 -1.796 -25.091 1.00 87.88 337 ASN A C 1
ATOM 2658 O O . ASN A 1 337 ? -17.862 -1.977 -25.773 1.00 87.88 337 ASN A O 1
ATOM 2662 N N . GLY A 1 338 ? -19.111 -2.513 -23.988 1.00 81.88 338 GLY A N 1
ATOM 2663 C CA . GLY A 1 338 ? -18.218 -3.570 -23.502 1.00 81.88 338 GLY A CA 1
ATOM 2664 C C . GLY A 1 338 ? -16.917 -3.073 -22.859 1.00 81.88 338 GLY A C 1
ATOM 2665 O O . GLY A 1 338 ? -16.052 -3.893 -22.564 1.00 81.88 338 GLY A O 1
ATOM 2666 N N . GLN A 1 339 ? -16.765 -1.764 -22.630 1.00 84.31 339 GLN A N 1
ATOM 2667 C CA . GLN A 1 339 ? -15.640 -1.183 -21.895 1.00 84.31 339 GLN A CA 1
ATOM 2668 C C . GLN A 1 339 ? -16.103 -0.597 -20.551 1.00 84.31 339 GLN A C 1
ATOM 2670 O O . GLN A 1 339 ? -17.187 -0.008 -20.502 1.00 84.31 339 GLN A O 1
ATOM 2675 N N . PRO A 1 340 ? -15.317 -0.737 -19.467 1.00 88.75 340 PRO A N 1
ATOM 2676 C CA . PRO A 1 340 ? -15.600 -0.085 -18.188 1.00 88.75 340 PRO A CA 1
ATOM 2677 C C . PRO A 1 340 ? -15.717 1.434 -18.343 1.00 88.75 340 PRO A C 1
ATOM 2679 O O . PRO A 1 340 ? -14.909 2.054 -19.034 1.00 88.75 340 PRO A O 1
ATOM 2682 N N . THR A 1 341 ? -16.718 2.043 -17.704 1.00 90.75 341 THR A N 1
ATOM 2683 C CA . THR A 1 341 ? -16.865 3.510 -17.677 1.00 90.75 341 THR A CA 1
ATOM 2684 C C . THR A 1 341 ? -15.852 4.179 -16.756 1.00 90.75 341 THR A C 1
ATOM 2686 O O . THR A 1 341 ? -15.523 5.346 -16.965 1.00 90.75 341 THR A O 1
ATOM 2689 N N . LYS A 1 342 ? -15.381 3.443 -15.747 1.00 92.94 342 LYS A N 1
ATOM 2690 C CA . LYS A 1 342 ? -14.379 3.855 -14.770 1.00 92.94 342 LYS A CA 1
ATOM 2691 C C . LYS A 1 342 ? -13.197 2.902 -14.787 1.00 92.94 342 LYS A C 1
ATOM 2693 O O . LYS A 1 342 ? -13.354 1.696 -14.969 1.00 92.94 342 LYS A O 1
ATOM 2698 N N . THR A 1 343 ? -12.013 3.468 -14.610 1.00 93.62 343 THR A N 1
ATOM 2699 C CA . THR A 1 343 ? -10.759 2.721 -14.472 1.00 93.62 343 THR A CA 1
ATOM 2700 C C . THR A 1 343 ? -10.653 2.081 -13.090 1.00 93.62 343 THR A C 1
ATOM 2702 O O . THR A 1 343 ? -11.261 2.559 -12.125 1.00 93.62 343 THR A O 1
ATOM 2705 N N . ALA A 1 344 ? -9.839 1.028 -12.960 1.00 94.00 344 ALA A N 1
ATOM 2706 C CA . ALA A 1 344 ? -9.597 0.421 -11.653 1.00 94.00 344 ALA A CA 1
ATOM 2707 C C . ALA A 1 344 ? -8.939 1.422 -10.690 1.00 94.00 344 ALA A C 1
ATOM 2709 O O . ALA A 1 344 ? -9.227 1.396 -9.493 1.00 94.00 344 ALA A O 1
ATOM 2710 N N . GLY A 1 345 ? -8.109 2.339 -11.202 1.00 94.75 345 GLY A N 1
ATOM 2711 C CA . GLY A 1 345 ? -7.581 3.477 -10.448 1.00 94.75 345 GLY A CA 1
ATOM 2712 C C . GLY A 1 345 ? -8.662 4.371 -9.829 1.00 94.75 345 GLY A C 1
ATOM 2713 O O . GLY A 1 345 ? -8.629 4.602 -8.621 1.00 94.75 345 GLY A O 1
ATOM 2714 N N . GLU A 1 346 ? -9.641 4.824 -10.618 1.00 94.75 346 GLU A N 1
ATOM 2715 C CA . GLU A 1 346 ? -10.748 5.665 -10.125 1.00 94.75 346 GLU A CA 1
ATOM 2716 C C . GLU A 1 346 ? -11.607 4.939 -9.081 1.00 94.75 346 GLU A C 1
ATOM 2718 O O . GLU A 1 346 ? -11.980 5.525 -8.065 1.00 94.75 346 GLU A O 1
ATOM 2723 N N . ILE A 1 347 ? -11.894 3.655 -9.306 1.00 95.56 347 ILE A N 1
ATOM 2724 C CA . ILE A 1 347 ? -12.671 2.834 -8.366 1.00 95.56 347 ILE A CA 1
ATOM 2725 C C . ILE A 1 347 ? -11.910 2.656 -7.053 1.00 95.56 347 ILE A C 1
ATOM 2727 O O . ILE A 1 347 ? -12.476 2.836 -5.976 1.00 95.56 347 ILE A O 1
ATOM 2731 N N . THR A 1 348 ? -10.609 2.368 -7.137 1.00 95.50 348 THR A N 1
ATOM 2732 C CA . THR A 1 348 ? -9.733 2.249 -5.964 1.00 95.50 348 THR A CA 1
ATOM 2733 C C . THR A 1 348 ? -9.724 3.556 -5.171 1.00 95.50 348 THR A C 1
ATOM 2735 O O . THR A 1 348 ? -9.881 3.524 -3.953 1.00 95.50 348 THR A O 1
ATOM 2738 N N . GLN A 1 349 ? -9.601 4.704 -5.845 1.00 95.88 349 GLN A N 1
ATOM 2739 C CA . GLN A 1 349 ? -9.640 6.015 -5.196 1.00 95.88 349 GLN A CA 1
ATOM 2740 C C . GLN A 1 349 ? -10.964 6.264 -4.479 1.00 95.88 349 GLN A C 1
ATOM 2742 O O . GLN A 1 349 ? -10.951 6.652 -3.312 1.00 95.88 349 GLN A O 1
ATOM 2747 N N . HIS A 1 350 ? -12.093 6.002 -5.142 1.00 96.06 350 HIS A N 1
ATOM 2748 C CA . HIS A 1 350 ? -13.407 6.144 -4.525 1.00 96.06 350 HIS A CA 1
ATOM 2749 C C . HIS A 1 350 ? -13.536 5.252 -3.284 1.00 96.06 350 HIS A C 1
ATOM 2751 O O . HIS A 1 350 ? -13.827 5.742 -2.199 1.00 96.06 350 HIS A O 1
ATOM 2757 N N . ASN A 1 351 ? -13.243 3.957 -3.412 1.00 95.56 351 ASN A N 1
ATOM 2758 C CA . ASN A 1 351 ? -13.387 3.002 -2.317 1.00 95.56 351 ASN A CA 1
ATOM 2759 C C . ASN A 1 351 ? -12.480 3.316 -1.121 1.00 95.56 351 ASN A C 1
ATOM 2761 O O . ASN A 1 351 ? -12.917 3.213 0.023 1.00 95.56 351 ASN A O 1
ATOM 2765 N N . VAL A 1 352 ? -11.225 3.703 -1.368 1.00 95.75 352 VAL A N 1
ATOM 2766 C CA . VAL A 1 352 ? -10.299 4.116 -0.304 1.00 95.75 352 VAL A CA 1
ATOM 2767 C C . VAL A 1 352 ? -10.801 5.389 0.371 1.00 95.75 352 VAL A C 1
ATOM 2769 O O . VAL A 1 352 ? -10.793 5.466 1.595 1.00 95.75 352 VAL A O 1
ATOM 2772 N N . MET A 1 353 ? -11.284 6.366 -0.397 1.00 95.62 353 MET A N 1
ATOM 2773 C CA . MET A 1 353 ? -11.849 7.594 0.156 1.00 95.62 353 MET A CA 1
ATOM 2774 C C . MET A 1 353 ? -13.080 7.320 1.035 1.00 95.62 353 MET A C 1
ATOM 2776 O O . MET A 1 353 ? -13.193 7.916 2.104 1.00 95.62 353 MET A O 1
ATOM 2780 N N . GLU A 1 354 ? -13.970 6.404 0.641 1.00 94.81 354 GLU A N 1
ATOM 2781 C CA . GLU A 1 354 ? -15.105 5.988 1.480 1.00 94.81 354 GLU A CA 1
ATOM 2782 C C . GLU A 1 354 ? -14.636 5.314 2.775 1.00 94.81 354 GLU A C 1
ATOM 2784 O O . GLU A 1 354 ? -15.105 5.667 3.855 1.00 94.81 354 GLU A O 1
ATOM 2789 N N . VAL A 1 355 ? -13.663 4.398 2.689 1.00 94.38 355 VAL A N 1
ATOM 2790 C CA . VAL A 1 355 ? -13.064 3.741 3.865 1.00 94.38 355 VAL A CA 1
ATOM 2791 C C . VAL A 1 355 ? -12.486 4.776 4.831 1.00 94.38 355 VAL A C 1
ATOM 2793 O O . VAL A 1 355 ? -12.791 4.738 6.020 1.00 94.38 355 VAL A O 1
ATOM 2796 N N . LEU A 1 356 ? -11.692 5.724 4.333 1.00 94.75 356 LEU A N 1
ATOM 2797 C CA . LEU A 1 356 ? -11.091 6.780 5.151 1.00 94.75 356 LEU A CA 1
ATOM 2798 C C . LEU A 1 356 ? -12.149 7.713 5.753 1.00 94.75 356 LEU A C 1
ATOM 2800 O O . LEU A 1 356 ? -12.035 8.100 6.914 1.00 94.75 356 LEU A O 1
ATOM 2804 N N . ARG A 1 357 ? -13.219 8.026 5.012 1.00 93.56 357 ARG A N 1
ATOM 2805 C CA . ARG A 1 357 ? -14.332 8.837 5.524 1.00 93.56 357 ARG A CA 1
ATOM 2806 C C . ARG A 1 357 ? -15.064 8.135 6.665 1.00 93.56 357 ARG A C 1
ATOM 2808 O O . ARG A 1 357 ? -15.340 8.764 7.685 1.00 93.56 357 ARG A O 1
ATOM 2815 N N . GLU A 1 358 ? -15.376 6.850 6.498 1.00 92.19 358 GLU A N 1
ATOM 2816 C CA . GLU A 1 358 ? -16.025 6.042 7.535 1.00 92.19 358 GLU A CA 1
ATOM 2817 C C . GLU A 1 358 ? -15.143 5.942 8.793 1.00 92.19 358 GLU A C 1
ATOM 2819 O O . GLU A 1 358 ? -15.656 6.066 9.906 1.00 92.19 358 GLU A O 1
ATOM 2824 N N . LEU A 1 359 ? -13.821 5.800 8.632 1.00 90.88 359 LEU A N 1
ATOM 2825 C CA . LEU A 1 359 ? -12.861 5.796 9.743 1.00 90.88 359 LEU A CA 1
ATOM 2826 C C . LEU A 1 359 ? -12.780 7.151 10.456 1.00 90.88 359 LEU A C 1
ATOM 2828 O O . LEU A 1 359 ? -12.837 7.199 11.683 1.00 90.88 359 LEU A O 1
ATOM 2832 N N . ALA A 1 360 ? -12.708 8.260 9.718 1.00 88.81 360 ALA A N 1
ATOM 2833 C CA . ALA A 1 360 ? -12.659 9.603 10.299 1.00 88.81 360 ALA A CA 1
ATOM 2834 C C . ALA A 1 360 ? -13.918 9.932 11.125 1.00 88.81 360 ALA A C 1
ATOM 2836 O O . ALA A 1 360 ? -13.848 10.640 12.132 1.00 88.81 360 ALA A O 1
ATOM 2837 N N . ALA A 1 361 ? -15.074 9.377 10.743 1.00 85.12 361 ALA A N 1
ATOM 2838 C CA . ALA A 1 361 ? -16.322 9.548 11.482 1.00 85.12 361 ALA A CA 1
ATOM 2839 C C . ALA A 1 361 ? -16.296 8.907 12.884 1.00 85.12 361 ALA A C 1
ATOM 2841 O O . ALA A 1 361 ? -17.089 9.296 13.738 1.00 85.12 361 ALA A O 1
ATOM 2842 N N . TRP A 1 362 ? -15.386 7.966 13.161 1.00 74.19 362 TRP A N 1
ATOM 2843 C CA . TRP A 1 362 ? -15.261 7.342 14.485 1.00 74.19 362 TRP A CA 1
ATOM 2844 C C . TRP A 1 362 ? -14.757 8.299 15.563 1.00 74.19 362 TRP A C 1
ATOM 2846 O O . TRP A 1 362 ? -15.091 8.121 16.733 1.00 74.19 362 TRP A O 1
ATOM 2856 N N . GLY A 1 363 ? -13.951 9.292 15.177 1.00 56.78 363 GLY A N 1
ATOM 2857 C CA . GLY A 1 363 ? -13.401 10.293 16.091 1.00 56.78 363 GLY A CA 1
ATOM 2858 C C . GLY A 1 363 ? -14.414 11.354 16.519 1.00 56.78 363 GLY A C 1
ATOM 2859 O O . GLY A 1 363 ? -14.149 12.108 17.452 1.00 56.78 363 GLY A O 1
ATOM 2860 N N . ARG A 1 364 ? -15.584 11.416 15.867 1.00 56.38 364 ARG A N 1
ATOM 2861 C CA . ARG A 1 364 ? -16.654 12.346 16.230 1.00 56.38 364 ARG A CA 1
ATOM 2862 C C . ARG A 1 364 ? -17.635 11.651 17.177 1.00 56.38 364 ARG A C 1
ATOM 2864 O O . ARG A 1 364 ? -17.994 10.496 16.930 1.00 56.38 364 ARG A O 1
ATOM 2871 N N . PRO A 1 365 ? -18.090 12.316 18.257 1.00 44.00 365 PRO A N 1
ATOM 2872 C CA . PRO A 1 365 ? -19.236 11.836 19.014 1.00 44.00 365 PRO A CA 1
ATOM 2873 C C . PRO A 1 365 ? -20.356 11.526 18.024 1.00 44.00 365 PRO A C 1
ATOM 2875 O O . PRO A 1 365 ? -20.630 12.326 17.130 1.00 44.00 365 PRO A O 1
ATOM 2878 N N . ARG A 1 366 ? -20.959 10.339 18.135 1.00 49.28 366 ARG A N 1
ATOM 2879 C CA . ARG A 1 366 ? -22.179 10.045 17.387 1.00 49.28 366 ARG A CA 1
ATOM 2880 C C . ARG A 1 366 ? -23.228 11.011 17.908 1.00 49.28 366 ARG A C 1
ATOM 2882 O O . ARG A 1 366 ? -23.846 10.719 18.931 1.00 49.28 366 ARG A O 1
ATOM 2889 N N . ASP A 1 367 ? -23.407 12.137 17.230 1.00 36.72 367 ASP A N 1
ATOM 2890 C CA . ASP A 1 367 ? -24.631 12.896 17.377 1.00 36.72 367 ASP A CA 1
ATOM 2891 C C . ASP A 1 367 ? -25.747 11.898 17.102 1.00 36.72 367 ASP A C 1
ATOM 2893 O O . ASP A 1 367 ? -25.796 11.234 16.059 1.00 36.72 367 ASP A O 1
ATOM 2897 N N . THR A 1 368 ? -26.568 11.683 18.127 1.00 34.84 368 THR A N 1
ATOM 2898 C CA . THR A 1 368 ? -27.842 11.002 17.991 1.00 34.84 368 THR A CA 1
ATOM 2899 C C . THR A 1 368 ? -28.485 11.550 16.738 1.00 34.84 368 THR A C 1
ATOM 2901 O O . THR A 1 368 ? -28.662 12.760 16.627 1.00 34.84 368 THR A O 1
ATOM 2904 N N . GLN A 1 369 ? -28.762 10.664 15.791 1.00 36.84 369 GLN A N 1
ATOM 2905 C CA . GLN A 1 369 ? -29.458 10.975 14.561 1.00 36.84 369 GLN A CA 1
ATOM 2906 C C . GLN A 1 369 ? -30.865 11.472 14.920 1.00 36.84 369 GLN A C 1
ATOM 2908 O O . GLN A 1 369 ? -31.819 10.703 14.967 1.00 36.84 369 GLN A O 1
ATOM 2913 N N . GLY A 1 370 ? -30.944 12.752 15.270 1.00 35.56 370 GLY A N 1
ATOM 2914 C CA . GLY A 1 370 ? -32.143 13.545 15.418 1.00 35.56 370 GLY A CA 1
ATOM 2915 C C . GLY A 1 370 ? -32.366 14.247 14.094 1.00 35.56 370 GLY A C 1
ATOM 2916 O O . GLY A 1 370 ? -31.502 14.977 13.623 1.00 35.56 370 GLY A O 1
ATOM 2917 N N . ASP A 1 371 ? -33.511 13.943 13.502 1.00 30.58 371 ASP A N 1
ATOM 2918 C CA . ASP A 1 371 ? -34.144 14.669 12.414 1.00 30.58 371 ASP A CA 1
ATOM 2919 C C . ASP A 1 371 ? -33.355 14.766 11.105 1.00 30.58 371 ASP A C 1
ATOM 2921 O O . ASP A 1 371 ? -32.639 15.714 10.796 1.00 30.58 371 ASP A O 1
ATOM 2925 N N . ARG A 1 372 ? -33.637 13.789 10.230 1.00 35.09 372 ARG A N 1
ATOM 2926 C CA . ARG A 1 372 ? -33.747 14.088 8.800 1.00 35.09 372 ARG A CA 1
ATOM 2927 C C . ARG A 1 372 ? -34.703 15.273 8.664 1.00 35.09 372 ARG A C 1
ATOM 2929 O O . ARG A 1 372 ? -35.914 15.085 8.782 1.00 35.09 372 ARG A O 1
ATOM 2936 N N . GLU A 1 373 ? -34.158 16.461 8.419 1.00 32.81 373 GLU A N 1
ATOM 2937 C CA . GLU A 1 373 ? -34.918 17.608 7.939 1.00 32.81 373 GLU A CA 1
ATOM 2938 C C . GLU A 1 373 ? -35.740 17.149 6.732 1.00 32.81 373 GLU A C 1
ATOM 2940 O O . GLU A 1 373 ? -35.223 16.842 5.655 1.00 32.81 373 GLU A O 1
ATOM 2945 N N . LYS A 1 374 ? -37.050 17.025 6.951 1.00 33.31 374 LYS A N 1
ATOM 2946 C CA . LYS A 1 374 ? -38.021 16.921 5.874 1.00 33.31 374 LYS A CA 1
ATOM 2947 C C . LYS A 1 374 ? -37.904 18.215 5.079 1.00 33.31 374 LYS A C 1
ATOM 2949 O O . LYS A 1 374 ? -38.188 19.286 5.610 1.00 33.31 374 LYS A O 1
ATOM 2954 N N . GLN A 1 375 ? -37.489 18.111 3.822 1.00 30.56 375 GLN A N 1
ATOM 2955 C CA . GLN A 1 375 ? -37.695 19.189 2.863 1.00 30.56 375 GLN A CA 1
ATOM 2956 C C . GLN A 1 375 ? -39.192 19.540 2.853 1.00 30.56 375 GLN A C 1
ATOM 2958 O O . GLN A 1 375 ? -40.012 18.620 2.766 1.00 30.56 375 GLN A O 1
ATOM 2963 N N . PRO A 1 376 ? -39.577 20.820 2.965 1.00 31.16 376 PRO A N 1
ATOM 2964 C CA . PRO A 1 376 ? -40.958 21.202 2.744 1.00 31.16 376 PRO A CA 1
ATOM 2965 C C . PRO A 1 376 ? -41.260 21.080 1.247 1.00 31.16 376 PRO A C 1
ATOM 2967 O O . PRO A 1 376 ? -40.614 21.711 0.409 1.00 31.16 376 PRO A O 1
ATOM 2970 N N . GLU A 1 377 ? -42.229 20.225 0.927 1.00 33.00 377 GLU A N 1
ATOM 2971 C CA . GLU A 1 377 ? -42.912 20.192 -0.366 1.00 33.00 377 GLU A CA 1
ATOM 2972 C C . GLU A 1 377 ? -43.480 21.591 -0.682 1.00 33.00 377 GLU A C 1
ATOM 2974 O O . GLU A 1 377 ? -43.976 22.262 0.229 1.00 33.00 377 GLU A O 1
ATOM 2979 N N . PRO A 1 378 ? -43.442 22.063 -1.940 1.00 33.78 378 PRO A N 1
ATOM 2980 C CA . PRO A 1 378 ? -44.092 23.312 -2.303 1.00 33.78 378 PRO A CA 1
ATOM 2981 C C . PRO A 1 378 ? -45.610 23.097 -2.334 1.00 33.78 378 PRO A C 1
ATOM 2983 O O . PRO A 1 378 ? -46.138 22.421 -3.218 1.00 33.78 378 PRO A O 1
ATOM 2986 N N . GLU A 1 379 ? -46.315 23.671 -1.357 1.00 32.69 379 GLU A N 1
ATOM 2987 C CA . GLU A 1 379 ? -47.776 23.723 -1.357 1.00 32.69 379 GLU A CA 1
ATOM 2988 C C . GLU A 1 379 ? -48.294 24.491 -2.580 1.00 32.69 379 GLU A C 1
ATOM 2990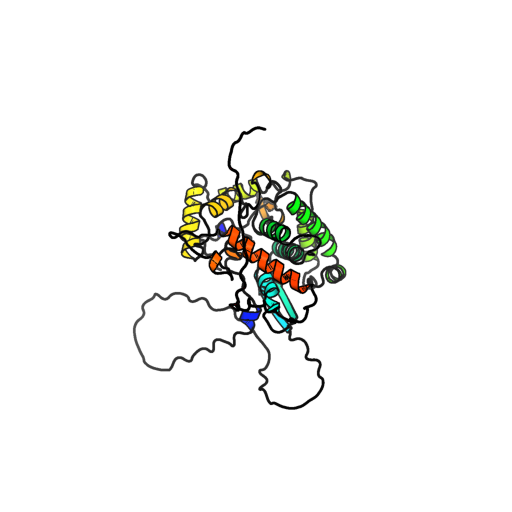 O O . GLU A 1 379 ? -47.780 25.544 -2.969 1.00 32.69 379 GLU A O 1
ATOM 2995 N N . GLY A 1 380 ? -49.311 23.896 -3.201 1.00 29.62 380 GLY A N 1
ATOM 2996 C CA . GLY A 1 380 ? -49.918 24.341 -4.440 1.00 29.62 380 GLY A CA 1
ATOM 2997 C C . GLY A 1 380 ? -50.575 25.715 -4.354 1.00 29.62 380 GLY A C 1
ATOM 2998 O O . GLY A 1 380 ? -51.059 26.169 -3.319 1.00 29.62 380 GLY A O 1
ATOM 2999 N N . SER A 1 381 ? -50.598 26.361 -5.513 1.00 33.06 381 SER A N 1
ATOM 3000 C CA . SER A 1 381 ? -51.257 27.633 -5.776 1.00 33.06 381 SER A CA 1
ATOM 3001 C C . SER A 1 381 ? -52.755 27.596 -5.456 1.00 33.06 381 SER A C 1
ATOM 3003 O O . SER A 1 381 ? -53.427 26.637 -5.838 1.00 33.06 381 SER A O 1
ATOM 3005 N N . PRO A 1 382 ? -53.320 28.687 -4.918 1.00 35.06 382 PRO A N 1
ATOM 3006 C CA . PRO A 1 382 ? -54.711 29.023 -5.144 1.00 35.06 382 PRO A CA 1
ATOM 3007 C C . PRO A 1 382 ? -54.827 30.129 -6.207 1.00 35.06 382 PRO A C 1
ATOM 3009 O O . PRO A 1 382 ? -54.348 31.251 -6.043 1.00 35.06 382 PRO A O 1
ATOM 3012 N N . GLU A 1 383 ? -55.492 29.781 -7.309 1.00 30.22 383 GLU A N 1
ATOM 3013 C CA . GLU A 1 383 ? -56.394 30.672 -8.058 1.00 30.22 383 GLU A CA 1
ATOM 3014 C C . GLU A 1 383 ? -57.377 31.330 -7.062 1.00 30.22 383 GLU A C 1
ATOM 3016 O O . GLU A 1 383 ? -57.700 30.721 -6.049 1.00 30.22 383 GLU A O 1
ATOM 3021 N N . GLN A 1 384 ? -57.953 32.519 -7.194 1.00 29.14 384 GLN A N 1
ATOM 3022 C CA . GLN A 1 384 ? -58.178 33.529 -8.225 1.00 29.14 384 GLN A CA 1
ATOM 3023 C C . GLN A 1 384 ? -58.721 34.736 -7.423 1.00 29.14 384 GLN A C 1
ATOM 3025 O O . GLN A 1 384 ? -59.404 34.518 -6.428 1.00 29.14 384 GLN A O 1
ATOM 3030 N N . GLU A 1 385 ? -58.502 35.982 -7.846 1.00 27.83 385 GLU A N 1
ATOM 3031 C CA . GLU A 1 385 ? -59.619 36.913 -8.088 1.00 27.83 385 GLU A CA 1
ATOM 3032 C C . GLU A 1 385 ? -59.147 38.278 -8.596 1.00 27.83 385 GLU A C 1
ATOM 3034 O O . GLU A 1 385 ? -58.130 38.856 -8.220 1.00 27.83 385 GLU A O 1
ATOM 3039 N N . THR A 1 386 ? -59.940 38.745 -9.541 1.00 28.80 386 THR A N 1
ATOM 3040 C CA . THR A 1 386 ? -59.810 39.904 -10.406 1.00 28.80 386 THR A CA 1
ATOM 3041 C C . THR A 1 386 ? -59.965 41.238 -9.678 1.00 28.80 386 THR A C 1
ATOM 3043 O O . THR A 1 386 ? -60.918 41.419 -8.928 1.00 28.80 386 THR A O 1
ATOM 3046 N N . SER A 1 387 ? -59.179 42.249 -10.057 1.00 28.89 387 SER A N 1
ATOM 3047 C CA . SER A 1 387 ? -59.733 43.599 -10.232 1.00 28.89 387 SER A CA 1
ATOM 3048 C C . SER A 1 387 ? -58.942 44.407 -11.264 1.00 28.89 387 SER A C 1
ATOM 3050 O O . SER A 1 387 ? -57.721 44.345 -11.371 1.00 28.89 387 SER A O 1
ATOM 3052 N N . VAL A 1 388 ? -59.715 45.094 -12.096 1.00 30.70 388 VAL A N 1
ATOM 3053 C CA . VAL A 1 388 ? -59.356 45.810 -13.320 1.00 30.70 388 VAL A CA 1
ATOM 3054 C C . VAL A 1 388 ? -58.942 47.245 -13.003 1.00 30.70 388 VAL A C 1
ATOM 3056 O O . VAL A 1 388 ? -59.621 47.893 -12.215 1.00 30.70 388 VAL A O 1
ATOM 3059 N N . SER A 1 389 ? -57.910 47.754 -13.690 1.00 29.45 389 SER A N 1
ATOM 3060 C CA . SER A 1 389 ? -57.673 49.168 -14.076 1.00 29.45 389 SER A CA 1
ATOM 3061 C C . SER A 1 389 ? -56.159 49.351 -14.244 1.00 29.45 389 SER A C 1
ATOM 3063 O O . SER A 1 389 ? -55.429 49.155 -13.288 1.00 29.45 389 SER A O 1
ATOM 3065 N N . GLY A 1 390 ? -55.549 49.718 -15.365 1.00 28.34 390 GLY A N 1
ATOM 3066 C CA . GLY A 1 390 ? -55.983 50.420 -16.561 1.00 28.34 390 GLY A CA 1
ATOM 3067 C C . GLY A 1 390 ? -54.776 51.248 -17.042 1.00 28.34 390 GLY A C 1
ATOM 3068 O O . GLY A 1 390 ? -54.088 51.838 -16.218 1.00 28.34 390 GLY A O 1
ATOM 3069 N N . ARG A 1 391 ? -54.579 51.313 -18.368 1.00 29.34 391 ARG A N 1
ATOM 3070 C CA . ARG A 1 391 ? -53.670 52.206 -19.132 1.00 29.34 391 ARG A CA 1
ATOM 3071 C C . ARG A 1 391 ? -52.181 51.827 -19.261 1.00 29.34 391 ARG A C 1
ATOM 3073 O O . ARG A 1 391 ? -51.361 52.110 -18.401 1.00 29.34 391 ARG A O 1
ATOM 3080 N N . ASN A 1 392 ? -51.855 51.326 -20.457 1.00 32.56 392 ASN A N 1
ATOM 3081 C CA . ASN A 1 392 ? -50.667 51.713 -21.243 1.00 32.56 392 ASN A CA 1
ATOM 3082 C C . ASN A 1 392 ? -50.837 53.182 -21.716 1.00 32.56 392 ASN A C 1
ATOM 3084 O O . ASN A 1 392 ? -51.990 53.632 -21.744 1.00 32.56 392 ASN A O 1
ATOM 3088 N N . PRO A 1 393 ? -49.796 53.936 -22.130 1.00 45.28 393 PRO A N 1
ATOM 3089 C CA . PRO A 1 393 ? -48.747 53.534 -23.087 1.00 45.28 393 PRO A CA 1
ATOM 3090 C C . PRO A 1 393 ? -47.341 54.014 -22.613 1.00 45.28 393 PRO A C 1
ATOM 3092 O O . PRO A 1 393 ? -47.216 54.448 -21.479 1.00 45.28 393 PRO A O 1
ATOM 3095 N N . GLU A 1 394 ? -46.203 53.940 -23.304 1.00 31.77 394 GLU A N 1
ATOM 3096 C CA . GLU A 1 394 ? -45.878 54.158 -24.712 1.00 31.77 394 GLU A CA 1
ATOM 3097 C C . GLU A 1 394 ? -44.369 53.868 -24.922 1.00 31.77 394 GLU A C 1
ATOM 3099 O O . GLU A 1 394 ? -43.609 53.864 -23.957 1.00 31.77 394 GLU A O 1
ATOM 3104 N N . ALA A 1 395 ? -44.008 53.592 -26.183 1.00 33.00 395 ALA A N 1
ATOM 3105 C CA . ALA A 1 395 ? -42.732 53.741 -26.914 1.00 33.00 395 ALA A CA 1
ATOM 3106 C C . ALA A 1 395 ? -41.429 54.104 -26.150 1.00 33.00 395 ALA A C 1
ATOM 3108 O O . ALA A 1 395 ? -41.415 54.937 -25.259 1.00 33.00 395 ALA A O 1
ATOM 3109 N N . ASP A 1 396 ? -40.245 53.568 -26.462 1.00 36.16 396 ASP A N 1
ATOM 3110 C CA . ASP A 1 396 ? -39.541 53.584 -27.758 1.00 36.16 396 ASP A CA 1
ATOM 3111 C C . ASP A 1 396 ? -38.353 52.587 -27.658 1.00 36.16 396 ASP A C 1
ATOM 3113 O O . ASP A 1 396 ? -37.655 52.540 -26.650 1.00 36.16 396 ASP A O 1
ATOM 3117 N N . VAL A 1 397 ? -38.186 51.598 -28.544 1.00 39.28 397 VAL A N 1
ATOM 3118 C CA . VAL A 1 397 ? -37.514 51.676 -29.860 1.00 39.28 397 VAL A CA 1
ATOM 3119 C C . VAL A 1 397 ? -35.994 51.882 -29.770 1.00 39.28 397 VAL A C 1
ATOM 3121 O O . VAL A 1 397 ? -35.518 52.996 -29.627 1.00 39.28 397 VAL A O 1
ATOM 3124 N N . ARG A 1 398 ? -35.290 50.773 -30.085 1.00 34.12 398 ARG A N 1
ATOM 3125 C CA . ARG A 1 398 ? -34.041 50.672 -30.883 1.00 34.12 398 ARG A CA 1
ATOM 3126 C C . ARG A 1 398 ? -32.790 51.335 -30.281 1.00 34.12 398 ARG A C 1
ATOM 3128 O O . ARG A 1 398 ? -32.841 52.341 -29.613 1.00 34.12 398 ARG A O 1
ATOM 3135 N N . ARG A 1 399 ? -31.567 50.914 -30.564 1.00 33.59 399 ARG A N 1
ATOM 3136 C CA . ARG A 1 399 ? -30.896 49.778 -31.215 1.00 33.59 399 ARG A CA 1
ATOM 3137 C C . ARG A 1 399 ? -29.412 50.117 -31.016 1.00 33.59 399 ARG A C 1
ATOM 3139 O O . ARG A 1 399 ? -29.088 51.298 -31.013 1.00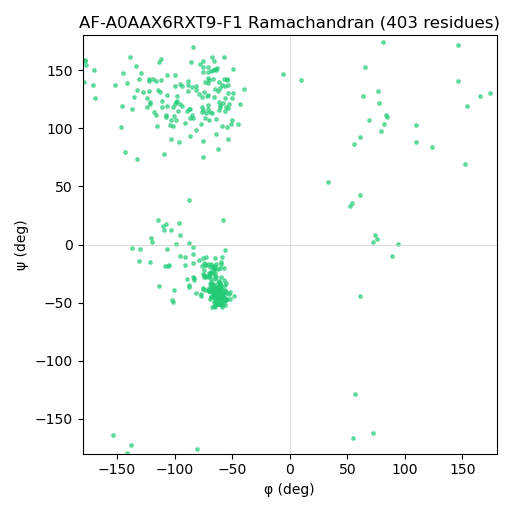 33.59 399 ARG A O 1
ATOM 3146 N N . THR A 1 400 ? -28.559 49.091 -31.075 1.00 36.41 400 THR A N 1
ATOM 3147 C CA . THR A 1 400 ? -27.158 49.146 -31.558 1.00 36.41 400 THR A CA 1
ATOM 3148 C C . THR A 1 400 ? -26.199 50.023 -30.743 1.00 36.41 400 THR A C 1
ATOM 3150 O O . THR A 1 400 ? -26.439 51.195 -30.533 1.00 36.41 400 THR A O 1
ATOM 3153 N N . GLY A 1 401 ? -25.047 49.560 -30.287 1.00 31.52 401 GLY A N 1
ATOM 3154 C CA . GLY A 1 401 ? -24.187 48.476 -30.736 1.00 31.52 401 GLY A CA 1
ATOM 3155 C C . GLY A 1 401 ? -22.739 48.905 -30.461 1.00 31.52 401 GLY A C 1
ATOM 3156 O O . GLY A 1 401 ? -22.495 50.068 -30.149 1.00 31.52 401 GLY A O 1
ATOM 3157 N N . SER A 1 402 ? -21.824 47.957 -30.648 1.00 35.28 402 SER A N 1
ATOM 3158 C CA . SER A 1 402 ? -20.355 48.070 -30.579 1.00 35.28 402 SER A CA 1
ATOM 3159 C C . SER A 1 402 ? -19.758 47.975 -29.168 1.00 35.28 402 SER A C 1
ATOM 3161 O O . SER A 1 402 ? -20.124 48.739 -28.286 1.00 35.28 402 SER A O 1
ATOM 3163 N N . LEU A 1 403 ? -19.015 46.914 -28.826 1.00 38.94 403 LEU A N 1
ATOM 3164 C CA . LEU A 1 403 ? -17.696 46.436 -29.304 1.00 38.94 403 LEU A CA 1
ATOM 3165 C C . LEU A 1 403 ? -16.506 47.226 -28.739 1.00 38.94 403 LEU A C 1
ATOM 3167 O O . LEU A 1 403 ? -16.457 48.444 -28.853 1.00 38.94 403 LEU A O 1
ATOM 3171 N N . GLU A 1 404 ? -15.539 46.429 -28.261 1.00 38.53 404 GLU A N 1
ATOM 3172 C CA . GLU A 1 404 ? -14.160 46.734 -27.838 1.00 38.53 404 GLU A CA 1
ATOM 3173 C C . GLU A 1 404 ? -14.037 47.393 -26.450 1.00 38.53 404 GLU A C 1
ATOM 3175 O O . GLU A 1 404 ? -14.624 48.433 -26.178 1.00 38.53 404 GLU A O 1
ATOM 3180 N N . ARG A 1 405 ? -13.314 46.808 -25.489 1.00 42.62 405 ARG A N 1
ATOM 3181 C CA . ARG A 1 405 ? -11.975 46.194 -25.557 1.00 42.62 405 ARG A CA 1
ATOM 3182 C C . ARG A 1 405 ? -11.795 45.009 -24.620 1.00 42.62 405 ARG A C 1
ATOM 3184 O O . ARG A 1 405 ? -12.476 44.991 -23.572 1.00 42.62 405 ARG A O 1
#

Radius of gyration: 28.77 Å; Cα contacts (8 Å, |Δi|>4): 451; chains: 1; bounding box: 91×103×69 Å

Secondary structure (DSSP, 8-state):
---SSSSTTSS-S--SS-SSPPP-HHHHHHS------PPPP------------PPPPPP---------------------PPPEEEEEEES--S-HHHHHHHHGGGGS---EEEEEEE-S-HHHHHHHHHHHHHHTS-TTTS-HHHHHHHHHHHHH-SEEEHHHHHHHHHHHHHHHHHTT-HHHHHHH-TT---TTS-HHHHHHHHHHHHHHH--TTTGGGS-HHHHHHHHHHHHHGGGGGGHHHHHHHHIIIIIGGGT-TTS-HHHHHHHHHHS-----S-GGGEEEE-GGG-EEEEEEETTEEEEEEE--S-SSS-THHHHSS--SSGGGG-EETTEESS-HHHHHHHHHHHHHHHHHGGGS----------PPP-PPPPP----------------------

Foldseek 3Di:
DCDLPNPCQQQFPAAQADQAEADQVVVVVPPDDPDPDDDDDDDDDDDDDDDDDDDDDDDDDDDDDDDDDDDDDDDDDDPPDAAEDEEEAEPNLHCRNVLNNLLCVVVDRGHHYHYHYDDPDLLSVLLNQLLVCLLLPACVVAPLLRSLQLNLCLRFAQFDFPVSLQSLLVSLVVVLVCLQPQVVCCVVPVVDGPVPDDNVSSVVSSVLSCVSNDPPCPCVVAVSQVLLLVSLCVVCPVCSVVVLVVQVCLCVVRPVVVQQQLADSVLLSCCLNRSGNACPDDPVSTDGGSSSQKDWDFDQDPNDTDIDIGHRRRSRNGNLNHFQRDAPPCVQQDDDPSHGPHHSNVRSSVRSSSSSVSSNCVPDPPPDPDDPDDDDDDDDDDDDDDDDDDDDDDDDDDDDDDDDD

Solvent-accessible surface area (backbone atoms only — not comparable to full-atom values): 25122 Å² total; per-residue (Å²): 139,85,60,82,55,93,52,68,69,40,41,39,87,36,66,64,56,53,91,49,67,55,50,46,61,63,64,64,71,67,54,74,73,85,70,78,77,79,78,84,88,86,88,84,86,90,80,95,75,94,85,78,85,88,76,85,79,76,86,82,79,82,82,87,74,84,89,77,81,90,77,86,88,80,89,80,95,66,82,75,73,66,51,75,46,80,45,81,40,76,65,60,55,49,49,48,39,58,52,43,28,55,27,48,45,83,82,47,81,80,58,46,80,43,81,44,78,52,65,90,51,55,60,39,53,53,43,40,55,52,53,48,53,59,56,68,48,57,65,89,82,44,48,66,68,60,45,36,51,43,47,45,28,73,70,40,18,40,38,21,38,64,69,50,48,50,52,51,20,53,53,21,47,55,48,31,69,28,51,81,39,54,76,58,30,34,70,78,37,75,92,49,83,61,82,89,55,53,70,68,58,31,53,52,40,26,55,53,23,47,58,46,34,61,61,95,54,58,56,76,69,50,48,41,65,61,35,49,48,53,43,50,40,66,68,44,48,94,44,43,91,47,40,69,64,51,44,51,48,47,43,48,72,49,35,33,77,70,68,38,64,38,56,44,69,68,54,53,47,45,21,66,74,63,35,42,50,62,78,91,62,66,76,84,53,47,70,36,48,38,56,79,60,50,37,81,43,79,40,77,54,98,90,41,80,42,83,43,77,43,49,42,45,47,70,65,79,54,56,47,47,40,40,16,63,66,65,92,59,62,80,60,73,36,64,56,97,90,36,56,75,38,45,17,57,58,40,24,49,51,49,48,36,50,38,42,51,42,43,56,53,68,79,46,80,80,71,75,92,71,72,84,78,74,77,80,74,85,79,78,87,79,86,83,87,88,85,89,86,82,81,83,88,79,89,82,84,89,75,88,80,83,84,87,132

Mean predicted aligned error: 13.76 Å

pLDDT: mean 75.81, std 25.43, range [24.81, 97.56]